Protein AF-0000000086186266 (afdb_homodimer)

Foldseek 3Di:
DPPDAAEEEEEPLLDLLNLLFVLCVLQALQAHNPHAHEYQYAYAPVCVVSVVVSVVVSVVVVRPRHPYYHYDHQLLVRQAAHQEYEAQDADDDDPPDDPLNRLLRLLVVLLRNLQSNLVGYHLNYAYEAEHPQFFLSQLLSLVNNVNHPQQSTWYFPLLLVVLLLVVLCVVLVHDSVQKAPWWWKFGLALLIATDQQRIGGNRHRSPVVDDPCCRPPPRSNCSRCVQVVCCVVVVDGDNNSSSVRSSVVSNCLQPNDPGFGWIFGQDPCALNQDGSTGIIAGWGHDPNGIDHDPDDDDDPVRSVSNVVSSVVRVVSSVSCVVVVSD/DPPDAAEEEEEPLLDLLNLLFVLCVLQALQAHNPHAHEYQYAYAPVCVVSVVVSVVVSVVVVRPRHPYYHYDHQLLVRQAAHQEYEAQDADDDDPPDDPLNRLLRLLVVLLRNLQSNLPGYHLNYAYEAEHPQFFLSQLLSLVNNVNHPQQSTWYFPLLLVVLLLVVLCVVLVHDSVQKAPWWWKFGLALLIATDQQRIGGNRHRSPVVDDPCCRPPPRSNCSRCVQVVCCVVVVDGDNNSSSVRSSVVSNCLQPNDPGFGWIFGQDPCALNQDGSTGIIAGWGHDPNGIDHDPDDDDDPVRSVSNVVSSVVRVVSSVSCVVVVSD

pLDDT: mean 97.05, std 4.91, range [43.97, 98.94]

InterPro domains:
  IPR001236 Lactate/malate dehydrogenase, N-terminal [PF00056] (6-151)
  IPR001252 Malate dehydrogenase, active site [PS00068] (156-168)
  IPR001557 L-lactate/malate dehydrogenase [PIRSF000102] (4-321)
  IPR010945 Malate dehydrogenase, type 2 [MF_01517] (2-324)
  IPR010945 Malate dehydrogenase, type 2 [PTHR23382] (4-319)
  IPR010945 Malate dehydrogenase, type 2 [TIGR01759] (4-320)
  IPR015955 Lactate dehydrogenase/glycoside hydrolase, family 4, C-terminal [G3DSA:3.90.110.10] (156-326)
  IPR015955 Lactate dehydrogenase/glycoside hydrolase, family 4, C-terminal [SSF56327] (157-322)
  IPR022383 Lactate/malate dehydrogenase, C-terminal [PF02866] (157-321)
  IPR036291 NAD(P)-binding domain superfamily [SSF51735] (3-155)

Organism: NCBI:txid1656884

Structure (mmCIF, N/CA/C/O backbone):
data_AF-0000000086186266-model_v1
#
loop_
_entity.id
_entity.type
_entity.pdbx_description
1 polymer 'Malate dehydrogenase'
#
loop_
_atom_site.group_PDB
_atom_site.id
_atom_site.type_symbol
_atom_site.label_atom_id
_atom_site.label_alt_id
_atom_site.label_comp_id
_atom_site.label_asym_id
_atom_site.label_entity_id
_atom_site.label_seq_id
_atom_site.pdbx_PDB_ins_code
_atom_site.Cartn_x
_atom_site.Cartn_y
_atom_site.Cartn_z
_atom_site.occupancy
_atom_site.B_iso_or_equiv
_atom_site.auth_seq_id
_atom_site.auth_comp_id
_atom_site.auth_asym_id
_atom_site.auth_atom_id
_atom_site.pdbx_PDB_model_num
ATOM 1 N N . MET A 1 1 ? 15.656 -8.359 19.344 1 44.06 1 MET A N 1
ATOM 2 C CA . MET A 1 1 ? 15.367 -8.477 17.906 1 44.06 1 MET A CA 1
ATOM 3 C C . MET A 1 1 ? 16.578 -8.07 17.078 1 44.06 1 MET A C 1
ATOM 5 O O . MET A 1 1 ? 17.344 -7.188 17.469 1 44.06 1 MET A O 1
ATOM 9 N N . SER A 1 2 ? 17.172 -8.891 16.297 1 53.94 2 SER A N 1
ATOM 10 C CA . SER A 1 2 ? 18.344 -8.477 15.516 1 53.94 2 SER A CA 1
ATOM 11 C C . SER A 1 2 ? 18.141 -7.074 14.938 1 53.94 2 SER A C 1
ATOM 13 O O . SER A 1 2 ? 17.062 -6.742 14.453 1 53.94 2 SER A O 1
ATOM 15 N N . THR A 1 3 ? 18.969 -6.195 15.281 1 74.44 3 THR A N 1
ATOM 16 C CA . THR A 1 3 ? 18.969 -4.801 14.852 1 74.44 3 THR A CA 1
ATOM 17 C C . THR A 1 3 ? 19.5 -4.664 13.43 1 74.44 3 THR A C 1
ATOM 19 O O . THR A 1 3 ? 19.453 -3.58 12.844 1 74.44 3 THR A O 1
ATOM 22 N N . THR A 1 4 ? 19.922 -5.938 12.852 1 91.62 4 THR A N 1
ATOM 23 C CA . THR A 1 4 ? 20.453 -5.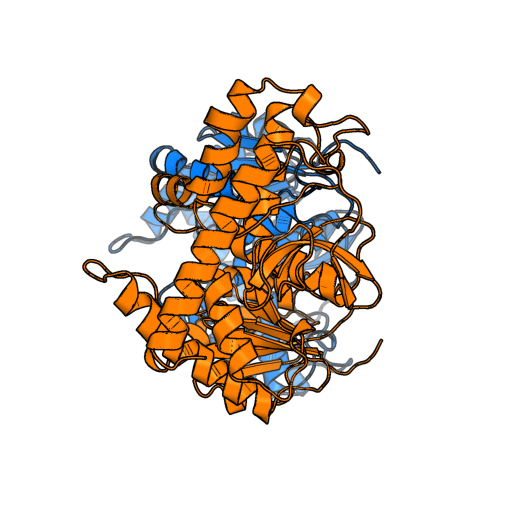812 11.5 1 91.62 4 THR A CA 1
ATOM 24 C C . THR A 1 4 ? 19.328 -5.855 10.469 1 91.62 4 THR A C 1
ATOM 26 O O . THR A 1 4 ? 18.547 -6.809 10.438 1 91.62 4 THR A O 1
ATOM 29 N N . PRO A 1 5 ? 19.219 -4.93 9.688 1 97.5 5 PRO A N 1
ATOM 30 C CA . PRO A 1 5 ? 18.141 -4.891 8.703 1 97.5 5 PRO A CA 1
ATOM 31 C C . PRO A 1 5 ? 18.234 -6.02 7.68 1 97.5 5 PRO A C 1
ATOM 33 O O . PRO A 1 5 ? 19.328 -6.395 7.262 1 97.5 5 PRO A O 1
ATOM 36 N N . VAL A 1 6 ? 17.156 -6.688 7.371 1 98.56 6 VAL A N 1
ATOM 37 C CA . VAL A 1 6 ? 17.078 -7.625 6.258 1 98.56 6 VAL A CA 1
ATOM 38 C C . VAL A 1 6 ? 17.172 -6.863 4.938 1 98.56 6 VAL A C 1
ATOM 40 O O . VAL A 1 6 ? 16.484 -5.859 4.738 1 98.56 6 VAL A O 1
ATOM 43 N N . LYS A 1 7 ? 18.078 -7.266 4.035 1 98.81 7 LYS A N 1
ATOM 44 C CA . LYS A 1 7 ? 18.203 -6.633 2.725 1 98.81 7 LYS A CA 1
ATOM 45 C C . LYS A 1 7 ? 17.188 -7.195 1.736 1 98.81 7 LYS A C 1
ATOM 47 O O . LYS A 1 7 ? 17.234 -8.383 1.402 1 98.81 7 LYS A O 1
ATOM 52 N N . VAL A 1 8 ? 16.281 -6.363 1.289 1 98.94 8 VAL A N 1
ATOM 53 C CA . VAL A 1 8 ? 15.219 -6.742 0.356 1 98.94 8 VAL A CA 1
ATOM 54 C C . VAL A 1 8 ? 15.43 -6.043 -0.983 1 98.94 8 VAL A C 1
ATOM 56 O O . VAL A 1 8 ? 15.266 -4.824 -1.088 1 98.94 8 VAL A O 1
ATOM 59 N N . ALA A 1 9 ? 15.789 -6.801 -1.969 1 98.94 9 ALA A N 1
ATOM 60 C CA . ALA A 1 9 ? 15.961 -6.262 -3.314 1 98.94 9 ALA A CA 1
ATOM 61 C C . ALA A 1 9 ? 14.656 -6.344 -4.109 1 98.94 9 ALA A C 1
ATOM 63 O O . ALA A 1 9 ? 13.945 -7.348 -4.043 1 98.94 9 ALA A O 1
ATOM 64 N N . VAL A 1 10 ? 14.297 -5.281 -4.801 1 98.94 10 VAL A N 1
ATOM 65 C CA . VAL A 1 10 ? 13.125 -5.238 -5.664 1 98.94 10 VAL A CA 1
ATOM 66 C C . VAL A 1 10 ? 13.516 -4.719 -7.047 1 98.94 10 VAL A C 1
ATOM 68 O O . VAL A 1 10 ? 14.094 -3.635 -7.168 1 98.94 10 VAL A O 1
ATOM 71 N N . THR A 1 11 ? 13.273 -5.477 -8.086 1 98.88 11 THR A N 1
ATOM 72 C CA . THR A 1 11 ? 13.516 -5.012 -9.445 1 98.88 11 THR A CA 1
ATOM 73 C C . THR A 1 11 ? 12.258 -4.367 -10.031 1 98.88 11 THR A C 1
ATOM 75 O O . THR A 1 11 ? 11.141 -4.691 -9.617 1 98.88 11 THR A O 1
ATOM 78 N N . GLY A 1 12 ? 12.5 -3.49 -11.039 1 98.31 12 GLY A N 1
ATOM 79 C CA . GLY A 1 12 ? 11.352 -2.752 -11.539 1 98.31 12 GLY A CA 1
ATOM 80 C C . GLY A 1 12 ? 10.664 -1.917 -10.469 1 98.31 12 GLY A C 1
ATOM 81 O O . GLY A 1 12 ? 9.438 -1.826 -10.438 1 98.31 12 GLY A O 1
ATOM 82 N N . ALA A 1 13 ? 11.422 -1.317 -9.609 1 98.31 13 ALA A N 1
ATOM 83 C CA . ALA A 1 13 ? 10.945 -0.753 -8.352 1 98.31 13 ALA A CA 1
ATOM 84 C C . ALA A 1 13 ? 10.102 0.498 -8.594 1 98.31 13 ALA A C 1
ATOM 86 O O . ALA A 1 13 ? 9.25 0.847 -7.777 1 98.31 13 ALA A O 1
ATOM 87 N N . ALA A 1 14 ? 10.312 1.182 -9.688 1 97.75 14 ALA A N 1
ATOM 88 C CA . ALA A 1 14 ? 9.578 2.414 -9.969 1 97.75 14 ALA A CA 1
ATOM 89 C C . ALA A 1 14 ? 8.25 2.117 -10.648 1 97.75 14 ALA A C 1
ATOM 91 O O . ALA A 1 14 ? 7.402 3.006 -10.789 1 97.75 14 ALA A O 1
ATOM 92 N N . GLY A 1 15 ? 8.047 0.851 -11.125 1 97 15 GLY A N 1
ATOM 93 C CA . GLY A 1 15 ? 6.801 0.481 -11.766 1 97 15 GLY A CA 1
ATOM 94 C C . GLY A 1 15 ? 5.625 0.427 -10.805 1 97 15 GLY A C 1
ATOM 95 O O . GLY A 1 15 ? 5.793 0.636 -9.602 1 97 15 GLY A O 1
ATOM 96 N N . GLN A 1 16 ? 4.488 0.097 -11.305 1 96.69 16 GLN A N 1
ATOM 97 C CA . GLN A 1 16 ? 3.254 0.167 -10.523 1 96.69 16 GLN A CA 1
ATOM 98 C C . GLN A 1 16 ? 3.225 -0.91 -9.445 1 96.69 16 GLN A C 1
ATOM 100 O O . GLN A 1 16 ? 2.752 -0.667 -8.336 1 96.69 16 GLN A O 1
ATOM 105 N N . ILE A 1 17 ? 3.67 -2.123 -9.766 1 98.12 17 ILE A N 1
ATOM 106 C CA . ILE A 1 17 ? 3.705 -3.156 -8.734 1 98.12 17 ILE A CA 1
ATOM 107 C C . ILE A 1 17 ? 4.711 -2.773 -7.652 1 98.12 17 ILE A C 1
ATOM 109 O O . ILE A 1 17 ? 4.43 -2.908 -6.457 1 98.12 17 ILE A O 1
ATOM 113 N N . GLY A 1 18 ? 5.922 -2.32 -8.109 1 98.19 18 GLY A N 1
ATOM 114 C CA . GLY A 1 18 ? 6.895 -1.835 -7.141 1 98.19 18 GLY A CA 1
ATOM 115 C C . GLY A 1 18 ? 6.34 -0.762 -6.223 1 98.19 18 GLY A C 1
ATOM 116 O O . GLY A 1 18 ? 6.496 -0.838 -5.004 1 98.19 18 GLY A O 1
ATOM 117 N N . TYR A 1 19 ? 5.641 0.186 -6.801 1 97.94 19 TYR A N 1
ATOM 118 C CA . TYR A 1 19 ? 5.051 1.294 -6.059 1 97.94 19 TYR A CA 1
ATOM 119 C C . TYR A 1 19 ? 4.027 0.79 -5.051 1 97.94 19 TYR A C 1
ATOM 121 O O . TYR A 1 19 ? 3.912 1.333 -3.947 1 97.94 19 TYR A O 1
ATOM 129 N N . SER A 1 20 ? 3.273 -0.23 -5.387 1 98.06 20 SER A N 1
ATOM 130 C CA . SER A 1 20 ? 2.281 -0.809 -4.484 1 98.06 20 SER A CA 1
ATOM 131 C C . SER A 1 20 ? 2.941 -1.695 -3.436 1 98.06 20 SER A C 1
ATOM 133 O O . SER A 1 20 ? 2.357 -1.958 -2.381 1 98.06 20 SER A O 1
ATOM 135 N N . LEU A 1 21 ? 4.125 -2.092 -3.691 1 98.5 21 LEU A N 1
ATOM 136 C CA . LEU A 1 21 ? 4.82 -3.104 -2.904 1 98.5 21 LEU A CA 1
ATOM 137 C C . LEU A 1 21 ? 5.734 -2.453 -1.872 1 98.5 21 LEU A C 1
ATOM 139 O O . LEU A 1 21 ? 5.734 -2.844 -0.702 1 98.5 21 LEU A O 1
ATOM 143 N N . LEU A 1 22 ? 6.488 -1.436 -2.219 1 98.88 22 LEU A N 1
ATOM 144 C CA . LEU A 1 22 ? 7.609 -0.912 -1.446 1 98.88 22 LEU A CA 1
ATOM 145 C C . LEU A 1 22 ? 7.133 -0.331 -0.12 1 98.88 22 LEU A C 1
ATOM 147 O O . LEU A 1 22 ? 7.734 -0.583 0.926 1 98.88 22 LEU A O 1
ATOM 151 N N . PHE A 1 23 ? 6.062 0.389 -0.113 1 98.75 23 PHE A N 1
ATOM 152 C CA . PHE A 1 23 ? 5.59 1.067 1.087 1 98.75 23 PHE A CA 1
ATOM 153 C C . PHE A 1 23 ? 5.008 0.068 2.08 1 98.75 23 PHE A C 1
ATOM 155 O O . PHE A 1 23 ? 5.125 0.249 3.293 1 98.75 23 PHE A O 1
ATOM 162 N N . ARG A 1 24 ? 4.426 -1.006 1.562 1 98.62 24 ARG A N 1
ATOM 163 C CA . ARG A 1 24 ? 3.93 -2.068 2.432 1 98.62 24 ARG A CA 1
ATOM 164 C C . ARG A 1 24 ? 5.086 -2.832 3.07 1 98.62 24 ARG A C 1
ATOM 166 O O . ARG A 1 24 ? 5.027 -3.182 4.254 1 98.62 24 ARG A O 1
ATOM 173 N N . ILE A 1 25 ? 6.152 -3.055 2.275 1 98.75 25 ILE A N 1
ATOM 174 C CA . ILE A 1 25 ? 7.328 -3.723 2.818 1 98.75 25 ILE A CA 1
ATOM 175 C C . ILE A 1 25 ? 7.945 -2.863 3.922 1 98.75 25 ILE A C 1
ATOM 177 O O . ILE A 1 25 ? 8.203 -3.352 5.023 1 98.75 25 ILE A O 1
ATOM 181 N N . ALA A 1 26 ? 8.117 -1.582 3.65 1 98.62 26 ALA A N 1
ATOM 182 C CA . ALA A 1 26 ? 8.773 -0.656 4.566 1 98.62 26 ALA A CA 1
ATOM 183 C C . ALA A 1 26 ? 7.961 -0.475 5.844 1 98.62 26 ALA A C 1
ATOM 185 O O . ALA A 1 26 ? 8.516 -0.144 6.898 1 98.62 26 ALA A O 1
ATOM 186 N N . SER A 1 27 ? 6.648 -0.682 5.742 1 97.94 27 SER A N 1
ATOM 187 C CA . SER A 1 27 ? 5.781 -0.515 6.902 1 97.94 27 SER A CA 1
ATOM 188 C C . SER A 1 27 ? 5.676 -1.808 7.707 1 97.94 27 SER A C 1
ATOM 190 O O . SER A 1 27 ? 4.996 -1.854 8.734 1 97.94 27 SER A O 1
ATOM 192 N N . GLY A 1 28 ? 6.305 -2.939 7.211 1 97.44 28 GLY A N 1
ATOM 193 C CA . GLY A 1 28 ? 6.418 -4.145 8.016 1 97.44 28 GLY A CA 1
ATOM 194 C C . GLY A 1 28 ? 5.5 -5.262 7.551 1 97.44 28 GLY A C 1
ATOM 195 O O . GLY A 1 28 ? 5.41 -6.309 8.195 1 97.44 28 GLY A O 1
ATOM 196 N N . ALA A 1 29 ? 4.816 -5.09 6.438 1 97.56 29 ALA A N 1
ATOM 197 C CA . ALA A 1 29 ? 3.822 -6.062 5.988 1 97.56 29 ALA A CA 1
ATOM 198 C C . ALA A 1 29 ? 4.484 -7.379 5.598 1 97.56 29 ALA A C 1
ATOM 200 O O . ALA A 1 29 ? 3.895 -8.453 5.758 1 97.56 29 ALA A O 1
ATOM 201 N N . LEU A 1 30 ? 5.73 -7.312 5.117 1 98.06 30 LEU A N 1
ATOM 202 C CA . LEU A 1 30 ? 6.387 -8.492 4.559 1 98.06 30 LEU A CA 1
ATOM 203 C C . LEU A 1 30 ? 7.039 -9.32 5.66 1 98.06 30 LEU A C 1
ATOM 205 O O . LEU A 1 30 ? 6.836 -10.531 5.73 1 98.06 30 LEU A O 1
ATOM 209 N N . LEU A 1 31 ? 7.801 -8.68 6.574 1 97.31 31 LEU A N 1
ATOM 210 C CA . LEU A 1 31 ? 8.633 -9.43 7.516 1 97.31 31 LEU A CA 1
ATOM 211 C C . LEU A 1 31 ? 8.125 -9.25 8.945 1 97.31 31 LEU A C 1
ATOM 213 O O . LEU A 1 31 ? 8.703 -9.797 9.883 1 97.31 31 LEU A O 1
ATOM 217 N N . GLY A 1 32 ? 7.051 -8.484 9.102 1 94.06 32 GLY A N 1
ATOM 218 C CA . GLY A 1 32 ? 6.492 -8.25 10.43 1 94.06 32 GLY A CA 1
ATOM 219 C C . GLY A 1 32 ? 6.859 -6.898 11 1 94.06 32 GLY A C 1
ATOM 220 O O . GLY A 1 32 ? 7.699 -6.188 10.445 1 94.06 32 GLY A O 1
ATOM 221 N N . PRO A 1 33 ? 6.289 -6.516 12.07 1 92.5 33 PRO A N 1
ATOM 222 C CA . PRO A 1 33 ? 6.367 -5.152 12.602 1 92.5 33 PRO A CA 1
ATOM 223 C C . PRO A 1 33 ? 7.66 -4.895 13.375 1 92.5 33 PRO A C 1
ATOM 225 O O . PRO A 1 33 ? 7.898 -3.771 13.828 1 92.5 33 PRO A O 1
ATOM 228 N N . ASP A 1 34 ? 8.531 -5.863 13.484 1 94.12 34 ASP A N 1
ATOM 229 C CA . ASP A 1 34 ? 9.711 -5.688 14.328 1 94.12 34 ASP A CA 1
ATOM 230 C C . ASP A 1 34 ? 10.992 -5.895 13.531 1 94.12 34 ASP A C 1
ATOM 232 O O . ASP A 1 34 ? 12.086 -5.926 14.102 1 94.12 34 ASP A O 1
ATOM 236 N N . THR A 1 35 ? 10.875 -6.078 12.242 1 96.75 35 THR A N 1
ATOM 237 C CA . THR A 1 35 ? 12.047 -6.398 11.438 1 96.75 35 THR A CA 1
ATOM 238 C C . THR A 1 35 ? 12.422 -5.227 10.531 1 96.75 35 THR A C 1
ATOM 240 O O . THR A 1 35 ? 11.719 -4.938 9.562 1 96.75 35 THR A O 1
ATOM 243 N N . PRO A 1 36 ? 13.5 -4.531 10.836 1 97.62 36 PRO A N 1
ATOM 244 C CA . PRO A 1 36 ? 13.945 -3.457 9.938 1 97.62 36 PRO A CA 1
ATOM 245 C C . PRO A 1 36 ? 14.398 -3.975 8.578 1 97.62 36 PRO A C 1
ATOM 247 O O . PRO A 1 36 ? 14.891 -5.102 8.477 1 97.62 36 PRO A O 1
ATOM 250 N N . VAL A 1 37 ? 14.25 -3.152 7.574 1 98.56 37 VAL A N 1
ATOM 251 C CA . VAL A 1 37 ? 14.641 -3.576 6.23 1 98.56 37 VAL A CA 1
ATOM 252 C C . VAL A 1 37 ? 15.539 -2.516 5.594 1 98.56 37 VAL A C 1
ATOM 254 O O . VAL A 1 37 ? 15.414 -1.325 5.895 1 98.56 37 VAL A O 1
ATOM 257 N N . GLU A 1 38 ? 16.484 -2.926 4.828 1 98.75 38 GLU A N 1
ATOM 258 C CA . GLU A 1 38 ? 17.141 -2.152 3.775 1 98.75 38 GLU A CA 1
ATOM 259 C C . GLU A 1 38 ? 16.547 -2.479 2.406 1 98.75 38 GLU A C 1
ATOM 261 O O . GLU A 1 38 ? 16.594 -3.631 1.967 1 98.75 38 GLU A O 1
ATOM 266 N N . LEU A 1 39 ? 15.945 -1.478 1.827 1 98.94 39 LEU A N 1
ATOM 267 C CA . LEU A 1 39 ? 15.422 -1.676 0.479 1 98.94 39 LEU A CA 1
ATOM 268 C C . LEU A 1 39 ? 16.5 -1.424 -0.565 1 98.94 39 LEU A C 1
ATOM 270 O O . LEU A 1 39 ? 17.188 -0.402 -0.517 1 98.94 39 LEU A O 1
ATOM 274 N N . ARG A 1 40 ? 16.703 -2.371 -1.433 1 98.94 40 ARG A N 1
ATOM 275 C CA . ARG A 1 40 ? 17.641 -2.254 -2.551 1 98.94 40 ARG A CA 1
ATOM 276 C C . ARG A 1 40 ? 16.906 -2.314 -3.885 1 98.94 40 ARG A C 1
ATOM 278 O O . ARG A 1 40 ? 16.422 -3.373 -4.281 1 98.94 40 ARG A O 1
ATOM 285 N N . LEU A 1 41 ? 16.875 -1.172 -4.555 1 98.94 41 LEU A N 1
ATOM 286 C CA . LEU A 1 41 ? 15.914 -0.985 -5.637 1 98.94 41 LEU A CA 1
ATOM 287 C C . LEU A 1 41 ? 16.625 -0.905 -6.984 1 98.94 41 LEU A C 1
ATOM 289 O O . LEU A 1 41 ? 17.453 -0.018 -7.207 1 98.94 41 LEU A O 1
ATOM 293 N N . LEU A 1 42 ? 16.297 -1.832 -7.871 1 98.88 42 LEU A N 1
ATOM 294 C CA . LEU A 1 42 ? 16.891 -1.935 -9.195 1 98.88 42 LEU A CA 1
ATOM 295 C C . LEU A 1 42 ? 15.961 -1.385 -10.266 1 98.88 42 LEU A C 1
ATOM 297 O O . LEU A 1 42 ? 14.758 -1.686 -10.258 1 98.88 42 LEU A O 1
ATOM 301 N N . GLU A 1 43 ? 16.453 -0.546 -11.094 1 98.19 43 GLU A N 1
ATOM 302 C CA . GLU A 1 43 ? 15.719 -0.037 -12.242 1 98.19 43 GLU A CA 1
ATOM 303 C C . GLU A 1 43 ? 16.625 0.072 -13.477 1 98.19 43 GLU A C 1
ATOM 305 O O . GLU A 1 43 ? 17.844 0.076 -13.352 1 98.19 43 GLU A O 1
ATOM 310 N N . VAL A 1 44 ? 15.953 0.069 -14.648 1 97.19 44 VAL A N 1
ATOM 311 C CA . VAL A 1 44 ? 16.688 0.445 -15.852 1 97.19 44 VAL A CA 1
ATOM 312 C C . VAL A 1 44 ? 17.078 1.92 -15.781 1 97.19 44 VAL A C 1
ATOM 314 O O . VAL A 1 44 ? 16.375 2.725 -15.164 1 97.19 44 VAL A O 1
ATOM 317 N N . THR A 1 45 ? 18.109 2.305 -16.422 1 97.88 45 THR A N 1
ATOM 318 C CA . THR A 1 45 ? 18.703 3.629 -16.312 1 97.88 45 THR A CA 1
ATOM 319 C C . THR A 1 45 ? 17.672 4.719 -16.609 1 97.88 45 THR A C 1
ATOM 321 O O . THR A 1 45 ? 17.562 5.691 -15.859 1 97.88 45 THR A O 1
ATOM 324 N N . PRO A 1 46 ? 16.812 4.566 -17.641 1 96.94 46 PRO A N 1
ATOM 325 C CA . PRO A 1 46 ? 15.875 5.637 -17.969 1 96.94 46 PRO A CA 1
ATOM 326 C C . PRO A 1 46 ? 14.828 5.863 -16.891 1 96.94 46 PRO A C 1
ATOM 328 O O . PRO A 1 46 ? 14.188 6.918 -16.844 1 96.94 46 PRO A O 1
ATOM 331 N N . ALA A 1 47 ? 14.625 4.918 -15.992 1 97.44 47 ALA A N 1
ATOM 332 C CA . ALA A 1 47 ? 13.562 5.008 -14.984 1 97.44 47 ALA A CA 1
ATOM 333 C C . ALA A 1 47 ? 14.125 5.465 -13.641 1 97.44 47 ALA A C 1
ATOM 335 O O . ALA A 1 47 ? 13.383 5.598 -12.664 1 97.44 47 ALA A O 1
ATOM 336 N N . LEU A 1 48 ? 15.43 5.719 -13.547 1 98.25 48 LEU A N 1
ATOM 337 C CA . LEU A 1 48 ? 16.078 6.078 -12.289 1 98.25 48 LEU A CA 1
ATOM 338 C C . LEU A 1 48 ? 15.516 7.383 -11.742 1 98.25 48 LEU A C 1
ATOM 340 O O . LEU A 1 48 ? 15.32 7.516 -10.531 1 98.25 48 LEU A O 1
ATOM 344 N N . PRO A 1 49 ? 15.211 8.422 -12.625 1 97.62 49 PRO A N 1
ATOM 345 C CA . PRO A 1 49 ? 14.609 9.641 -12.07 1 97.62 49 PRO A CA 1
ATOM 346 C C . PRO A 1 49 ? 13.273 9.375 -11.391 1 97.62 49 PRO A C 1
ATOM 348 O O . PRO A 1 49 ? 13.016 9.891 -10.297 1 97.62 49 PRO A O 1
ATOM 351 N N . ALA A 1 50 ? 12.422 8.57 -12.023 1 98 50 ALA A N 1
ATOM 352 C CA . ALA A 1 50 ? 11.141 8.211 -11.406 1 98 50 ALA A CA 1
ATOM 353 C C . ALA A 1 50 ? 11.359 7.465 -10.094 1 98 50 ALA A C 1
ATOM 355 O O . ALA A 1 50 ? 10.617 7.664 -9.133 1 98 50 ALA A O 1
ATOM 356 N N . LEU A 1 51 ? 12.367 6.578 -10.055 1 98.69 51 LEU A N 1
ATOM 357 C CA . LEU A 1 51 ? 12.695 5.848 -8.836 1 98.69 51 LEU A CA 1
ATOM 358 C C . LEU A 1 51 ? 13.086 6.805 -7.719 1 98.69 51 LEU A C 1
ATOM 360 O O . LEU A 1 51 ? 12.758 6.574 -6.551 1 98.69 51 LEU A O 1
ATOM 364 N N . GLU A 1 52 ? 13.797 7.832 -8.07 1 98.5 52 GLU A N 1
ATOM 365 C CA . GLU A 1 52 ? 14.156 8.836 -7.074 1 98.5 52 GLU A CA 1
ATOM 366 C C . GLU A 1 52 ? 12.914 9.445 -6.43 1 98.5 52 GLU A C 1
ATOM 368 O O . GLU A 1 52 ? 12.891 9.695 -5.223 1 98.5 52 GLU A O 1
ATOM 373 N N . GLY A 1 53 ? 11.891 9.742 -7.246 1 98.5 53 GLY A N 1
ATOM 374 C CA . GLY A 1 53 ? 10.625 10.219 -6.711 1 98.5 53 GLY A CA 1
ATOM 375 C C . GLY A 1 53 ? 9.984 9.242 -5.742 1 98.5 53 GLY A C 1
ATOM 376 O O . GLY A 1 53 ? 9.438 9.648 -4.711 1 98.5 53 GLY A O 1
ATOM 377 N N . VAL A 1 54 ? 10.039 7.949 -6.102 1 98.75 54 VAL A N 1
ATOM 378 C CA . VAL A 1 54 ? 9.508 6.914 -5.223 1 98.75 54 VAL A CA 1
ATOM 379 C C . VAL A 1 54 ? 10.266 6.922 -3.898 1 98.75 54 VAL A C 1
ATOM 381 O O . VAL A 1 54 ? 9.664 6.812 -2.83 1 98.75 54 VAL A O 1
ATOM 384 N N . VAL A 1 55 ? 11.594 7.09 -3.93 1 98.75 55 VAL A N 1
ATOM 385 C CA . VAL A 1 55 ? 12.438 7.117 -2.736 1 98.75 55 VAL A CA 1
ATOM 386 C C . VAL A 1 55 ? 12.078 8.328 -1.882 1 98.75 55 VAL A C 1
ATOM 388 O O . VAL A 1 55 ? 12.047 8.242 -0.652 1 98.75 55 VAL A O 1
ATOM 391 N N . MET A 1 56 ? 11.828 9.484 -2.555 1 98.62 56 MET A N 1
ATOM 392 C CA . MET A 1 56 ? 11.367 10.656 -1.811 1 98.62 56 MET A CA 1
ATOM 393 C C . MET A 1 56 ? 10.117 10.336 -0.997 1 98.62 56 MET A C 1
ATOM 395 O O . MET A 1 56 ? 10.023 10.711 0.172 1 98.62 56 MET A O 1
ATOM 399 N N . GLU A 1 57 ? 9.219 9.633 -1.597 1 98.75 57 GLU A N 1
ATOM 400 C CA . GLU A 1 57 ? 7.992 9.289 -0.882 1 98.75 57 GLU A CA 1
ATOM 401 C C . GLU A 1 57 ? 8.266 8.305 0.249 1 98.75 57 GLU A C 1
ATOM 403 O O . GLU A 1 57 ? 7.633 8.367 1.304 1 98.75 57 GLU A O 1
ATOM 408 N N . LEU A 1 58 ? 9.156 7.367 0.003 1 98.81 58 LEU A N 1
ATOM 409 C CA . LEU A 1 58 ? 9.539 6.465 1.087 1 98.81 58 LEU A CA 1
ATOM 410 C C . LEU A 1 58 ? 10.078 7.25 2.281 1 98.81 58 LEU A C 1
ATOM 412 O O . LEU A 1 58 ? 9.695 6.984 3.424 1 98.81 58 LEU A O 1
ATOM 416 N N . ASP A 1 59 ? 10.922 8.227 1.989 1 98.12 59 ASP A N 1
ATOM 417 C CA . ASP A 1 59 ? 11.438 9.102 3.037 1 98.12 59 ASP A CA 1
ATOM 418 C C . ASP A 1 59 ? 10.305 9.836 3.742 1 98.12 59 ASP A C 1
ATOM 420 O O . ASP A 1 59 ? 10.32 9.984 4.965 1 98.12 59 ASP A O 1
ATOM 424 N N . ASP A 1 60 ? 9.359 10.227 2.945 1 98.62 60 ASP A N 1
ATOM 425 C CA . ASP A 1 60 ? 8.266 11.062 3.434 1 98.62 60 ASP A CA 1
ATOM 426 C C . ASP A 1 60 ? 7.285 10.242 4.273 1 98.62 60 ASP A C 1
ATOM 428 O O . ASP A 1 60 ? 6.391 10.805 4.91 1 98.62 60 ASP A O 1
ATOM 432 N N . CYS A 1 61 ? 7.418 8.961 4.273 1 98.69 61 CYS A N 1
ATOM 433 C CA . CYS A 1 61 ? 6.562 8.117 5.105 1 98.69 61 CYS A CA 1
ATOM 434 C C . CYS A 1 61 ? 7.148 7.957 6.5 1 98.69 61 CYS A C 1
ATOM 436 O O . CYS A 1 61 ? 6.449 7.543 7.43 1 98.69 61 CYS A O 1
ATOM 438 N N . ALA A 1 62 ? 8.477 8.242 6.652 1 98.38 62 ALA A N 1
ATOM 439 C CA . ALA A 1 62 ? 9.164 8.156 7.938 1 98.38 62 ALA A CA 1
ATOM 440 C C . ALA A 1 62 ? 8.875 6.832 8.633 1 98.38 62 ALA A C 1
AT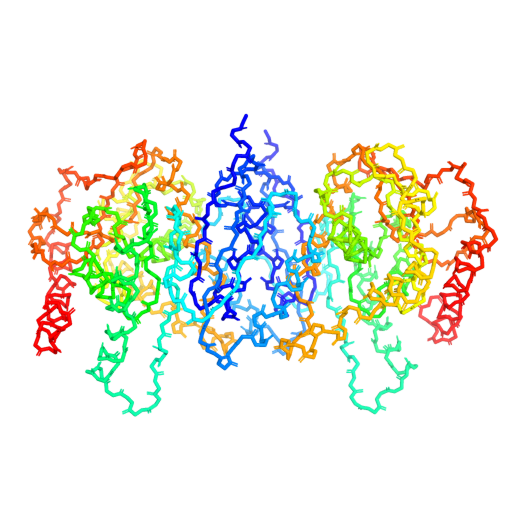OM 442 O O . ALA A 1 62 ? 8.555 6.805 9.82 1 98.38 62 ALA A O 1
ATOM 443 N N . PHE A 1 63 ? 8.891 5.738 7.887 1 98.19 63 PHE A N 1
ATOM 444 C CA . PHE A 1 63 ? 8.688 4.422 8.484 1 98.19 63 PHE A CA 1
ATOM 445 C C . PHE A 1 63 ? 9.836 4.078 9.43 1 98.19 63 PHE A C 1
ATOM 447 O O . PHE A 1 63 ? 11 4.082 9.031 1 98.19 63 PHE A O 1
ATOM 454 N N . PRO A 1 64 ? 9.562 3.695 10.633 1 96.94 64 PRO A N 1
ATOM 455 C CA . PRO A 1 64 ? 10.641 3.355 11.57 1 96.94 64 PRO A CA 1
ATOM 456 C C . PRO A 1 64 ? 11.406 2.104 11.148 1 96.94 64 PRO A C 1
ATOM 458 O O . PRO A 1 64 ? 12.586 1.956 11.492 1 96.94 64 PRO A O 1
ATOM 461 N N . LEU A 1 65 ? 10.82 1.225 10.383 1 97.44 65 LEU A N 1
ATOM 462 C CA . LEU A 1 65 ? 11.422 -0.055 10.031 1 97.44 65 LEU A CA 1
ATOM 463 C C . LEU A 1 65 ? 12.297 0.084 8.789 1 97.44 65 LEU A C 1
ATOM 465 O O . LEU A 1 65 ? 13.055 -0.83 8.445 1 97.44 65 LEU A O 1
ATOM 469 N N . LEU A 1 66 ? 12.164 1.191 8.07 1 98.25 66 LEU A N 1
ATOM 470 C CA . LEU A 1 66 ? 13 1.402 6.895 1 98.25 66 LEU A CA 1
ATOM 471 C C . LEU A 1 66 ? 14.367 1.943 7.293 1 98.25 66 LEU A C 1
ATOM 473 O O . LEU A 1 66 ? 14.508 3.131 7.59 1 98.25 66 LEU A O 1
ATOM 477 N N . SER A 1 67 ? 15.328 1.114 7.273 1 97.31 67 SER A N 1
ATOM 478 C CA . SER A 1 67 ? 16.672 1.475 7.723 1 97.31 67 SER A CA 1
ATOM 479 C C . SER A 1 67 ? 17.391 2.318 6.68 1 97.31 67 SER A C 1
ATOM 481 O O . SER A 1 67 ? 18.031 3.318 7.016 1 97.31 67 SER A O 1
ATOM 483 N N . SER A 1 68 ? 17.281 1.902 5.438 1 97.5 68 SER A N 1
ATOM 484 C CA . SER A 1 68 ? 17.953 2.607 4.352 1 97.5 68 SER A CA 1
ATOM 485 C C . SER A 1 68 ? 17.438 2.15 2.992 1 97.5 68 SER A C 1
ATOM 487 O O . SER A 1 68 ? 16.703 1.159 2.902 1 97.5 68 SER A O 1
ATOM 489 N N . VAL A 1 69 ? 17.75 2.924 1.999 1 98.62 69 VAL A N 1
ATOM 490 C CA . VAL A 1 69 ? 17.391 2.629 0.619 1 98.62 69 VAL A CA 1
ATOM 491 C C . VAL A 1 69 ? 18.609 2.762 -0.285 1 98.62 69 VAL A C 1
ATOM 493 O O . VAL A 1 69 ? 19.328 3.766 -0.231 1 98.62 69 VAL A O 1
ATOM 496 N N . VAL A 1 70 ? 18.891 1.725 -1.041 1 98.75 70 VAL A N 1
ATOM 497 C CA . VAL A 1 70 ? 19.906 1.734 -2.078 1 98.75 70 VAL A CA 1
ATOM 498 C C . VAL A 1 70 ? 19.266 1.613 -3.453 1 98.75 70 VAL A C 1
ATOM 500 O O . VAL A 1 70 ? 18.375 0.779 -3.654 1 98.75 70 VAL A O 1
ATOM 503 N N . THR A 1 71 ? 19.641 2.512 -4.344 1 98.88 71 THR A N 1
ATOM 504 C CA . THR A 1 71 ? 19.062 2.467 -5.688 1 98.88 71 THR A CA 1
ATOM 505 C C . THR A 1 71 ? 20.172 2.32 -6.73 1 98.88 71 THR A C 1
ATOM 507 O O . THR A 1 71 ? 21.328 2.65 -6.469 1 98.88 71 THR A O 1
ATOM 510 N N . GLY A 1 72 ? 19.812 1.797 -7.895 1 98.75 72 GLY A N 1
ATOM 511 C CA . GLY A 1 72 ? 20.781 1.72 -8.984 1 98.75 72 GLY A CA 1
ATOM 512 C C . GLY A 1 72 ? 20.266 0.912 -10.164 1 98.75 72 GLY A C 1
ATOM 513 O O . GLY A 1 72 ? 19.172 0.364 -10.125 1 98.75 72 GLY A O 1
ATOM 514 N N . ASP A 1 73 ? 21.078 0.88 -11.227 1 98.69 73 ASP A N 1
ATOM 515 C CA . ASP A 1 73 ? 20.719 0.142 -12.43 1 98.69 73 ASP A CA 1
ATOM 516 C C . ASP A 1 73 ? 21.672 -1.031 -12.656 1 98.69 73 ASP A C 1
ATOM 518 O O . ASP A 1 73 ? 21.641 -1.673 -13.711 1 98.69 73 ASP A O 1
ATOM 522 N N . ASN A 1 74 ? 22.531 -1.349 -11.688 1 98.69 74 ASN A N 1
ATOM 523 C CA . ASN A 1 74 ? 23.453 -2.477 -11.742 1 98.69 74 ASN A CA 1
ATOM 524 C C . ASN A 1 74 ? 23.016 -3.609 -10.82 1 98.69 74 ASN A C 1
ATOM 526 O O . ASN A 1 74 ? 23.094 -3.486 -9.594 1 98.69 74 ASN A O 1
ATOM 530 N N . PRO A 1 75 ? 22.656 -4.754 -11.391 1 98.81 75 PRO A N 1
ATOM 531 C CA . PRO A 1 75 ? 22.125 -5.848 -10.578 1 98.81 75 PRO A CA 1
ATOM 532 C C . PRO A 1 75 ? 23.109 -6.328 -9.508 1 98.81 75 PRO A C 1
ATOM 534 O O . PRO A 1 75 ? 22.703 -6.586 -8.375 1 98.81 75 PRO A O 1
ATOM 537 N N . GLU A 1 76 ? 24.375 -6.457 -9.805 1 98.81 76 GLU A N 1
ATOM 538 C CA . GLU A 1 76 ? 25.344 -6.945 -8.828 1 98.81 76 GLU A CA 1
ATOM 539 C C . GLU A 1 76 ? 25.406 -6.027 -7.613 1 98.81 76 GLU A C 1
ATOM 541 O O . GLU A 1 76 ? 25.5 -6.496 -6.477 1 98.81 76 GLU A O 1
ATOM 546 N N . GLN A 1 77 ? 25.375 -4.754 -7.871 1 98.81 77 GLN A N 1
ATOM 547 C CA . GLN A 1 77 ? 25.375 -3.793 -6.773 1 98.81 77 GLN A CA 1
ATOM 548 C C . GLN A 1 77 ? 24.109 -3.912 -5.93 1 98.81 77 GLN A C 1
ATOM 550 O O . GLN A 1 77 ? 24.188 -3.918 -4.699 1 98.81 77 GLN A O 1
ATOM 555 N N . ILE A 1 78 ? 23 -4.023 -6.531 1 98.94 78 ILE A N 1
ATOM 556 C CA . ILE A 1 78 ? 21.703 -4.004 -5.848 1 98.94 78 ILE A CA 1
ATOM 557 C C . ILE A 1 78 ? 21.484 -5.324 -5.113 1 98.94 78 ILE A C 1
ATOM 559 O O . ILE A 1 78 ? 20.922 -5.344 -4.016 1 98.94 78 ILE A O 1
ATOM 563 N N . PHE A 1 79 ? 21.969 -6.441 -5.664 1 98.94 79 PHE A N 1
ATOM 564 C CA . PHE A 1 79 ? 21.719 -7.75 -5.078 1 98.94 79 PHE A CA 1
ATOM 565 C C . PHE A 1 79 ? 22.781 -8.086 -4.031 1 98.94 79 PHE A C 1
ATOM 567 O O . PHE A 1 79 ? 22.688 -9.117 -3.361 1 98.94 79 PHE A O 1
ATOM 574 N N . ASP A 1 80 ? 23.812 -7.195 -3.865 1 98.94 80 ASP A N 1
ATOM 575 C CA . ASP A 1 80 ? 24.906 -7.473 -2.951 1 98.94 80 ASP A CA 1
ATOM 576 C C . ASP A 1 80 ? 24.406 -7.723 -1.535 1 98.94 80 ASP A C 1
ATOM 578 O O . ASP A 1 80 ? 23.953 -6.797 -0.856 1 98.94 80 ASP A O 1
ATOM 582 N N . GLY A 1 81 ? 24.469 -8.992 -1.116 1 98.81 81 GLY A N 1
ATOM 583 C CA . GLY A 1 81 ? 24.094 -9.367 0.24 1 98.81 81 GLY A CA 1
ATOM 584 C C . GLY A 1 81 ? 22.594 -9.445 0.452 1 98.81 81 GLY A C 1
ATOM 585 O O . GLY A 1 81 ? 22.125 -9.516 1.59 1 98.81 81 GLY A O 1
ATOM 586 N N . ALA A 1 82 ? 21.844 -9.438 -0.587 1 98.88 82 ALA A N 1
ATOM 587 C CA . ALA A 1 82 ? 20.391 -9.484 -0.463 1 98.88 82 ALA A CA 1
ATOM 588 C C . ALA A 1 82 ? 19.922 -10.797 0.154 1 98.88 82 ALA A C 1
ATOM 590 O O . ALA A 1 82 ? 20.453 -11.867 -0.19 1 98.88 82 ALA A O 1
ATOM 591 N N . ASN A 1 83 ? 19 -10.711 1.106 1 98.81 83 ASN A N 1
ATOM 592 C CA . ASN A 1 83 ? 18.359 -11.875 1.718 1 98.81 83 ASN A CA 1
ATOM 593 C C . ASN A 1 83 ? 17.078 -12.266 0.991 1 98.81 83 ASN A C 1
ATOM 595 O O . ASN A 1 83 ? 16.688 -13.43 0.995 1 98.81 83 ASN A O 1
ATOM 599 N N . VAL A 1 84 ? 16.391 -11.305 0.484 1 98.88 84 VAL A N 1
ATOM 600 C CA . VAL A 1 84 ? 15.156 -11.445 -0.276 1 98.88 84 VAL A CA 1
ATOM 601 C C . VAL A 1 84 ? 15.289 -10.727 -1.617 1 98.88 84 VAL A C 1
ATOM 603 O O . VAL A 1 84 ? 15.797 -9.602 -1.68 1 98.88 84 VAL A O 1
ATOM 606 N N . ALA A 1 85 ? 14.953 -11.344 -2.656 1 98.94 85 ALA A N 1
ATOM 607 C CA . ALA A 1 85 ? 14.898 -10.719 -3.977 1 98.94 85 ALA A CA 1
ATOM 608 C C . ALA A 1 85 ? 13.523 -10.891 -4.613 1 98.94 85 ALA A C 1
ATOM 610 O O . ALA A 1 85 ? 13.094 -12.016 -4.879 1 98.94 85 ALA A O 1
ATOM 611 N N . LEU A 1 86 ? 12.859 -9.836 -4.77 1 98.94 86 LEU A N 1
ATOM 612 C CA . LEU A 1 86 ? 11.578 -9.789 -5.477 1 98.94 86 LEU A CA 1
ATOM 613 C C . LEU A 1 86 ? 11.766 -9.289 -6.906 1 98.94 86 LEU A C 1
ATOM 615 O O . LEU A 1 86 ? 11.938 -8.094 -7.133 1 98.94 86 LEU A O 1
ATOM 619 N N . LEU A 1 87 ? 11.789 -10.188 -7.836 1 98.94 87 LEU A N 1
ATOM 620 C CA . LEU A 1 87 ? 12.055 -9.867 -9.234 1 98.94 87 LEU A CA 1
ATOM 621 C C . LEU A 1 87 ? 10.75 -9.578 -9.977 1 98.94 87 LEU A C 1
ATOM 623 O O . LEU A 1 87 ? 10.219 -10.453 -10.664 1 98.94 87 LEU A O 1
ATOM 627 N N . VAL A 1 88 ? 10.336 -8.32 -9.867 1 98.44 88 VAL A N 1
ATOM 628 C CA . VAL A 1 88 ? 9.055 -7.867 -10.383 1 98.44 88 VAL A CA 1
ATOM 629 C C . VAL A 1 88 ? 9.219 -7.344 -11.812 1 98.44 88 VAL A C 1
ATOM 631 O O . VAL A 1 88 ? 8.344 -7.535 -12.656 1 98.44 88 VAL A O 1
ATOM 634 N N . GLY A 1 89 ? 10.359 -6.715 -12.07 1 96.12 89 GLY A N 1
ATOM 635 C CA . GLY A 1 89 ? 10.578 -6.066 -13.352 1 96.12 89 GLY A CA 1
ATOM 636 C C . GLY A 1 89 ? 10.781 -7.051 -14.484 1 96.12 89 GLY A C 1
ATOM 637 O O . GLY A 1 89 ? 11.648 -7.922 -14.422 1 96.12 89 GLY A O 1
ATOM 638 N N . ALA A 1 90 ? 9.961 -6.926 -15.477 1 95.44 90 ALA A N 1
ATOM 639 C CA . ALA A 1 90 ? 10.078 -7.648 -16.734 1 95.44 90 ALA A CA 1
ATOM 640 C C . ALA A 1 90 ? 9.633 -6.777 -17.906 1 95.44 90 ALA A C 1
ATOM 642 O O . ALA A 1 90 ? 8.953 -5.766 -17.719 1 95.44 90 ALA A O 1
ATOM 643 N N . MET A 1 91 ? 10.086 -7.059 -19.016 1 91.88 91 MET A N 1
ATOM 644 C CA . MET A 1 91 ? 9.633 -6.34 -20.203 1 91.88 91 MET A CA 1
ATOM 645 C C . MET A 1 91 ? 8.18 -6.688 -20.531 1 91.88 91 MET A C 1
ATOM 647 O O . MET A 1 91 ? 7.832 -7.863 -20.641 1 91.88 91 MET A O 1
ATOM 651 N N . PRO A 1 92 ? 7.418 -5.625 -20.562 1 85.69 92 PRO A N 1
ATOM 652 C CA . PRO A 1 92 ? 6.039 -5.902 -20.984 1 85.69 92 PRO A CA 1
ATOM 653 C C . PRO A 1 92 ? 5.926 -6.266 -22.469 1 85.69 92 PRO A C 1
ATOM 655 O O . PRO A 1 92 ? 6.781 -5.875 -23.266 1 85.69 92 PRO A O 1
ATOM 658 N N . ARG A 1 93 ? 4.938 -7.125 -22.688 1 79.81 93 ARG A N 1
ATOM 659 C CA . ARG A 1 93 ? 4.707 -7.426 -24.109 1 79.81 93 ARG A CA 1
ATOM 660 C C . ARG A 1 93 ? 4.285 -6.172 -24.875 1 79.81 93 ARG A C 1
ATOM 662 O O . ARG A 1 93 ? 3.455 -5.398 -24.391 1 79.81 93 ARG A O 1
ATOM 669 N N . LYS A 1 94 ? 4.918 -5.809 -26.016 1 84.06 94 LYS A N 1
ATOM 670 C CA . LYS A 1 94 ? 4.59 -4.676 -26.875 1 84.06 94 LYS A CA 1
ATOM 671 C C . LYS A 1 94 ? 3.824 -5.129 -28.109 1 84.06 94 LYS A C 1
ATOM 673 O O . LYS A 1 94 ? 3.852 -6.312 -28.469 1 84.06 94 LYS A O 1
ATOM 678 N N . ASP A 1 95 ? 3.031 -4.219 -28.609 1 83.38 95 ASP A N 1
ATOM 679 C CA . ASP A 1 95 ? 2.299 -4.512 -29.828 1 83.38 95 ASP A CA 1
ATOM 680 C C . ASP A 1 95 ? 3.232 -5.062 -30.906 1 83.38 95 ASP A C 1
ATOM 682 O O . ASP A 1 95 ? 4.312 -4.52 -31.141 1 83.38 95 ASP A O 1
ATOM 686 N N . GLY A 1 96 ? 2.816 -6.133 -31.531 1 85.31 96 GLY A N 1
ATOM 687 C CA . GLY A 1 96 ? 3.586 -6.695 -32.625 1 85.31 96 GLY A CA 1
ATOM 688 C C . GLY A 1 96 ? 4.645 -7.684 -32.188 1 85.31 96 GLY A C 1
ATOM 689 O O . GLY A 1 96 ? 5.262 -8.359 -33 1 85.31 96 GLY A O 1
ATOM 690 N N . MET A 1 97 ? 4.891 -7.75 -30.875 1 84.81 97 MET A N 1
ATOM 691 C CA . MET A 1 97 ? 5.914 -8.648 -30.344 1 84.81 97 MET A CA 1
ATOM 692 C C . MET A 1 97 ? 5.41 -10.086 -30.297 1 84.81 97 MET A C 1
ATOM 694 O O . MET A 1 97 ? 4.336 -10.352 -29.75 1 84.81 97 MET A O 1
ATOM 698 N N . ASP A 1 98 ? 6.137 -10.891 -31.016 1 85.69 98 ASP A N 1
ATOM 699 C CA . ASP A 1 98 ? 5.766 -12.297 -30.922 1 85.69 98 ASP A CA 1
ATOM 700 C C . ASP A 1 98 ? 6.262 -12.914 -29.625 1 85.69 98 ASP A C 1
ATOM 702 O O . ASP A 1 98 ? 7.078 -12.312 -28.922 1 85.69 98 ASP A O 1
ATOM 706 N N . ARG A 1 99 ? 5.789 -14 -29.281 1 80.19 99 ARG A N 1
ATOM 707 C CA . ARG A 1 99 ? 6.074 -14.664 -28.016 1 80.19 99 ARG A CA 1
ATOM 708 C C . ARG A 1 99 ? 7.566 -14.969 -27.875 1 80.19 99 ARG A C 1
ATOM 710 O O . ARG A 1 99 ? 8.141 -14.789 -26.797 1 80.19 99 ARG A O 1
ATOM 717 N N . ALA A 1 100 ? 8.109 -15.414 -28.875 1 83.81 100 ALA A N 1
ATOM 718 C CA . ALA A 1 100 ? 9.531 -15.766 -28.875 1 83.81 100 ALA A CA 1
ATOM 719 C C . ALA A 1 100 ? 10.391 -14.539 -28.594 1 83.81 100 ALA A C 1
ATOM 721 O O . ALA A 1 100 ? 11.398 -14.625 -27.891 1 83.81 100 ALA A O 1
ATOM 722 N N . ASP A 1 101 ? 10.07 -13.445 -29.125 1 88.44 101 ASP A N 1
ATOM 723 C CA . ASP A 1 101 ? 10.789 -12.195 -28.875 1 88.44 101 ASP A CA 1
ATOM 724 C C . ASP A 1 101 ? 10.688 -11.789 -27.406 1 88.44 101 ASP A C 1
ATOM 726 O O . ASP A 1 101 ? 11.672 -11.336 -26.812 1 88.44 101 ASP A O 1
ATOM 730 N N . LEU A 1 102 ? 9.539 -11.945 -26.875 1 89.75 102 LEU A N 1
ATOM 731 C CA . LEU A 1 102 ? 9.32 -11.617 -25.469 1 89.75 102 LEU A CA 1
ATOM 732 C C . LEU A 1 102 ? 10.18 -12.508 -24.578 1 89.75 102 LEU A C 1
ATOM 734 O O . LEU A 1 102 ? 10.828 -12.016 -23.656 1 89.75 102 LEU A O 1
ATOM 738 N N . LEU A 1 103 ? 10.203 -13.75 -24.891 1 90.81 103 LEU A N 1
ATOM 739 C CA . LEU A 1 103 ? 10.992 -14.695 -24.109 1 90.81 103 LEU A CA 1
ATOM 740 C C . LEU A 1 103 ? 12.477 -14.375 -24.203 1 90.81 103 LEU A C 1
ATOM 742 O O . LEU A 1 103 ? 13.203 -14.477 -23.203 1 90.81 103 LEU A O 1
ATOM 746 N N . SER A 1 104 ? 12.883 -13.992 -25.359 1 91.06 104 SER A N 1
ATOM 747 C CA . SER A 1 104 ? 14.289 -13.656 -25.562 1 91.06 104 SER A CA 1
ATOM 748 C C . SER A 1 104 ? 14.672 -12.406 -24.766 1 91.06 104 SER A C 1
ATOM 750 O O . SER A 1 104 ? 15.719 -12.375 -24.125 1 91.06 104 SER A O 1
ATOM 752 N N . ALA A 1 105 ? 13.859 -11.43 -24.875 1 91.5 105 ALA A N 1
ATOM 753 C CA . ALA A 1 105 ? 14.133 -10.18 -24.156 1 91.5 105 ALA A CA 1
ATOM 754 C C . ALA A 1 105 ? 14.164 -10.398 -22.656 1 91.5 105 ALA A C 1
ATOM 756 O O . ALA A 1 105 ? 15.109 -9.977 -21.984 1 91.5 105 ALA A O 1
ATOM 757 N N . ASN A 1 106 ? 13.18 -11.055 -22.125 1 93.25 106 ASN A N 1
ATOM 758 C CA . ASN A 1 106 ? 13.133 -11.32 -20.703 1 93.25 106 ASN A CA 1
ATOM 759 C C . ASN A 1 106 ? 14.203 -12.336 -20.281 1 93.25 106 ASN A C 1
ATOM 761 O O . ASN A 1 106 ? 14.742 -12.258 -19.188 1 93.25 106 ASN A O 1
ATOM 765 N N . GLY A 1 107 ? 14.461 -13.219 -21.219 1 95 107 GLY A N 1
ATOM 766 C CA . GLY A 1 107 ? 15.531 -14.164 -20.953 1 95 107 GLY A CA 1
ATOM 767 C C . GLY A 1 107 ? 16.844 -13.5 -20.625 1 95 107 GLY A C 1
ATOM 768 O O . GLY A 1 107 ? 17.547 -13.906 -19.688 1 95 107 GLY A O 1
ATOM 769 N N . LYS A 1 108 ? 17.188 -12.461 -21.359 1 94.94 108 LYS A N 1
ATOM 770 C CA . LYS A 1 108 ? 18.422 -11.734 -21.109 1 94.94 108 LYS A CA 1
ATOM 771 C C . LYS A 1 108 ? 18.391 -11.07 -19.734 1 94.94 108 LYS A C 1
ATOM 773 O O . LYS A 1 108 ? 19.375 -11.094 -19 1 94.94 108 LYS A O 1
ATOM 778 N N . ILE A 1 109 ? 17.297 -10.531 -19.391 1 97.44 109 ILE A N 1
ATOM 779 C CA . ILE A 1 109 ? 17.141 -9.844 -18.109 1 97.44 109 ILE A CA 1
ATOM 780 C C . ILE A 1 109 ? 17.328 -10.836 -16.969 1 97.44 109 ILE A C 1
ATOM 782 O O . ILE A 1 109 ? 18.141 -10.609 -16.062 1 97.44 109 ILE A O 1
ATOM 786 N N . PHE A 1 110 ? 16.719 -11.977 -17.016 1 98.62 110 PHE A N 1
ATOM 787 C CA . PHE A 1 110 ? 16.703 -12.898 -15.891 1 98.62 110 PHE A CA 1
ATOM 788 C C . PHE A 1 110 ? 17.953 -13.773 -15.883 1 98.62 110 PHE A C 1
ATOM 790 O O . PHE A 1 110 ? 18.344 -14.289 -14.836 1 98.62 110 PHE A O 1
ATOM 797 N N . THR A 1 111 ? 18.578 -13.984 -17.078 1 98.56 111 THR A N 1
ATOM 798 C CA . THR A 1 111 ? 19.906 -14.57 -17.094 1 98.56 111 THR A CA 1
ATOM 799 C C . THR A 1 111 ? 20.891 -13.695 -16.312 1 98.56 111 THR A C 1
ATOM 801 O O . THR A 1 111 ? 21.609 -14.195 -15.445 1 98.56 111 THR A O 1
ATOM 804 N N . GLY A 1 112 ? 20.875 -12.398 -16.641 1 98.44 112 GLY A N 1
ATOM 805 C CA . GLY A 1 112 ? 21.75 -11.461 -15.961 1 98.44 112 GLY A CA 1
ATOM 806 C C . GLY A 1 112 ? 21.469 -11.359 -14.469 1 98.44 112 GLY A C 1
ATOM 807 O O . GLY A 1 112 ? 22.391 -11.305 -13.664 1 98.44 112 GLY A O 1
ATOM 808 N N . GLN A 1 113 ? 20.219 -11.344 -14.062 1 98.88 113 GLN A N 1
ATOM 809 C CA . GLN A 1 113 ? 19.844 -11.242 -12.656 1 98.88 113 GLN A CA 1
ATOM 810 C C . GLN A 1 113 ? 20.219 -12.508 -11.898 1 98.88 113 GLN A C 1
ATOM 812 O O . GLN A 1 113 ? 20.688 -12.445 -10.766 1 98.88 113 GLN A O 1
ATOM 817 N N . GLY A 1 114 ? 19.938 -13.68 -12.516 1 98.88 114 GLY A N 1
ATOM 818 C CA . GLY A 1 114 ? 20.391 -14.922 -11.906 1 98.88 114 GLY A CA 1
ATOM 819 C C . GLY A 1 114 ? 21.891 -14.945 -11.641 1 98.88 114 GLY A C 1
ATOM 820 O O . GLY A 1 114 ? 22.312 -15.273 -10.531 1 98.88 114 GLY A O 1
ATOM 821 N N . ALA A 1 115 ? 22.656 -14.547 -12.672 1 98.88 115 ALA A N 1
ATOM 822 C CA . ALA A 1 115 ? 24.109 -14.531 -12.555 1 98.88 115 ALA A CA 1
ATOM 823 C C . ALA A 1 115 ? 24.562 -13.57 -11.461 1 98.88 115 ALA A C 1
ATOM 825 O O . ALA A 1 115 ? 25.469 -13.875 -10.688 1 98.88 115 ALA A O 1
ATOM 826 N N . ALA A 1 116 ? 23.953 -12.398 -11.414 1 98.94 116 ALA A N 1
ATOM 827 C CA . ALA A 1 116 ? 24.297 -11.406 -10.398 1 98.94 116 ALA A CA 1
ATOM 828 C C . ALA A 1 116 ? 23.984 -11.922 -9 1 98.94 116 ALA A C 1
ATOM 830 O O . ALA A 1 116 ? 24.812 -11.797 -8.086 1 98.94 116 ALA A O 1
ATOM 831 N N . LEU A 1 117 ? 22.797 -12.516 -8.797 1 98.94 117 LEU A N 1
ATOM 832 C CA . LEU A 1 117 ? 22.453 -13.102 -7.508 1 98.94 117 LEU A CA 1
ATOM 833 C C . LEU A 1 117 ? 23.469 -14.172 -7.105 1 98.94 117 LEU A C 1
ATOM 835 O O . LEU A 1 117 ? 23.922 -14.195 -5.961 1 98.94 117 LEU A O 1
ATOM 839 N N . ASN A 1 118 ? 23.766 -14.992 -8.062 1 98.94 118 ASN A N 1
ATOM 840 C CA . ASN A 1 118 ? 24.719 -16.078 -7.82 1 98.94 118 ASN A CA 1
ATOM 841 C C . ASN A 1 118 ? 26.031 -15.555 -7.254 1 98.94 118 ASN A C 1
ATOM 843 O O . ASN A 1 118 ? 26.625 -16.188 -6.383 1 98.94 118 ASN A O 1
ATOM 847 N N . LYS A 1 119 ? 26.375 -14.461 -7.746 1 98.88 119 LYS A N 1
ATOM 848 C CA . LYS A 1 119 ? 27.688 -13.898 -7.43 1 98.88 119 LYS A CA 1
ATOM 849 C C . LYS A 1 119 ? 27.672 -13.227 -6.059 1 98.88 119 LYS A C 1
ATOM 851 O O . LYS A 1 119 ? 28.656 -13.305 -5.316 1 98.88 119 LYS A O 1
ATOM 856 N N . VAL A 1 120 ? 26.547 -12.57 -5.648 1 98.94 120 VAL A N 1
ATOM 857 C CA . VAL A 1 120 ? 26.781 -11.594 -4.586 1 98.94 120 VAL A CA 1
ATOM 858 C C . VAL A 1 120 ? 25.688 -11.727 -3.518 1 98.94 120 VAL A C 1
ATOM 860 O O . VAL A 1 120 ? 25.797 -11.141 -2.438 1 98.94 120 VAL A O 1
ATOM 863 N N . ALA A 1 121 ? 24.594 -12.461 -3.734 1 98.88 121 ALA A N 1
ATOM 864 C CA . ALA A 1 121 ? 23.5 -12.508 -2.777 1 98.88 121 ALA A CA 1
ATOM 865 C C . ALA A 1 121 ? 23.922 -13.227 -1.494 1 98.88 121 ALA A C 1
ATOM 867 O O . ALA A 1 121 ? 24.938 -13.922 -1.469 1 98.88 121 ALA A O 1
ATOM 868 N N . ALA A 1 122 ? 23.25 -12.992 -0.431 1 98.81 122 ALA A N 1
ATOM 869 C CA . ALA A 1 122 ? 23.484 -13.688 0.831 1 98.81 122 ALA A CA 1
ATOM 870 C C . ALA A 1 122 ? 23.203 -15.18 0.689 1 98.81 122 ALA A C 1
ATOM 872 O O . ALA A 1 122 ? 22.453 -15.602 -0.198 1 98.81 122 ALA A O 1
ATOM 873 N N . ASP A 1 123 ? 23.688 -15.984 1.564 1 98.06 123 ASP A N 1
ATOM 874 C CA . ASP A 1 123 ? 23.562 -17.438 1.525 1 98.06 123 ASP A CA 1
ATOM 875 C C . ASP A 1 123 ? 22.125 -17.875 1.725 1 98.06 123 ASP A C 1
ATOM 877 O O . ASP A 1 123 ? 21.719 -18.938 1.232 1 98.06 123 ASP A O 1
ATOM 881 N N . ASP A 1 124 ? 21.391 -17.047 2.436 1 97.75 124 ASP A N 1
ATOM 882 C CA . ASP A 1 124 ? 20.016 -17.438 2.758 1 97.75 124 ASP A CA 1
ATOM 883 C C . ASP A 1 124 ? 19.016 -16.766 1.818 1 97.75 124 ASP A C 1
ATOM 885 O O . ASP A 1 124 ? 17.828 -16.656 2.143 1 97.75 124 ASP A O 1
ATOM 889 N N . ILE A 1 125 ? 19.438 -16.391 0.646 1 98.75 125 ILE A N 1
ATOM 890 C CA . ILE A 1 125 ? 18.625 -15.648 -0.312 1 98.75 125 ILE A CA 1
ATOM 891 C C . ILE A 1 125 ? 17.359 -16.438 -0.63 1 98.75 125 ILE A C 1
ATOM 893 O O . ILE A 1 125 ? 17.406 -17.656 -0.785 1 98.75 125 ILE A O 1
ATOM 897 N N . LYS A 1 126 ? 16.219 -15.766 -0.629 1 98.88 126 LYS A N 1
ATOM 898 C CA . LYS A 1 126 ? 14.953 -16.234 -1.189 1 98.88 126 LYS A CA 1
ATOM 899 C C . LYS A 1 126 ? 14.531 -15.383 -2.379 1 98.88 126 LYS A C 1
ATOM 901 O O . LYS A 1 126 ? 14.422 -14.156 -2.266 1 98.88 126 LYS A O 1
ATOM 906 N N . VAL A 1 127 ? 14.289 -16.016 -3.521 1 98.94 127 VAL A N 1
ATOM 907 C CA . VAL A 1 127 ? 14.023 -15.297 -4.762 1 98.94 127 VAL A CA 1
ATOM 908 C C . VAL A 1 127 ? 12.594 -15.578 -5.223 1 98.94 127 VAL A C 1
ATOM 910 O O . VAL A 1 127 ? 12.195 -16.734 -5.352 1 98.94 127 VAL A O 1
ATOM 913 N N . LEU A 1 128 ? 11.82 -14.555 -5.41 1 98.94 128 LEU A N 1
ATOM 914 C CA . LEU A 1 128 ? 10.469 -14.672 -5.949 1 98.94 128 LEU A CA 1
ATOM 915 C C . LEU A 1 128 ? 10.32 -13.867 -7.234 1 98.94 128 LEU A C 1
ATOM 917 O O . LEU A 1 128 ? 10.484 -12.648 -7.23 1 98.94 128 LEU A O 1
ATOM 921 N N . VAL A 1 129 ? 10.016 -14.562 -8.32 1 98.88 129 VAL A N 1
ATOM 922 C CA . VAL A 1 129 ? 9.867 -13.93 -9.625 1 98.88 129 VAL A CA 1
ATOM 923 C C . VAL A 1 129 ? 8.391 -13.625 -9.883 1 98.88 129 VAL A C 1
ATOM 925 O O . VAL A 1 129 ? 7.547 -14.523 -9.844 1 98.88 129 VAL A O 1
ATOM 928 N N . THR A 1 130 ? 8.078 -12.383 -10.117 1 98.12 130 THR A N 1
ATOM 929 C CA . THR A 1 130 ? 6.727 -11.93 -10.445 1 98.12 130 THR A CA 1
ATOM 930 C C . THR A 1 130 ? 6.637 -11.523 -11.906 1 98.12 130 THR A C 1
ATOM 932 O O . THR A 1 130 ? 5.574 -11.641 -12.531 1 98.12 130 THR A O 1
ATOM 935 N N . GLY A 1 131 ? 7.73 -11.062 -12.484 1 96.5 131 GLY A N 1
ATOM 936 C CA . GLY A 1 131 ? 7.742 -10.602 -13.859 1 96.5 131 GLY A CA 1
ATOM 937 C C . GLY A 1 131 ? 7.336 -11.68 -14.852 1 96.5 131 GLY A C 1
ATOM 938 O O . GLY A 1 131 ? 7.887 -12.781 -14.836 1 96.5 131 GLY A O 1
ATOM 939 N N . ASN A 1 132 ? 6.477 -11.445 -15.734 1 93.44 132 ASN A N 1
ATOM 940 C CA . ASN A 1 132 ? 5.965 -12.422 -16.688 1 93.44 132 ASN A CA 1
ATOM 941 C C . ASN A 1 132 ? 6.941 -12.641 -17.844 1 93.44 132 ASN A C 1
ATOM 943 O O . ASN A 1 132 ? 7.617 -11.711 -18.281 1 93.44 132 ASN A O 1
ATOM 947 N N . PRO A 1 133 ? 6.898 -13.859 -18.375 1 95.88 133 PRO A N 1
ATOM 948 C CA . PRO A 1 133 ? 6.25 -15.062 -17.844 1 95.88 133 PRO A CA 1
ATOM 949 C C . PRO A 1 133 ? 6.938 -15.609 -16.609 1 95.88 133 PRO A C 1
ATOM 951 O O . PRO A 1 133 ? 8.047 -16.141 -16.688 1 95.88 133 PRO A O 1
ATOM 954 N N . ALA A 1 134 ? 6.32 -15.578 -15.469 1 97.44 134 ALA A N 1
ATOM 955 C CA . ALA A 1 134 ? 6.926 -15.695 -14.141 1 97.44 134 ALA A CA 1
ATOM 956 C C . ALA A 1 134 ? 7.617 -17.047 -13.969 1 97.44 134 ALA A C 1
ATOM 958 O O . ALA A 1 134 ? 8.789 -17.109 -13.578 1 97.44 134 ALA A O 1
ATOM 959 N N . ASN A 1 135 ? 6.926 -18.156 -14.312 1 98.25 135 ASN A N 1
ATOM 960 C CA . ASN A 1 135 ? 7.48 -19.484 -14.117 1 98.25 135 ASN A CA 1
ATOM 961 C C . ASN A 1 135 ? 8.742 -19.703 -14.953 1 98.25 135 ASN A C 1
ATOM 963 O O . ASN A 1 135 ? 9.75 -20.172 -14.453 1 98.25 135 ASN A O 1
ATOM 967 N N . THR A 1 136 ? 8.641 -19.281 -16.172 1 97.75 136 THR A N 1
ATOM 968 C CA . THR A 1 136 ? 9.758 -19.469 -17.094 1 97.75 136 THR A CA 1
ATOM 969 C C . THR A 1 136 ? 10.922 -18.562 -16.734 1 97.75 136 THR A C 1
ATOM 971 O O . THR A 1 136 ? 12.078 -18.969 -16.797 1 97.75 136 THR A O 1
ATOM 974 N N . ASN A 1 137 ? 10.641 -17.328 -16.359 1 98.38 137 ASN A N 1
ATOM 975 C CA . ASN A 1 137 ? 11.688 -16.422 -15.914 1 98.38 137 ASN A CA 1
ATOM 976 C C . ASN A 1 137 ? 12.398 -16.953 -14.672 1 98.38 137 ASN A C 1
ATOM 978 O O . ASN A 1 137 ? 13.609 -16.766 -14.523 1 98.38 137 ASN A O 1
ATOM 982 N N . ALA A 1 138 ? 11.648 -17.562 -13.781 1 98.88 138 ALA A N 1
ATOM 983 C CA . ALA A 1 138 ? 12.25 -18.172 -12.602 1 98.88 138 ALA A CA 1
ATOM 984 C C . ALA A 1 138 ? 13.195 -19.312 -12.992 1 98.88 138 ALA A C 1
ATOM 986 O O . ALA A 1 138 ? 14.281 -19.438 -12.43 1 98.88 138 ALA A O 1
ATOM 987 N N . LEU A 1 139 ? 12.742 -20.109 -13.961 1 98.75 139 LEU A N 1
ATOM 988 C CA . LEU A 1 139 ? 13.594 -21.188 -14.461 1 98.75 139 LEU A CA 1
ATOM 989 C C . LEU A 1 139 ? 14.891 -20.625 -15.039 1 98.75 139 LEU A C 1
ATOM 991 O O . LEU A 1 139 ? 15.969 -21.172 -14.781 1 98.75 139 LEU A O 1
ATOM 995 N N . ILE A 1 140 ? 14.781 -19.562 -15.828 1 98.75 140 ILE A N 1
ATOM 996 C CA . ILE A 1 140 ? 15.961 -18.953 -16.422 1 98.75 140 ILE A CA 1
ATOM 997 C C . ILE A 1 140 ? 16.891 -18.438 -15.32 1 98.75 140 ILE A C 1
ATOM 999 O O . ILE A 1 140 ? 18.094 -18.688 -15.344 1 98.75 140 ILE A O 1
ATOM 1003 N N . ALA A 1 141 ? 16.344 -17.734 -14.32 1 98.88 141 ALA A N 1
ATOM 1004 C CA . ALA A 1 141 ? 17.156 -17.172 -13.242 1 98.88 141 ALA A CA 1
ATOM 1005 C C . ALA A 1 141 ? 17.875 -18.266 -12.461 1 98.88 141 ALA A C 1
ATOM 1007 O O . ALA A 1 141 ? 19.094 -18.188 -12.242 1 98.88 141 ALA A O 1
ATOM 1008 N N . LEU A 1 142 ? 17.141 -19.344 -12.031 1 98.75 142 LEU A N 1
ATOM 1009 C CA . LEU A 1 142 ? 17.75 -20.391 -11.219 1 98.75 142 LEU A CA 1
ATOM 1010 C C . LEU A 1 142 ? 18.797 -21.156 -12.016 1 98.75 142 LEU A C 1
ATOM 1012 O O . LEU A 1 142 ? 19.812 -21.594 -11.461 1 98.75 142 LEU A O 1
ATOM 1016 N N . SER A 1 143 ? 18.609 -21.281 -13.344 1 98.75 143 SER A N 1
ATOM 1017 C CA . SER A 1 143 ? 19.562 -21.984 -14.195 1 98.75 143 SER A CA 1
ATOM 1018 C C . SER A 1 143 ? 20.859 -21.203 -14.344 1 98.75 143 SER A C 1
ATOM 1020 O O . SER A 1 143 ? 21.891 -21.75 -14.711 1 98.75 143 SER A O 1
ATOM 1022 N N . ASN A 1 144 ? 20.812 -19.938 -14.109 1 98.81 144 ASN A N 1
ATOM 1023 C CA . ASN A 1 144 ? 21.984 -19.078 -14.242 1 98.81 144 ASN A CA 1
ATOM 1024 C C . ASN A 1 144 ? 22.531 -18.688 -12.875 1 98.81 144 ASN A C 1
ATOM 1026 O O . ASN A 1 144 ? 23.312 -17.719 -12.766 1 98.81 144 ASN A O 1
ATOM 1030 N N . ALA A 1 145 ? 22.125 -19.344 -11.859 1 98.81 145 ALA A N 1
ATOM 1031 C CA . ALA A 1 145 ? 22.625 -19.203 -10.5 1 98.81 145 ALA A CA 1
ATOM 1032 C C . ALA A 1 145 ? 23 -20.562 -9.914 1 98.81 145 ALA A C 1
ATOM 1034 O O . ALA A 1 145 ? 22.438 -20.984 -8.906 1 98.81 145 ALA A O 1
ATOM 1035 N N . PRO A 1 146 ? 23.984 -21.219 -10.477 1 98.44 146 PRO A N 1
ATOM 1036 C CA . PRO A 1 146 ? 24.266 -22.609 -10.133 1 98.44 146 PRO A CA 1
ATOM 1037 C C . PRO A 1 146 ? 24.719 -22.781 -8.68 1 98.44 146 PRO A C 1
ATOM 1039 O O . PRO A 1 146 ? 24.656 -23.891 -8.133 1 98.44 146 PRO A O 1
ATOM 1042 N N . ASP A 1 147 ? 25.188 -21.75 -7.996 1 98.62 147 ASP A N 1
ATOM 1043 C CA . ASP A 1 147 ? 25.688 -21.859 -6.633 1 98.62 147 ASP A CA 1
ATOM 1044 C C . ASP A 1 147 ? 24.578 -21.625 -5.609 1 98.62 147 ASP A C 1
ATOM 1046 O O . ASP A 1 147 ? 24.797 -21.766 -4.402 1 98.62 147 ASP A O 1
ATOM 1050 N N . ILE A 1 148 ? 23.453 -21.234 -6.004 1 98.88 148 ILE A N 1
ATOM 1051 C CA . ILE A 1 148 ? 22.297 -21.062 -5.137 1 98.88 148 ILE A CA 1
ATOM 1052 C C . ILE A 1 148 ? 21.391 -22.281 -5.254 1 98.88 148 ILE A C 1
ATOM 1054 O O . ILE A 1 148 ? 21.031 -22.703 -6.359 1 98.88 148 ILE A O 1
ATOM 1058 N N . PRO A 1 149 ? 21.047 -22.859 -4.105 1 98.69 149 PRO A N 1
ATOM 1059 C CA . PRO A 1 149 ? 20.109 -23.984 -4.188 1 98.69 149 PRO A CA 1
ATOM 1060 C C . PRO A 1 149 ? 18.844 -23.641 -4.977 1 98.69 149 PRO A C 1
ATOM 1062 O O . PRO A 1 149 ? 18.281 -22.562 -4.797 1 98.69 149 PRO A O 1
ATOM 1065 N N . LYS A 1 150 ? 18.406 -24.531 -5.875 1 98.44 150 LYS A N 1
ATOM 1066 C CA . LYS A 1 150 ? 17.281 -24.281 -6.758 1 98.44 150 LYS A CA 1
ATOM 1067 C C . LYS A 1 150 ? 16 -24.016 -5.961 1 98.44 150 LYS A C 1
ATOM 1069 O O . LYS A 1 150 ? 15.125 -23.281 -6.422 1 98.44 150 LYS A O 1
ATOM 1074 N N . GLU A 1 151 ? 15.945 -24.578 -4.715 1 98.19 151 GLU A N 1
ATOM 1075 C CA . GLU A 1 151 ? 14.773 -24.438 -3.861 1 98.19 151 GLU A CA 1
ATOM 1076 C C . GLU A 1 151 ? 14.594 -22.984 -3.408 1 98.19 151 GLU A C 1
ATOM 1078 O O . GLU A 1 151 ? 13.531 -22.625 -2.902 1 98.19 151 GLU A O 1
ATOM 1083 N N . ARG A 1 152 ? 15.617 -22.156 -3.68 1 98.69 152 ARG A N 1
ATOM 1084 C CA . ARG A 1 152 ? 15.57 -20.75 -3.27 1 98.69 152 ARG A CA 1
ATOM 1085 C C . ARG A 1 152 ? 14.828 -19.906 -4.297 1 98.69 152 ARG A C 1
ATOM 1087 O O . ARG A 1 152 ? 14.555 -18.734 -4.059 1 98.69 152 ARG A O 1
ATOM 1094 N N . PHE A 1 153 ? 14.453 -20.5 -5.449 1 98.94 153 PHE A N 1
ATOM 1095 C CA . PHE A 1 153 ? 13.781 -19.766 -6.508 1 98.94 153 PHE A CA 1
ATOM 1096 C C . PHE A 1 153 ? 12.32 -20.188 -6.625 1 98.94 153 PHE A C 1
ATOM 1098 O O . PHE A 1 153 ? 12.023 -21.359 -6.801 1 98.94 153 PHE A O 1
ATOM 1105 N N . ASN A 1 154 ? 11.422 -19.25 -6.48 1 98.94 154 ASN A N 1
ATOM 1106 C CA . ASN A 1 154 ? 9.984 -19.422 -6.688 1 98.94 154 ASN A CA 1
ATOM 1107 C C . ASN A 1 154 ? 9.445 -18.438 -7.727 1 98.94 154 ASN A C 1
ATOM 1109 O O . ASN A 1 154 ? 10.078 -17.422 -8.016 1 98.94 154 ASN A O 1
ATOM 1113 N N . ALA A 1 155 ? 8.359 -18.766 -8.312 1 98.88 155 ALA A N 1
ATOM 1114 C CA . ALA A 1 155 ? 7.574 -17.828 -9.125 1 98.88 155 ALA A CA 1
ATOM 1115 C C . ALA A 1 155 ? 6.207 -17.578 -8.492 1 98.88 155 ALA A C 1
ATOM 1117 O O . ALA A 1 155 ? 5.746 -18.375 -7.66 1 98.88 155 ALA A O 1
ATOM 1118 N N . LEU A 1 156 ? 5.59 -16.516 -8.875 1 98.62 156 LEU A N 1
ATOM 1119 C CA . LEU A 1 156 ? 4.371 -16.078 -8.195 1 98.62 156 LEU A CA 1
ATOM 1120 C C . LEU A 1 156 ? 3.145 -16.734 -8.828 1 98.62 156 LEU A C 1
ATOM 1122 O O . LEU A 1 156 ? 2.801 -16.438 -9.977 1 98.62 156 LEU A O 1
ATOM 1126 N N . THR A 1 157 ? 2.443 -17.516 -8.117 1 98.62 157 THR A N 1
ATOM 1127 C CA . THR A 1 157 ? 1.102 -17.969 -8.453 1 98.62 157 THR A CA 1
ATOM 1128 C C . THR A 1 157 ? 0.129 -17.688 -7.316 1 98.62 157 THR A C 1
ATOM 1130 O O . THR A 1 157 ? -1.052 -18.031 -7.395 1 98.62 157 THR A O 1
ATOM 1133 N N . ARG A 1 158 ? 0.654 -17.094 -6.25 1 98.69 158 ARG A N 1
ATOM 1134 C CA . ARG A 1 158 ? -0.171 -16.688 -5.113 1 98.69 158 ARG A CA 1
ATOM 1135 C C . ARG A 1 158 ? -1.25 -15.703 -5.535 1 98.69 158 ARG A C 1
ATOM 1137 O O . ARG A 1 158 ? -2.318 -15.641 -4.926 1 98.69 158 ARG A O 1
ATOM 1144 N N . LEU A 1 159 ? -0.99 -14.875 -6.582 1 98.69 159 LEU A N 1
ATOM 1145 C CA . LEU A 1 159 ? -2.021 -13.984 -7.109 1 98.69 159 LEU A CA 1
ATOM 1146 C C . LEU A 1 159 ? -3.234 -14.781 -7.582 1 98.69 159 LEU A C 1
ATOM 1148 O O . LEU A 1 159 ? -4.371 -14.453 -7.238 1 98.69 159 LEU A O 1
ATOM 1152 N N . ASP A 1 160 ? -3.006 -15.844 -8.328 1 98.75 160 ASP A N 1
ATOM 1153 C CA . ASP A 1 160 ? -4.074 -16.734 -8.789 1 98.75 160 ASP A CA 1
ATOM 1154 C C . ASP A 1 160 ? -4.773 -17.406 -7.609 1 98.75 160 ASP A C 1
ATOM 1156 O O . ASP A 1 160 ? -5.996 -17.562 -7.621 1 98.75 160 ASP A O 1
ATOM 1160 N N . HIS A 1 161 ? -3.936 -17.797 -6.68 1 98.81 161 HIS A N 1
ATOM 1161 C CA . HIS A 1 161 ? -4.438 -18.422 -5.457 1 98.81 161 HIS A CA 1
ATOM 1162 C C . HIS A 1 161 ? -5.422 -17.5 -4.742 1 98.81 161 HIS A C 1
ATOM 1164 O O . HIS A 1 161 ? -6.527 -17.906 -4.395 1 98.81 161 HIS A O 1
ATOM 1170 N N . ASN A 1 162 ? -5.031 -16.234 -4.551 1 98.81 162 ASN A N 1
ATOM 1171 C CA . ASN A 1 162 ? -5.887 -15.266 -3.873 1 98.81 162 ASN A CA 1
ATOM 1172 C C . ASN A 1 162 ? -7.129 -14.945 -4.695 1 98.81 162 ASN A C 1
ATOM 1174 O O . ASN A 1 162 ? -8.227 -14.805 -4.148 1 98.81 162 ASN A O 1
ATOM 1178 N N . ARG A 1 163 ? -6.957 -14.805 -6.035 1 98.81 163 ARG A N 1
ATOM 1179 C CA . ARG A 1 163 ? -8.102 -14.617 -6.926 1 98.81 163 ARG A CA 1
ATOM 1180 C C . ARG A 1 163 ? -9.117 -15.742 -6.762 1 98.81 163 ARG A C 1
ATOM 1182 O O . ARG A 1 163 ? -10.312 -15.492 -6.652 1 98.81 163 ARG A O 1
ATOM 1189 N N . ALA A 1 164 ? -8.617 -16.969 -6.773 1 98.88 164 ALA A N 1
ATOM 1190 C CA . ALA A 1 164 ? -9.484 -18.141 -6.641 1 98.88 164 ALA A CA 1
ATOM 1191 C C . ALA A 1 164 ? -10.211 -18.141 -5.305 1 98.88 164 ALA A C 1
ATOM 1193 O O . ALA A 1 164 ? -11.422 -18.391 -5.246 1 98.88 164 ALA A O 1
ATOM 1194 N N . LYS A 1 165 ? -9.469 -17.875 -4.277 1 98.75 165 LYS A N 1
ATOM 1195 C CA . LYS A 1 165 ? -10.062 -17.812 -2.943 1 98.75 165 LYS A CA 1
ATOM 1196 C C . LYS A 1 165 ? -11.172 -16.766 -2.887 1 98.75 165 LYS A C 1
ATOM 1198 O O . LYS A 1 165 ? -12.258 -17.031 -2.359 1 98.75 165 LYS A O 1
ATOM 1203 N N . GLY A 1 166 ? -10.891 -15.586 -3.402 1 98.38 166 GLY A N 1
ATOM 1204 C CA . GLY A 1 166 ? -11.891 -14.531 -3.424 1 98.38 166 GLY A CA 1
ATOM 1205 C C . GLY A 1 166 ? -13.141 -14.906 -4.191 1 98.38 166 GLY A C 1
ATOM 1206 O O . GLY A 1 166 ? -14.258 -14.672 -3.723 1 98.38 166 GLY A O 1
ATOM 1207 N N . GLN A 1 167 ? -12.992 -15.484 -5.402 1 98.56 167 GLN A N 1
ATOM 1208 C CA . GLN A 1 167 ? -14.125 -15.883 -6.238 1 98.56 167 GLN A CA 1
ATOM 1209 C C . GLN A 1 167 ? -14.984 -16.938 -5.539 1 98.56 167 GLN A C 1
ATOM 1211 O O . GLN A 1 167 ? -16.219 -16.859 -5.578 1 98.56 167 GLN A O 1
ATOM 1216 N N . LEU A 1 168 ? -14.281 -17.922 -4.941 1 98.81 168 LEU A N 1
ATOM 1217 C CA . LEU A 1 168 ? -15.008 -18.969 -4.246 1 98.81 168 LEU A CA 1
ATOM 1218 C C . LEU A 1 168 ? -15.75 -18.422 -3.033 1 98.81 168 LEU A C 1
ATOM 1220 O O . LEU A 1 168 ? -16.906 -18.781 -2.795 1 98.81 168 LEU A O 1
ATOM 1224 N N . ALA A 1 169 ? -15.094 -17.578 -2.242 1 98.62 169 ALA A N 1
ATOM 1225 C CA . ALA A 1 169 ? -15.711 -16.969 -1.071 1 98.62 169 ALA A CA 1
ATOM 1226 C C . ALA A 1 169 ? -16.984 -16.203 -1.454 1 98.62 169 ALA A C 1
ATOM 1228 O O . ALA A 1 169 ? -18 -16.312 -0.774 1 98.62 169 ALA A O 1
ATOM 1229 N N . LYS A 1 170 ? -16.922 -15.461 -2.523 1 97.62 170 LYS A N 1
ATOM 1230 C CA . LYS A 1 170 ? -18.078 -14.703 -3.004 1 97.62 170 LYS A CA 1
ATOM 1231 C C . LYS A 1 170 ? -19.203 -15.641 -3.445 1 97.62 170 LYS A C 1
ATOM 1233 O O . LYS A 1 170 ? -20.375 -15.406 -3.125 1 97.62 170 LYS A O 1
ATOM 1238 N N . LYS A 1 171 ? -18.891 -16.688 -4.242 1 98.31 171 LYS A N 1
ATOM 1239 C CA . LYS A 1 171 ? -19.859 -17.656 -4.758 1 98.31 171 LYS A CA 1
ATOM 1240 C C . LYS A 1 171 ? -20.641 -18.312 -3.619 1 98.31 171 LYS A C 1
ATOM 1242 O O . LYS A 1 171 ? -21.844 -18.516 -3.725 1 98.31 171 LYS A O 1
ATOM 1247 N N . LEU A 1 172 ? -19.906 -18.609 -2.561 1 98.5 172 LEU A N 1
ATOM 1248 C CA . LEU A 1 172 ? -20.516 -19.375 -1.475 1 98.5 172 LEU A CA 1
ATOM 1249 C C . LEU A 1 172 ? -20.938 -18.469 -0.337 1 98.5 172 LEU A C 1
ATOM 1251 O O . LEU A 1 172 ? -21.5 -18.922 0.66 1 98.5 172 LEU A O 1
ATOM 1255 N N . GLU A 1 173 ? -20.656 -17.094 -0.463 1 97.06 173 GLU A N 1
ATOM 1256 C CA . GLU A 1 173 ? -20.969 -16.094 0.557 1 97.06 173 GLU A CA 1
ATOM 1257 C C . GLU A 1 173 ? -20.391 -16.484 1.913 1 97.06 173 GLU A C 1
ATOM 1259 O O . GLU A 1 173 ? -21.109 -16.516 2.916 1 97.06 173 GLU A O 1
ATOM 1264 N N . VAL A 1 174 ? -19.125 -16.844 1.943 1 97.38 174 VAL A N 1
ATOM 1265 C CA . VAL A 1 174 ? -18.391 -17.172 3.164 1 97.38 174 VAL A CA 1
ATOM 1266 C C . VAL A 1 174 ? -17.141 -16.281 3.258 1 97.38 174 VAL A C 1
ATOM 1268 O O . VAL A 1 174 ? -16.766 -15.625 2.287 1 97.38 174 VAL A O 1
ATOM 1271 N N . SER A 1 175 ? -16.531 -16.25 4.449 1 96 175 SER A N 1
ATOM 1272 C CA . SER A 1 175 ? -15.242 -15.578 4.621 1 96 175 SER A CA 1
ATOM 1273 C C . SER A 1 175 ? -14.125 -16.344 3.926 1 96 175 SER A C 1
ATOM 1275 O O . SER A 1 175 ? -14.164 -17.578 3.836 1 96 175 SER A O 1
ATOM 1277 N N . VAL A 1 176 ? -13.133 -15.664 3.482 1 97.62 176 VAL A N 1
ATOM 1278 C CA . VAL A 1 176 ? -11.984 -16.312 2.84 1 97.62 176 VAL A CA 1
ATOM 1279 C C . VAL A 1 176 ? -11.289 -17.234 3.834 1 97.62 176 VAL A C 1
ATOM 1281 O O . VAL A 1 176 ? -10.648 -18.219 3.438 1 97.62 176 VAL A O 1
ATOM 1284 N N . ASP A 1 177 ? -11.461 -16.984 5.121 1 96 177 ASP A N 1
ATOM 1285 C CA . ASP A 1 177 ? -10.82 -17.766 6.168 1 96 177 ASP A CA 1
ATOM 1286 C C . ASP A 1 177 ? -11.422 -19.172 6.242 1 96 177 ASP A C 1
ATOM 1288 O O . ASP A 1 177 ? -10.82 -20.094 6.812 1 96 177 ASP A O 1
ATOM 1292 N N . ALA A 1 178 ? -12.609 -19.297 5.727 1 97.81 178 ALA A N 1
ATOM 1293 C CA . ALA A 1 178 ? -13.281 -20.594 5.734 1 97.81 178 ALA A CA 1
ATOM 1294 C C . ALA A 1 178 ? -12.688 -21.531 4.691 1 97.81 178 ALA A C 1
ATOM 1296 O O . ALA A 1 178 ? -12.93 -22.734 4.723 1 97.81 178 ALA A O 1
ATOM 1297 N N . ILE A 1 179 ? -11.93 -21.016 3.754 1 98.56 179 ILE A N 1
ATOM 1298 C CA . ILE A 1 179 ? -11.391 -21.766 2.621 1 98.56 179 ILE A CA 1
ATOM 1299 C C . ILE A 1 179 ? -9.977 -22.25 2.939 1 98.56 179 ILE A C 1
ATOM 1301 O O . ILE A 1 179 ? -9.102 -21.438 3.252 1 98.56 179 ILE A O 1
ATOM 1305 N N . LYS A 1 180 ? -9.781 -23.531 2.906 1 98.25 180 LYS A N 1
ATOM 1306 C CA . LYS A 1 180 ? -8.492 -24.141 3.213 1 98.25 180 LYS A CA 1
ATOM 1307 C C . LYS A 1 180 ? -8.039 -25.062 2.088 1 98.25 180 LYS A C 1
ATOM 1309 O O . LYS A 1 180 ? -8.867 -25.547 1.302 1 98.25 180 LYS A O 1
ATOM 1314 N N . ASP A 1 181 ? -6.719 -25.25 1.954 1 98.06 181 ASP A N 1
ATOM 1315 C CA . ASP A 1 181 ? -6.074 -26.266 1.114 1 98.06 181 ASP A CA 1
ATOM 1316 C C . ASP A 1 181 ? -6.316 -25.984 -0.366 1 98.06 181 ASP A C 1
ATOM 1318 O O . ASP A 1 181 ? -6.34 -26.906 -1.186 1 98.06 181 ASP A O 1
ATOM 1322 N N . LEU A 1 182 ? -6.629 -24.703 -0.661 1 98.44 182 LEU A N 1
ATOM 1323 C CA . LEU A 1 182 ? -6.75 -24.328 -2.066 1 98.44 182 LEU A CA 1
ATOM 1324 C C . LEU A 1 182 ? -5.387 -24.344 -2.75 1 98.44 182 LEU A C 1
ATOM 1326 O O . LEU A 1 182 ? -4.398 -23.875 -2.184 1 98.44 182 LEU A O 1
ATOM 1330 N N . ALA A 1 183 ? -5.336 -24.875 -3.992 1 97.81 183 ALA A N 1
ATOM 1331 C CA . ALA A 1 183 ? -4.078 -24.953 -4.727 1 97.81 183 ALA A CA 1
ATOM 1332 C C . ALA A 1 183 ? -4.262 -24.5 -6.172 1 97.81 183 ALA A C 1
ATOM 1334 O O . ALA A 1 183 ? -5.262 -24.828 -6.812 1 97.81 183 ALA A O 1
ATOM 1335 N N . ILE A 1 184 ? -3.381 -23.719 -6.562 1 98.88 184 ILE A N 1
ATOM 1336 C CA . ILE A 1 184 ? -3.182 -23.469 -7.984 1 98.88 184 ILE A CA 1
ATOM 1337 C C . ILE A 1 184 ? -2.115 -24.406 -8.539 1 98.88 184 ILE A C 1
ATOM 1339 O O . ILE A 1 184 ? -1.022 -24.516 -7.977 1 98.88 184 ILE A O 1
ATOM 1343 N N . TRP A 1 185 ? -2.414 -25.125 -9.578 1 98.81 185 TRP A N 1
ATOM 1344 C CA . TRP A 1 185 ? -1.453 -26.016 -10.234 1 98.81 185 TRP A CA 1
ATOM 1345 C C . TRP A 1 185 ? -0.956 -25.406 -11.539 1 98.81 185 TRP A C 1
ATOM 1347 O O . TRP A 1 185 ? -1.721 -24.766 -12.266 1 98.81 185 TRP A O 1
ATOM 1357 N N . GLY A 1 186 ? 0.318 -25.625 -11.828 1 98.56 186 GLY A N 1
ATOM 1358 C CA . GLY A 1 186 ? 0.841 -25.391 -13.164 1 98.56 186 GLY A CA 1
ATOM 1359 C C . GLY A 1 186 ? 1.397 -23.984 -13.336 1 98.56 186 GLY A C 1
ATOM 1360 O O . GLY A 1 186 ? 2.193 -23.516 -12.516 1 98.56 186 GLY A O 1
ATOM 1361 N N . ASN A 1 187 ? 1.022 -23.328 -14.414 1 97.94 187 ASN A N 1
ATOM 1362 C CA . ASN A 1 187 ? 1.624 -22.094 -14.898 1 97.94 187 ASN A CA 1
ATOM 1363 C C . ASN A 1 187 ? 0.838 -20.859 -14.438 1 97.94 187 ASN A C 1
ATOM 1365 O O . ASN A 1 187 ? -0.371 -20.938 -14.219 1 97.94 187 ASN A O 1
ATOM 1369 N N . HIS A 1 188 ? 1.503 -19.719 -14.188 1 97.25 188 HIS A N 1
ATOM 1370 C CA . HIS A 1 188 ? 0.814 -18.438 -14.094 1 97.25 188 HIS A CA 1
ATOM 1371 C C . HIS A 1 188 ? 0.452 -17.906 -15.477 1 97.25 188 HIS A C 1
ATOM 1373 O O . HIS A 1 188 ? 1.081 -16.969 -15.969 1 97.25 188 HIS A O 1
ATOM 1379 N N . ASP A 1 189 ? -0.453 -18.359 -16.125 1 94.38 189 ASP A N 1
ATOM 1380 C CA . ASP A 1 189 ? -1.061 -17.953 -17.375 1 94.38 189 ASP A CA 1
ATOM 1381 C C . ASP A 1 189 ? -2.463 -18.531 -17.531 1 94.38 189 ASP A C 1
ATOM 1383 O O . ASP A 1 189 ? -3.107 -18.875 -16.531 1 94.38 189 ASP A O 1
ATOM 1387 N N . ASP A 1 190 ? -3.035 -18.562 -18.703 1 94.56 190 ASP A N 1
ATOM 1388 C CA . ASP A 1 190 ? -4.43 -18.953 -18.859 1 94.56 190 ASP A CA 1
ATOM 1389 C C . ASP A 1 190 ? -4.598 -20.469 -18.703 1 94.56 190 ASP A C 1
ATOM 1391 O O . ASP A 1 190 ? -5.723 -20.969 -18.609 1 94.56 190 ASP A O 1
ATOM 1395 N N . SER A 1 191 ? -3.482 -21.266 -18.594 1 96.56 191 SER A N 1
ATOM 1396 C CA . SER A 1 191 ? -3.559 -22.719 -18.453 1 96.56 191 SER A CA 1
ATOM 1397 C C . SER A 1 191 ? -3.582 -23.125 -16.984 1 96.56 191 SER A C 1
ATOM 1399 O O . SER A 1 191 ? -3.732 -24.312 -16.672 1 96.56 191 SER A O 1
ATOM 1401 N N . MET A 1 192 ? -3.385 -22.141 -16.047 1 97.31 192 MET A N 1
ATOM 1402 C CA . MET A 1 192 ? -3.363 -22.469 -14.625 1 97.31 192 MET A CA 1
ATOM 1403 C C . MET A 1 192 ? -4.629 -23.219 -14.227 1 97.31 192 MET A C 1
ATOM 1405 O O . MET A 1 192 ? -5.68 -23.047 -14.844 1 97.31 192 MET A O 1
ATOM 1409 N N . TYR A 1 193 ? -4.523 -24.047 -13.172 1 98.69 193 TYR A N 1
ATOM 1410 C CA . TYR A 1 193 ? -5.652 -24.859 -12.734 1 98.69 193 TYR A CA 1
ATOM 1411 C C . TYR A 1 193 ? -5.914 -24.672 -11.25 1 98.69 193 TYR A C 1
ATOM 1413 O O . TYR A 1 193 ? -5.16 -25.172 -10.414 1 98.69 193 TYR A O 1
ATOM 1421 N N . PRO A 1 194 ? -6.969 -23.859 -10.836 1 98.88 194 PRO A N 1
ATOM 1422 C CA . PRO A 1 194 ? -7.402 -23.797 -9.438 1 98.88 194 PRO A CA 1
ATOM 1423 C C . PRO A 1 194 ? -8.234 -25.016 -9.023 1 98.88 194 PRO A C 1
ATOM 1425 O O . PRO A 1 194 ? -9.344 -25.203 -9.523 1 98.88 194 PRO A O 1
ATOM 1428 N N . ASP A 1 195 ? -7.766 -25.812 -8.141 1 98.75 195 ASP A N 1
ATOM 1429 C CA . ASP A 1 195 ? -8.312 -27.109 -7.75 1 98.75 195 ASP A CA 1
ATOM 1430 C C . ASP A 1 195 ? -9.344 -26.953 -6.637 1 98.75 195 ASP A C 1
ATOM 1432 O O . ASP A 1 195 ? -8.992 -26.688 -5.488 1 98.75 195 ASP A O 1
ATOM 1436 N N . LEU A 1 196 ? -10.625 -27.219 -6.938 1 98.75 196 LEU A N 1
ATOM 1437 C CA . LEU A 1 196 ? -11.664 -27.125 -5.918 1 98.75 196 LEU A CA 1
ATOM 1438 C C . LEU A 1 196 ? -11.992 -28.5 -5.355 1 98.75 196 LEU A C 1
ATOM 1440 O O . LEU A 1 196 ? -12.703 -28.625 -4.355 1 98.75 196 LEU A O 1
ATOM 1444 N N . TYR A 1 197 ? -11.406 -29.578 -5.977 1 98.56 197 TYR A N 1
ATOM 1445 C CA . TYR A 1 197 ? -11.711 -30.953 -5.543 1 98.56 197 TYR A CA 1
ATOM 1446 C C . TYR A 1 197 ? -10.906 -31.312 -4.305 1 98.56 197 TYR A C 1
ATOM 1448 O O . TYR A 1 197 ? -11.266 -32.25 -3.578 1 98.56 197 TYR A O 1
ATOM 1456 N N . ASN A 1 198 ? -9.859 -30.656 -4.027 1 98.44 198 ASN A N 1
ATOM 1457 C CA . ASN A 1 198 ? -9.078 -30.859 -2.814 1 98.44 198 ASN A CA 1
ATOM 1458 C C . ASN A 1 198 ? -9.133 -29.641 -1.892 1 98.44 198 ASN A C 1
ATOM 1460 O O . ASN A 1 198 ? -8.43 -29.594 -0.88 1 98.44 198 ASN A O 1
ATOM 1464 N N . THR A 1 199 ? -9.836 -28.594 -2.273 1 98.75 199 THR A N 1
ATOM 1465 C CA . THR A 1 199 ? -10.094 -27.422 -1.447 1 98.75 199 THR A CA 1
ATOM 1466 C C . THR A 1 199 ? -11.219 -27.688 -0.453 1 98.75 199 THR A C 1
ATOM 1468 O O . THR A 1 199 ? -12.195 -28.375 -0.779 1 98.75 199 THR A O 1
ATOM 1471 N N . LYS A 1 200 ? -11.117 -27.156 0.707 1 98.62 200 LYS A N 1
ATOM 1472 C CA . LYS A 1 200 ? -12.156 -27.312 1.722 1 98.62 200 LYS A CA 1
ATOM 1473 C C . LYS A 1 200 ? -12.766 -25.984 2.111 1 98.62 200 LYS A C 1
ATOM 1475 O O . LYS A 1 200 ? -12.062 -24.969 2.189 1 98.62 200 LYS A O 1
ATOM 1480 N N . VAL A 1 201 ? -14.031 -25.953 2.268 1 98.69 201 VAL A N 1
ATOM 1481 C CA . VAL A 1 201 ? -14.781 -24.844 2.861 1 98.69 201 VAL A CA 1
ATOM 1482 C C . VAL A 1 201 ? -15.492 -25.312 4.125 1 98.69 201 VAL A C 1
ATOM 1484 O O . VAL A 1 201 ? -16.406 -26.156 4.055 1 98.69 201 VAL A O 1
ATOM 1487 N N . ASP A 1 202 ? -15.078 -24.828 5.223 1 97.94 202 ASP A N 1
ATOM 1488 C CA . ASP A 1 202 ? -15.594 -25.281 6.512 1 97.94 202 ASP A CA 1
ATOM 1489 C C . ASP A 1 202 ? -15.547 -26.797 6.621 1 97.94 202 ASP A C 1
ATOM 1491 O O . ASP A 1 202 ? -16.531 -27.422 7.012 1 97.94 202 ASP A O 1
ATOM 1495 N N . GLY A 1 203 ? -14.461 -27.328 6.133 1 97.75 203 GLY A N 1
ATOM 1496 C CA . GLY A 1 203 ? -14.188 -28.75 6.297 1 97.75 203 GLY A CA 1
ATOM 1497 C C . GLY A 1 203 ? -14.812 -29.609 5.211 1 97.75 203 GLY A C 1
ATOM 1498 O O . GLY A 1 203 ? -14.547 -30.812 5.125 1 97.75 203 GLY A O 1
ATOM 1499 N N . LYS A 1 204 ? -15.609 -29.047 4.352 1 98.62 204 LYS A N 1
ATOM 1500 C CA . LYS A 1 204 ? -16.266 -29.781 3.27 1 98.62 204 LYS A CA 1
ATOM 1501 C C . LYS A 1 204 ? -15.547 -29.547 1.94 1 98.62 204 LYS A C 1
ATOM 1503 O O . LYS A 1 204 ? -15.016 -28.453 1.7 1 98.62 204 LYS A O 1
ATOM 1508 N N . VAL A 1 205 ? -15.602 -30.547 1.093 1 98.62 205 VAL A N 1
ATOM 1509 C CA . VAL A 1 205 ? -14.992 -30.406 -0.223 1 98.62 205 VAL A CA 1
ATOM 1510 C C . VAL A 1 205 ? -15.695 -29.312 -1.014 1 98.62 205 VAL A C 1
ATOM 1512 O O . VAL A 1 205 ? -16.922 -29.359 -1.203 1 98.62 205 VAL A O 1
ATOM 1515 N N . ALA A 1 206 ? -14.93 -28.328 -1.486 1 98.88 206 ALA A N 1
ATOM 1516 C CA . ALA A 1 206 ? -15.492 -27.156 -2.146 1 98.88 206 ALA A CA 1
ATOM 1517 C C . ALA A 1 206 ? -16.266 -27.547 -3.398 1 98.88 206 ALA A C 1
ATOM 1519 O O . ALA A 1 206 ? -17.344 -27 -3.67 1 98.88 206 ALA A O 1
ATOM 1520 N N . ALA A 1 207 ? -15.719 -28.531 -4.184 1 98.62 207 ALA A N 1
ATOM 1521 C CA . ALA A 1 207 ? -16.344 -28.953 -5.441 1 98.62 207 ALA A CA 1
ATOM 1522 C C . ALA A 1 207 ? -17.75 -29.5 -5.203 1 98.62 207 ALA A C 1
ATOM 1524 O O . ALA A 1 207 ? -18.594 -29.453 -6.098 1 98.62 207 ALA A O 1
ATOM 1525 N N . ASP A 1 208 ? -18.031 -30 -3.982 1 98.5 208 ASP A N 1
ATOM 1526 C CA . ASP A 1 208 ? -19.328 -30.562 -3.648 1 98.5 208 ASP A CA 1
ATOM 1527 C C . ASP A 1 208 ? -20.344 -29.453 -3.322 1 98.5 208 ASP A C 1
ATOM 1529 O O . ASP A 1 208 ? -21.547 -29.703 -3.24 1 98.5 208 ASP A O 1
ATOM 1533 N N . LEU A 1 209 ? -19.875 -28.234 -3.146 1 98.62 209 LEU A N 1
ATOM 1534 C CA . LEU A 1 209 ? -20.719 -27.141 -2.689 1 98.62 209 LEU A CA 1
ATOM 1535 C C . LEU A 1 209 ? -21.156 -26.266 -3.859 1 98.62 209 LEU A C 1
ATOM 1537 O O . LEU A 1 209 ? -21.906 -25.312 -3.68 1 98.62 209 LEU A O 1
ATOM 1541 N N . VAL A 1 210 ? -20.641 -26.547 -5.074 1 98.5 210 VAL A N 1
ATOM 1542 C CA . VAL A 1 210 ? -20.969 -25.766 -6.266 1 98.5 210 VAL A CA 1
ATOM 1543 C C . VAL A 1 210 ? -21.266 -26.719 -7.434 1 98.5 210 VAL A C 1
ATOM 1545 O O . VAL A 1 210 ? -20.938 -27.891 -7.375 1 98.5 210 VAL A O 1
ATOM 1548 N N . ASP A 1 211 ? -21.844 -26.156 -8.531 1 97.62 211 ASP A N 1
ATOM 1549 C CA . ASP A 1 211 ? -22.125 -26.922 -9.734 1 97.62 211 ASP A CA 1
ATOM 1550 C C . ASP A 1 211 ? -20.859 -27.156 -10.547 1 97.62 211 ASP A C 1
ATOM 1552 O O . ASP A 1 211 ? -20.047 -26.25 -10.727 1 97.62 211 ASP A O 1
ATOM 1556 N N . GLU A 1 212 ? -20.734 -28.391 -11.023 1 97.06 212 GLU A N 1
ATOM 1557 C CA . GLU A 1 212 ? -19.578 -28.703 -11.859 1 97.06 212 GLU A CA 1
ATOM 1558 C C . GLU A 1 212 ? -19.469 -27.75 -13.047 1 97.06 212 GLU A C 1
ATOM 1560 O O . GLU A 1 212 ? -18.375 -27.406 -13.477 1 97.06 212 GLU A O 1
ATOM 1565 N N . ALA A 1 213 ? -20.594 -27.406 -13.578 1 98.06 213 ALA A N 1
ATOM 1566 C CA . ALA A 1 213 ? -20.625 -26.469 -14.703 1 98.06 213 ALA A CA 1
ATOM 1567 C C . ALA A 1 213 ? -20.047 -25.109 -14.297 1 98.06 213 ALA A C 1
ATOM 1569 O O . ALA A 1 213 ? -19.375 -24.453 -15.094 1 98.06 213 ALA A O 1
ATOM 1570 N N . TRP A 1 214 ? -20.328 -24.672 -13.07 1 98.69 214 TRP A N 1
ATOM 1571 C CA . TRP A 1 214 ? -19.781 -23.406 -12.578 1 98.69 214 TRP A CA 1
ATOM 1572 C C . TRP A 1 214 ? -18.266 -23.484 -12.461 1 98.69 214 TRP A C 1
ATOM 1574 O O . TRP A 1 214 ? -17.547 -22.531 -12.805 1 98.69 214 TRP A O 1
ATOM 1584 N N . ILE A 1 215 ? -17.734 -24.625 -11.984 1 98.69 215 ILE A N 1
ATOM 1585 C CA . ILE A 1 215 ? -16.297 -24.828 -11.852 1 98.69 215 ILE A CA 1
ATOM 1586 C C . ILE A 1 215 ? -15.625 -24.672 -13.219 1 98.69 215 ILE A C 1
ATOM 1588 O O . ILE A 1 215 ? -14.703 -23.859 -13.375 1 98.69 215 ILE A O 1
ATOM 1592 N N . LYS A 1 216 ? -16.141 -25.391 -14.242 1 97.69 216 LYS A N 1
ATOM 1593 C CA . LYS A 1 216 ? -15.484 -25.547 -15.531 1 97.69 216 LYS A CA 1
ATOM 1594 C C . LYS A 1 216 ? -15.68 -24.328 -16.406 1 97.69 216 LYS A C 1
ATOM 1596 O O . LYS A 1 216 ? -14.758 -23.906 -17.125 1 97.69 216 LYS A O 1
ATOM 1601 N N . ASP A 1 217 ? -16.859 -23.688 -16.328 1 98.06 217 ASP A N 1
ATOM 1602 C CA . ASP A 1 217 ? -17.234 -22.703 -17.344 1 98.06 217 ASP A CA 1
ATOM 1603 C C . ASP A 1 217 ? -17.203 -21.297 -16.797 1 98.06 217 ASP A C 1
ATOM 1605 O O . ASP A 1 217 ? -17.234 -20.312 -17.547 1 98.06 217 ASP A O 1
ATOM 1609 N N . GLU A 1 218 ? -17.094 -21.125 -15.523 1 98.5 218 GLU A N 1
ATOM 1610 C CA . GLU A 1 218 ? -17.125 -19.797 -14.922 1 98.5 218 GLU A CA 1
ATOM 1611 C C . GLU A 1 218 ? -15.922 -19.578 -14 1 98.5 218 GLU A C 1
ATOM 1613 O O . GLU A 1 218 ? -15.117 -18.672 -14.219 1 98.5 218 GLU A O 1
ATOM 1618 N N . PHE A 1 219 ? -15.742 -20.484 -13.023 1 98.75 219 PHE A N 1
ATOM 1619 C CA . PHE A 1 219 ? -14.734 -20.312 -11.984 1 98.75 219 PHE A CA 1
ATOM 1620 C C . PHE A 1 219 ? -13.336 -20.312 -12.586 1 98.75 219 PHE A C 1
ATOM 1622 O O . PHE A 1 219 ? -12.586 -19.344 -12.438 1 98.75 219 PHE A O 1
ATOM 1629 N N . ILE A 1 220 ? -12.93 -21.359 -13.297 1 98.69 220 ILE A N 1
ATOM 1630 C CA . ILE A 1 220 ? -11.586 -21.531 -13.828 1 98.69 220 ILE A CA 1
ATOM 1631 C C . ILE A 1 220 ? -11.281 -20.422 -14.828 1 98.69 220 ILE A C 1
ATOM 1633 O O . ILE A 1 220 ? -10.273 -19.719 -14.703 1 98.69 220 ILE A O 1
ATOM 1637 N N . PRO A 1 221 ? -12.234 -20.094 -15.789 1 98.38 221 PRO A N 1
ATOM 1638 C CA . PRO A 1 221 ? -11.945 -19.016 -16.734 1 98.38 221 PRO A CA 1
ATOM 1639 C C . PRO A 1 221 ? -11.859 -17.641 -16.047 1 98.38 221 PRO A C 1
ATOM 1641 O O . PRO A 1 221 ? -11.055 -16.797 -16.453 1 98.38 221 PRO A O 1
ATOM 1644 N N . THR A 1 222 ? -12.672 -17.391 -15 1 98.44 222 THR A N 1
ATOM 1645 C CA . THR A 1 222 ? -12.656 -16.109 -14.297 1 98.44 222 THR A CA 1
ATOM 1646 C C . THR A 1 222 ? -11.312 -15.883 -13.633 1 98.44 222 THR A C 1
ATOM 1648 O O . THR A 1 222 ? -10.727 -14.805 -13.758 1 98.44 222 THR A O 1
ATOM 1651 N N . VAL A 1 223 ? -10.781 -16.906 -12.953 1 98.56 223 VAL A N 1
ATOM 1652 C CA . VAL A 1 223 ? -9.484 -16.797 -12.289 1 98.56 223 VAL A CA 1
ATOM 1653 C C . VAL A 1 223 ? -8.391 -16.562 -13.336 1 98.56 223 VAL A C 1
ATOM 1655 O O . VAL A 1 223 ? -7.551 -15.672 -13.172 1 98.56 223 VAL A O 1
ATOM 1658 N N . ALA A 1 224 ? -8.445 -17.312 -14.43 1 97.69 224 ALA A N 1
ATOM 1659 C CA . ALA A 1 224 ? -7.406 -17.281 -15.453 1 97.69 224 ALA A CA 1
ATOM 1660 C C . ALA A 1 224 ? -7.398 -15.938 -16.188 1 97.69 224 ALA A C 1
ATOM 1662 O O . ALA A 1 224 ? -6.336 -15.43 -16.562 1 97.69 224 ALA A O 1
ATOM 1663 N N . LYS A 1 225 ? -8.57 -15.289 -16.406 1 97.06 225 LYS A N 1
ATOM 1664 C CA . LYS A 1 225 ? -8.695 -14.102 -17.234 1 97.06 225 LYS A CA 1
ATOM 1665 C C . LYS A 1 225 ? -8.875 -12.844 -16.391 1 97.06 225 LYS A C 1
ATOM 1667 O O . LYS A 1 225 ? -9.234 -11.781 -16.922 1 97.06 225 LYS A O 1
ATOM 1672 N N . ARG A 1 226 ? -8.68 -12.984 -15.117 1 98 226 ARG A N 1
ATOM 1673 C CA . ARG A 1 226 ? -8.984 -11.906 -14.18 1 98 226 ARG A CA 1
ATOM 1674 C C . ARG A 1 226 ? -8.18 -10.656 -14.5 1 98 226 ARG A C 1
ATOM 1676 O O . ARG A 1 226 ? -8.688 -9.539 -14.398 1 98 226 ARG A O 1
ATOM 1683 N N . GLY A 1 227 ? -6.863 -10.797 -14.867 1 96.56 227 GLY A N 1
ATOM 1684 C CA . GLY A 1 227 ? -6.047 -9.656 -15.242 1 96.56 227 GLY A CA 1
ATOM 1685 C C . GLY A 1 227 ? -6.652 -8.836 -16.359 1 96.56 227 GLY A C 1
ATOM 1686 O O . GLY A 1 227 ? -6.656 -7.602 -16.297 1 96.56 227 GLY A O 1
ATOM 1687 N N . GLY A 1 228 ? -7.168 -9.547 -17.391 1 96.19 228 GLY A N 1
ATOM 1688 C CA . GLY A 1 228 ? -7.816 -8.859 -18.484 1 96.19 228 GLY A CA 1
ATOM 1689 C C . GLY A 1 228 ? -9.055 -8.094 -18.078 1 96.19 228 GLY A C 1
ATOM 1690 O O . GLY A 1 228 ? -9.289 -6.977 -18.547 1 96.19 228 GLY A O 1
ATOM 1691 N N . ALA A 1 229 ? -9.836 -8.688 -17.141 1 97.56 229 ALA A N 1
ATOM 1692 C CA . ALA A 1 229 ? -11.039 -8.031 -16.641 1 97.56 229 ALA A CA 1
ATOM 1693 C C . ALA A 1 229 ? -10.695 -6.738 -15.906 1 97.56 229 ALA A C 1
ATOM 1695 O O . ALA A 1 229 ? -11.398 -5.73 -16.047 1 97.56 229 ALA A O 1
ATOM 1696 N N . ILE A 1 230 ? -9.656 -6.762 -15.18 1 97.88 230 ILE A N 1
ATOM 1697 C CA . ILE A 1 230 ? -9.227 -5.59 -14.422 1 97.88 230 ILE A CA 1
ATOM 1698 C C . ILE A 1 230 ? -8.734 -4.508 -15.383 1 97.88 230 ILE A C 1
ATOM 1700 O O . ILE A 1 230 ? -9.078 -3.332 -15.227 1 97.88 230 ILE A O 1
ATOM 1704 N N . ILE A 1 231 ? -7.918 -4.906 -16.344 1 96.62 231 ILE A N 1
ATOM 1705 C CA . ILE A 1 231 ? -7.426 -3.941 -17.312 1 96.62 231 ILE A CA 1
ATOM 1706 C C . ILE A 1 231 ? -8.602 -3.258 -18 1 96.62 231 ILE A C 1
ATOM 1708 O O . ILE A 1 231 ? -8.594 -2.037 -18.188 1 96.62 231 ILE A O 1
ATOM 1712 N N . LYS A 1 232 ? -9.586 -4.043 -18.375 1 97.5 232 LYS A N 1
ATOM 1713 C CA . LYS A 1 232 ? -10.758 -3.504 -19.062 1 97.5 232 LYS A CA 1
ATOM 1714 C C . LYS A 1 232 ? -11.508 -2.516 -18.172 1 97.5 232 LYS A C 1
ATOM 1716 O O . LYS A 1 232 ? -11.969 -1.472 -18.641 1 97.5 232 LYS A O 1
ATOM 1721 N N . ALA A 1 233 ? -11.617 -2.818 -16.891 1 97.31 233 ALA A N 1
ATOM 1722 C CA . ALA A 1 233 ? -12.398 -2.004 -15.969 1 97.31 233 ALA A CA 1
ATOM 1723 C C . ALA A 1 233 ? -11.617 -0.768 -15.531 1 97.31 233 ALA A C 1
ATOM 1725 O O . ALA A 1 233 ? -12.148 0.347 -15.555 1 97.31 233 ALA A O 1
ATOM 1726 N N . ARG A 1 234 ? -10.391 -0.931 -15.148 1 95.56 234 ARG A N 1
ATOM 1727 C CA . ARG A 1 234 ? -9.617 0.116 -14.5 1 95.56 234 ARG A CA 1
ATOM 1728 C C . ARG A 1 234 ? -8.781 0.893 -15.508 1 95.56 234 ARG A C 1
ATOM 1730 O O . ARG A 1 234 ? -8.328 2.004 -15.227 1 95.56 234 ARG A O 1
ATOM 1737 N N . GLY A 1 235 ? -8.492 0.272 -16.719 1 95.12 235 GLY A N 1
ATOM 1738 C CA . GLY A 1 235 ? -7.594 0.871 -17.688 1 95.12 235 GLY A CA 1
ATOM 1739 C C . GLY A 1 235 ? -6.129 0.647 -17.359 1 95.12 235 GLY A C 1
ATOM 1740 O O . GLY A 1 235 ? -5.25 1.224 -18.016 1 95.12 235 GLY A O 1
ATOM 1741 N N . ALA A 1 236 ? -5.824 -0.141 -16.344 1 94.38 236 ALA A N 1
ATOM 1742 C CA . ALA A 1 236 ? -4.461 -0.469 -15.93 1 94.38 236 ALA A CA 1
ATOM 1743 C C . ALA A 1 236 ? -4.379 -1.892 -15.383 1 94.38 236 ALA A C 1
ATOM 1745 O O . ALA A 1 236 ? -5.359 -2.414 -14.852 1 94.38 236 ALA A O 1
ATOM 1746 N N . SER A 1 237 ? -3.201 -2.48 -15.523 1 94.38 237 SER A N 1
ATOM 1747 C CA . SER A 1 237 ? -2.99 -3.834 -15.023 1 94.38 237 SER A CA 1
ATOM 1748 C C . SER A 1 237 ? -3.039 -3.871 -13.5 1 94.38 237 SER A C 1
ATOM 1750 O O . SER A 1 237 ? -2.926 -2.834 -12.844 1 94.38 237 SER A O 1
ATOM 1752 N N . SER A 1 238 ? -3.219 -5.082 -12.984 1 95.75 238 SER A N 1
ATOM 1753 C CA . SER A 1 238 ? -3.26 -5.285 -11.539 1 95.75 238 SER A CA 1
ATOM 1754 C C . SER A 1 238 ? -1.899 -5.012 -10.906 1 95.75 238 SER A C 1
ATOM 1756 O O . SER A 1 238 ? -0.902 -5.637 -11.273 1 95.75 238 SER A O 1
ATOM 1758 N N . ALA A 1 239 ? -1.861 -4.066 -10.078 1 97.62 239 ALA A N 1
ATOM 1759 C CA . ALA A 1 239 ? -0.611 -3.771 -9.391 1 97.62 239 ALA A CA 1
ATOM 1760 C C . ALA A 1 239 ? -0.736 -4.047 -7.891 1 97.62 239 ALA A C 1
ATOM 1762 O O . ALA A 1 239 ? 0.08 -4.77 -7.316 1 97.62 239 ALA A O 1
ATOM 1763 N N . ALA A 1 240 ? -1.807 -3.58 -7.285 1 98.31 240 ALA A N 1
ATOM 1764 C CA . ALA A 1 240 ? -1.984 -3.709 -5.844 1 98.31 240 ALA A CA 1
ATOM 1765 C C . ALA A 1 240 ? -2.207 -5.164 -5.441 1 98.31 240 ALA A C 1
ATOM 1767 O O . ALA A 1 240 ? -1.678 -5.625 -4.43 1 98.31 240 ALA A O 1
ATOM 1768 N N . SER A 1 241 ? -3.018 -5.875 -6.219 1 98.62 241 SER A N 1
ATOM 1769 C CA . SER A 1 241 ? -3.266 -7.273 -5.887 1 98.62 241 SER A CA 1
ATOM 1770 C C . SER A 1 241 ? -2.029 -8.133 -6.137 1 98.62 241 SER A C 1
ATOM 1772 O O . SER A 1 241 ? -1.77 -9.086 -5.402 1 98.62 241 SER A O 1
ATOM 1774 N N . ALA A 1 242 ? -1.271 -7.82 -7.211 1 98.56 242 ALA A N 1
ATOM 1775 C CA . ALA A 1 242 ? -0.002 -8.508 -7.426 1 98.56 242 ALA A CA 1
ATOM 1776 C C . ALA A 1 242 ? 0.97 -8.242 -6.281 1 98.56 242 ALA A C 1
ATOM 1778 O O . ALA A 1 242 ? 1.668 -9.156 -5.824 1 98.56 242 ALA A O 1
ATOM 1779 N N . ALA A 1 243 ? 1.04 -7.016 -5.812 1 98.75 243 ALA A N 1
ATOM 1780 C CA . ALA A 1 243 ? 1.881 -6.66 -4.668 1 98.75 243 ALA A CA 1
ATOM 1781 C C . ALA A 1 243 ? 1.453 -7.422 -3.418 1 98.75 243 ALA A C 1
ATOM 1783 O O . ALA A 1 243 ? 2.293 -7.961 -2.693 1 98.75 243 ALA A O 1
ATOM 1784 N N . ALA A 1 244 ? 0.116 -7.484 -3.178 1 98.75 244 ALA A N 1
ATOM 1785 C CA . ALA A 1 244 ? -0.397 -8.211 -2.021 1 98.75 244 ALA A CA 1
ATOM 1786 C C . ALA A 1 244 ? -0.018 -9.688 -2.092 1 98.75 244 ALA A C 1
ATOM 1788 O O . ALA A 1 244 ? 0.399 -10.273 -1.091 1 98.75 244 ALA A O 1
ATOM 1789 N N . ALA A 1 245 ? -0.162 -10.25 -3.258 1 98.81 245 ALA A N 1
ATOM 1790 C CA . ALA A 1 245 ? 0.173 -11.656 -3.443 1 98.81 245 ALA A CA 1
ATOM 1791 C C . ALA A 1 245 ? 1.663 -11.906 -3.223 1 98.81 245 ALA A C 1
ATOM 1793 O O . ALA A 1 245 ? 2.055 -12.922 -2.65 1 98.81 245 ALA A O 1
ATOM 1794 N N . THR A 1 246 ? 2.492 -11 -3.734 1 98.88 246 THR A N 1
ATOM 1795 C CA . THR A 1 246 ? 3.936 -11.086 -3.541 1 98.88 246 THR A CA 1
ATOM 1796 C C . THR A 1 246 ? 4.285 -11.055 -2.057 1 98.88 246 THR A C 1
ATOM 1798 O O . THR A 1 246 ? 5.082 -11.867 -1.585 1 98.88 246 THR A O 1
ATOM 1801 N N . ILE A 1 247 ? 3.648 -10.164 -1.316 1 98.81 247 ILE A N 1
ATOM 1802 C CA . ILE A 1 247 ? 3.875 -10.047 0.12 1 98.81 247 ILE A CA 1
ATOM 1803 C C . ILE A 1 247 ? 3.408 -11.312 0.823 1 98.81 247 ILE A C 1
ATOM 1805 O O . ILE A 1 247 ? 4.133 -11.883 1.646 1 98.81 247 ILE A O 1
ATOM 1809 N N . ASP A 1 248 ? 2.209 -11.797 0.469 1 98.62 248 ASP A N 1
ATOM 1810 C CA . ASP A 1 248 ? 1.67 -12.992 1.104 1 98.62 248 ASP A CA 1
ATOM 1811 C C . ASP A 1 248 ? 2.602 -14.188 0.903 1 98.62 248 ASP A C 1
ATOM 1813 O O . ASP A 1 248 ? 2.898 -14.914 1.852 1 98.62 248 ASP A O 1
ATOM 1817 N N . HIS A 1 249 ? 3.027 -14.352 -0.348 1 98.88 249 HIS A N 1
ATOM 1818 C CA . HIS A 1 249 ? 3.912 -15.469 -0.674 1 98.88 249 HIS A CA 1
ATOM 1819 C C . HIS A 1 249 ? 5.203 -15.398 0.134 1 98.88 249 HIS A C 1
ATOM 1821 O O . HIS A 1 249 ? 5.574 -16.375 0.8 1 98.88 249 HIS A O 1
ATOM 1827 N N . MET A 1 250 ? 5.863 -14.297 0.077 1 98.88 250 MET A N 1
ATOM 1828 C CA . MET A 1 250 ? 7.176 -14.164 0.703 1 98.88 250 MET A CA 1
ATOM 1829 C C . MET A 1 250 ? 7.059 -14.203 2.223 1 98.88 250 MET A C 1
ATOM 1831 O O . MET A 1 250 ? 7.918 -14.773 2.902 1 98.88 250 MET A O 1
ATOM 1835 N N . HIS A 1 251 ? 6 -13.562 2.768 1 98.5 251 HIS A N 1
ATOM 1836 C CA . HIS A 1 251 ? 5.781 -13.617 4.207 1 98.5 251 HIS A CA 1
ATOM 1837 C C . HIS A 1 251 ? 5.656 -15.055 4.691 1 98.5 251 HIS A C 1
ATOM 1839 O O . HIS A 1 251 ? 6.32 -15.453 5.652 1 98.5 251 HIS A O 1
ATOM 1845 N N . ASP A 1 252 ? 4.762 -15.812 4.055 1 98.19 252 ASP A N 1
ATOM 1846 C CA . ASP A 1 252 ? 4.559 -17.203 4.445 1 98.19 252 ASP A CA 1
ATOM 1847 C C . ASP A 1 252 ? 5.855 -18 4.312 1 98.19 252 ASP A C 1
ATOM 1849 O O . ASP A 1 252 ? 6.145 -18.859 5.145 1 98.19 252 ASP A O 1
ATOM 1853 N N . TRP A 1 253 ? 6.594 -17.719 3.248 1 98.56 253 TRP A N 1
ATOM 1854 C CA . TRP A 1 253 ? 7.855 -18.406 3.021 1 98.56 253 TRP A CA 1
ATOM 1855 C C . TRP A 1 253 ? 8.867 -18.062 4.105 1 98.56 253 TRP A C 1
ATOM 1857 O O . TRP A 1 253 ? 9.562 -18.953 4.621 1 98.56 253 TRP A O 1
ATOM 1867 N N . TYR A 1 254 ? 8.961 -16.797 4.453 1 96.31 254 TYR A N 1
ATOM 1868 C CA . TYR A 1 254 ? 9.977 -16.281 5.367 1 96.31 254 TYR A CA 1
ATOM 1869 C C . TYR A 1 254 ? 9.633 -16.625 6.809 1 96.31 254 TYR A C 1
ATOM 1871 O O . TYR A 1 254 ? 10.508 -17.031 7.582 1 96.31 254 TYR A O 1
ATOM 1879 N N . VAL A 1 255 ? 8.32 -16.547 7.195 1 94.62 255 VAL A N 1
ATOM 1880 C CA . VAL A 1 255 ? 7.918 -16.656 8.594 1 94.62 255 VAL A CA 1
ATOM 1881 C C . VAL A 1 255 ? 7.32 -18.031 8.859 1 94.62 255 VAL A C 1
ATOM 1883 O O . VAL A 1 255 ? 7.344 -18.516 9.984 1 94.62 255 VAL A O 1
ATOM 1886 N N . GLY A 1 256 ? 6.766 -18.656 7.836 1 96.44 256 GLY A N 1
ATOM 1887 C CA . GLY A 1 256 ? 6.039 -19.906 7.988 1 96.44 256 GLY A CA 1
ATOM 1888 C C . GLY A 1 256 ? 4.535 -19.719 8.055 1 96.44 256 GLY A C 1
ATOM 1889 O O . GLY A 1 256 ? 4.055 -18.609 8.305 1 96.44 256 GLY A O 1
ATOM 1890 N N . THR A 1 257 ? 3.85 -20.719 7.758 1 97.25 257 THR A N 1
ATOM 1891 C CA . THR A 1 257 ? 2.393 -20.734 7.836 1 97.25 257 THR A CA 1
ATOM 1892 C C . THR A 1 257 ? 1.879 -22.141 8.102 1 97.25 257 THR A C 1
ATOM 1894 O O . THR A 1 257 ? 2.531 -23.125 7.746 1 97.25 257 THR A O 1
ATOM 1897 N N . ASP A 1 258 ? 0.782 -22.219 8.789 1 96.12 258 ASP A N 1
ATOM 1898 C CA . ASP A 1 258 ? 0.162 -23.5 9.055 1 96.12 258 ASP A CA 1
ATOM 1899 C C . ASP A 1 258 ? -0.764 -23.922 7.914 1 96.12 258 ASP A C 1
ATOM 1901 O O . ASP A 1 258 ? -1.314 -25.016 7.922 1 96.12 258 ASP A O 1
ATOM 1905 N N . GLU A 1 259 ? -0.892 -23.125 6.875 1 96.62 259 GLU A N 1
ATOM 1906 C CA . GLU A 1 259 ? -1.795 -23.375 5.758 1 96.62 259 GLU A CA 1
ATOM 1907 C C . GLU A 1 259 ? -1.053 -24 4.578 1 96.62 259 GLU A C 1
ATOM 1909 O O . GLU A 1 259 ? 0.164 -23.844 4.453 1 96.62 259 GLU A O 1
ATOM 1914 N N . ILE A 1 260 ? -1.766 -24.828 3.814 1 98.12 260 ILE A N 1
ATOM 1915 C CA . ILE A 1 260 ? -1.277 -25.172 2.486 1 98.12 260 ILE A CA 1
ATOM 1916 C C . ILE A 1 260 ? -1.445 -23.984 1.54 1 98.12 260 ILE A C 1
ATOM 1918 O O . ILE A 1 260 ? -2.518 -23.391 1.479 1 98.12 260 ILE A O 1
ATOM 1922 N N . VAL A 1 261 ? -0.374 -23.594 0.901 1 98.38 261 VAL A N 1
ATOM 1923 C CA . VAL A 1 261 ? -0.41 -22.438 0.015 1 98.38 261 VAL A CA 1
ATOM 1924 C C . VAL A 1 261 ? 0.152 -22.812 -1.354 1 98.38 261 VAL A C 1
ATOM 1926 O O . VAL A 1 261 ? 0.916 -23.781 -1.475 1 98.38 261 VAL A O 1
ATOM 1929 N N . SER A 1 262 ? -0.239 -22.078 -2.359 1 98.81 262 SER A N 1
ATOM 1930 C CA . SER A 1 262 ? 0.272 -22.328 -3.707 1 98.81 262 SER A CA 1
ATOM 1931 C C . SER A 1 262 ? 1.635 -21.672 -3.904 1 98.81 262 SER A C 1
ATOM 1933 O O . SER A 1 262 ? 1.801 -20.469 -3.635 1 98.81 262 SER A O 1
ATOM 1935 N N . MET A 1 263 ? 2.574 -22.375 -4.352 1 98.88 263 MET A N 1
ATOM 1936 C CA . MET A 1 263 ? 3.906 -21.891 -4.695 1 98.88 263 MET A CA 1
ATOM 1937 C C . MET A 1 263 ? 4.391 -22.516 -6 1 98.88 263 MET A C 1
ATOM 1939 O O . MET A 1 263 ? 4.301 -23.734 -6.184 1 98.88 263 MET A O 1
ATOM 1943 N N . SER A 1 264 ? 4.832 -21.672 -6.918 1 98.88 264 SER A N 1
ATOM 1944 C CA . SER A 1 264 ? 5.527 -22.203 -8.086 1 98.88 264 SER A CA 1
ATOM 1945 C C . SER A 1 264 ? 6.996 -22.469 -7.773 1 98.88 264 SER A C 1
ATOM 1947 O O . SER A 1 264 ? 7.762 -21.547 -7.5 1 98.88 264 SER A O 1
ATOM 1949 N N . VAL A 1 265 ? 7.355 -23.734 -7.832 1 98.94 265 VAL A N 1
ATOM 1950 C CA . VAL A 1 265 ? 8.672 -24.172 -7.383 1 98.94 265 VAL A CA 1
ATOM 1951 C C . VAL A 1 265 ? 9.258 -25.172 -8.391 1 98.94 265 VAL A C 1
ATOM 1953 O O . VAL A 1 265 ? 8.547 -25.672 -9.266 1 98.94 265 VAL A O 1
ATOM 1956 N N . PRO A 1 266 ? 10.586 -25.391 -8.328 1 98.81 266 PRO A N 1
ATOM 1957 C CA . PRO A 1 266 ? 11.141 -26.438 -9.188 1 98.81 266 PRO A CA 1
ATOM 1958 C C . PRO A 1 266 ? 10.484 -27.797 -8.969 1 98.81 266 PRO A C 1
ATOM 1960 O O . PRO A 1 266 ? 10.469 -28.297 -7.844 1 98.81 266 PRO A O 1
ATOM 1963 N N . SER A 1 267 ? 9.961 -28.359 -10.047 1 98.81 267 SER A N 1
ATOM 1964 C CA . SER A 1 267 ? 9.258 -29.641 -9.961 1 98.81 267 SER A CA 1
ATOM 1965 C C . SER A 1 267 ? 10.211 -30.781 -9.625 1 98.81 267 SER A C 1
ATOM 1967 O O . SER A 1 267 ? 11.312 -30.859 -10.172 1 98.81 267 SER A O 1
ATOM 1969 N N . ASP A 1 268 ? 9.82 -31.625 -8.75 1 98.44 268 ASP A N 1
ATOM 1970 C CA . ASP A 1 268 ? 10.609 -32.781 -8.398 1 98.44 268 ASP A CA 1
ATOM 1971 C C . ASP A 1 268 ? 9.977 -34.062 -8.945 1 98.44 268 ASP A C 1
ATOM 1973 O O . ASP A 1 268 ? 10.258 -35.156 -8.461 1 98.44 268 ASP A O 1
ATOM 1977 N N . GLY A 1 269 ? 9.07 -33.906 -9.891 1 98.44 269 GLY A N 1
ATOM 1978 C CA . GLY A 1 269 ? 8.391 -35.062 -10.461 1 98.44 269 GLY A CA 1
ATOM 1979 C C . GLY A 1 269 ? 7.078 -35.375 -9.773 1 98.44 269 GLY A C 1
ATOM 1980 O O . GLY A 1 269 ? 6.336 -36.25 -10.211 1 98.44 269 GLY A O 1
ATOM 1981 N N . SER A 1 270 ? 6.773 -34.688 -8.68 1 98.5 270 SER A N 1
ATOM 1982 C CA . SER A 1 270 ? 5.547 -34.906 -7.918 1 98.5 270 SER A CA 1
ATOM 1983 C C . SER A 1 270 ? 4.316 -34.812 -8.82 1 98.5 270 SER A C 1
ATOM 1985 O O . SER A 1 270 ? 4.234 -33.938 -9.68 1 98.5 270 SER A O 1
ATOM 1987 N N . TYR A 1 271 ? 3.389 -35.812 -8.68 1 98.31 271 TYR A N 1
ATOM 1988 C CA . TYR A 1 271 ? 2.09 -35.875 -9.336 1 98.31 271 TYR A CA 1
ATOM 1989 C C . TYR A 1 271 ? 2.252 -36 -10.844 1 98.31 271 TYR A C 1
ATOM 1991 O O . TYR A 1 271 ? 1.364 -35.594 -11.609 1 98.31 271 TYR A O 1
ATOM 1999 N N . GLY A 1 272 ? 3.455 -36.344 -11.32 1 98.12 272 GLY A N 1
ATOM 2000 C CA . GLY A 1 272 ? 3.709 -36.562 -12.734 1 98.12 272 GLY A CA 1
ATOM 2001 C C . GLY A 1 272 ? 4.156 -35.312 -13.461 1 98.12 272 GLY A C 1
ATOM 2002 O O . GLY A 1 272 ? 4.375 -35.344 -14.672 1 98.12 272 GLY A O 1
ATOM 2003 N N . VAL A 1 273 ? 4.238 -34.219 -12.781 1 98.75 273 VAL A N 1
ATOM 2004 C CA . VAL A 1 273 ? 4.734 -33 -13.383 1 98.75 273 VAL A CA 1
ATOM 2005 C C . VAL A 1 273 ? 6.23 -33.125 -13.664 1 98.75 273 VAL A C 1
ATOM 2007 O O . VAL A 1 273 ? 7.016 -33.406 -12.758 1 98.75 273 VAL A O 1
ATOM 2010 N N . PRO A 1 274 ? 6.613 -32.906 -14.844 1 97.94 274 PRO A N 1
ATOM 2011 C CA . PRO A 1 274 ? 8 -33.188 -15.219 1 97.94 274 PRO A CA 1
ATOM 2012 C C . PRO A 1 274 ? 9.008 -32.375 -14.422 1 97.94 274 PRO A C 1
ATOM 2014 O O . PRO A 1 274 ? 8.758 -31.203 -14.117 1 97.94 274 PRO A O 1
ATOM 2017 N N . GLU A 1 275 ? 10.141 -32.969 -14.133 1 98.06 275 GLU A N 1
ATOM 2018 C CA . GLU A 1 275 ? 11.273 -32.219 -13.609 1 98.06 275 GLU A CA 1
ATOM 2019 C C . GLU A 1 275 ? 11.828 -31.25 -14.648 1 98.06 275 GLU A C 1
ATOM 2021 O O . GLU A 1 275 ? 11.555 -31.391 -15.844 1 98.06 275 GLU A O 1
ATOM 2026 N N . GLY A 1 276 ? 12.5 -30.25 -14.203 1 96.75 276 GLY A N 1
ATOM 2027 C CA . GLY A 1 276 ? 13.141 -29.328 -15.125 1 96.75 276 GLY A CA 1
ATOM 2028 C C . GLY A 1 276 ? 12.289 -28.109 -15.445 1 96.75 276 GLY A C 1
ATOM 2029 O O . GLY A 1 276 ? 12.711 -27.234 -16.203 1 96.75 276 GLY A O 1
ATOM 2030 N N . ILE A 1 277 ? 11.109 -28.078 -14.898 1 98.69 277 ILE A N 1
ATOM 2031 C CA . ILE A 1 277 ? 10.266 -26.891 -15.039 1 98.69 277 ILE A CA 1
ATOM 2032 C C . ILE A 1 277 ? 9.922 -26.344 -13.656 1 98.69 277 ILE A C 1
ATOM 2034 O O . ILE A 1 277 ? 10.094 -27.031 -12.648 1 98.69 277 ILE A O 1
ATOM 2038 N N . VAL A 1 278 ? 9.617 -25.062 -13.547 1 98.88 278 VAL A N 1
ATOM 2039 C CA . VAL A 1 278 ? 9.055 -24.438 -12.359 1 98.88 278 VAL A CA 1
ATOM 2040 C C . VAL A 1 278 ? 7.535 -24.422 -12.445 1 98.88 278 VAL A C 1
ATOM 2042 O O . VAL A 1 278 ? 6.961 -23.812 -13.344 1 98.88 278 VAL A O 1
ATOM 2045 N N . SER A 1 279 ? 6.895 -25.125 -11.609 1 98.94 279 SER A N 1
ATOM 2046 C CA . SER A 1 279 ? 5.449 -25.297 -11.648 1 98.94 279 SER A CA 1
ATOM 2047 C C . SER A 1 279 ? 4.824 -25.078 -10.273 1 98.94 279 SER A C 1
ATOM 2049 O O . SER A 1 279 ? 5.477 -25.281 -9.25 1 98.94 279 SER A O 1
ATOM 2051 N N . SER A 1 280 ? 3.568 -24.625 -10.266 1 98.94 280 SER A N 1
ATOM 2052 C CA . SER A 1 280 ? 2.859 -24.359 -9.016 1 98.94 280 SER A CA 1
ATOM 2053 C C . SER A 1 280 ? 2.322 -25.656 -8.414 1 98.94 280 SER A C 1
ATOM 2055 O O . SER A 1 280 ? 1.835 -26.531 -9.133 1 98.94 280 SER A O 1
ATOM 2057 N N . PHE A 1 281 ? 2.42 -25.828 -7.172 1 98.94 281 PHE A N 1
ATOM 2058 C CA . PHE A 1 281 ? 1.961 -26.953 -6.359 1 98.94 281 PHE A CA 1
ATOM 2059 C C . PHE A 1 281 ? 1.377 -26.453 -5.039 1 98.94 281 PHE A C 1
ATOM 2061 O O . PHE A 1 281 ? 1.654 -25.344 -4.613 1 98.94 281 PHE A O 1
ATOM 2068 N N . PRO A 1 282 ? 0.454 -27.25 -4.418 1 98.81 282 PRO A N 1
ATOM 2069 C CA . PRO A 1 282 ? 0.232 -27.016 -2.99 1 98.81 282 PRO A CA 1
ATOM 2070 C C . PRO A 1 282 ? 1.473 -27.297 -2.146 1 98.81 282 PRO A C 1
ATOM 2072 O O . PRO A 1 282 ? 2.105 -28.344 -2.301 1 98.81 282 PRO A O 1
ATOM 2075 N N . CYS A 1 283 ? 1.856 -26.406 -1.311 1 98.88 283 CYS A N 1
ATOM 2076 C CA . CYS A 1 283 ? 3.059 -26.547 -0.497 1 98.88 283 CYS A CA 1
ATOM 2077 C C . CYS A 1 283 ? 2.766 -26.25 0.968 1 98.88 283 CYS A C 1
ATOM 2079 O O . CYS A 1 283 ? 1.838 -25.5 1.277 1 98.88 283 CYS A O 1
ATOM 2081 N N . ARG A 1 284 ? 3.467 -26.875 1.839 1 98.62 284 ARG A N 1
ATOM 2082 C CA . ARG A 1 284 ? 3.592 -26.484 3.24 1 98.62 284 ARG A CA 1
ATOM 2083 C C . ARG A 1 284 ? 4.883 -25.719 3.484 1 98.62 284 ARG A C 1
ATOM 2085 O O . ARG A 1 284 ? 5.871 -25.906 2.771 1 98.62 284 ARG A O 1
ATOM 2092 N N . VAL A 1 285 ? 4.836 -24.812 4.355 1 98.5 285 VAL A N 1
ATOM 2093 C CA . VAL A 1 285 ? 6.004 -23.984 4.652 1 98.5 285 VAL A CA 1
ATOM 2094 C C . VAL A 1 285 ? 6.289 -24.016 6.152 1 98.5 285 VAL A C 1
ATOM 2096 O O . VAL A 1 285 ? 5.434 -23.656 6.961 1 98.5 285 VAL A O 1
ATOM 2099 N N . LYS A 1 286 ? 7.426 -24.406 6.527 1 97.19 286 LYS A N 1
ATOM 2100 C CA . LYS A 1 286 ? 7.887 -24.422 7.91 1 97.19 286 LYS A CA 1
ATOM 2101 C C . LYS A 1 286 ? 9.359 -24.031 8 1 97.19 286 LYS A C 1
ATOM 2103 O O . LYS A 1 286 ? 10.18 -24.5 7.219 1 97.19 286 LYS A O 1
ATOM 2108 N N . ASN A 1 287 ? 9.695 -23.156 8.906 1 94.69 287 ASN A N 1
ATOM 2109 C CA . ASN A 1 287 ? 11.07 -22.766 9.195 1 94.69 287 ASN A CA 1
ATOM 2110 C C . ASN A 1 287 ? 11.797 -22.297 7.941 1 94.69 287 ASN A C 1
ATOM 2112 O O . ASN A 1 287 ? 12.93 -22.688 7.691 1 94.69 287 ASN A O 1
ATOM 2116 N N . GLY A 1 288 ? 11.055 -21.594 7.086 1 94.88 288 GLY A N 1
ATOM 2117 C CA . GLY A 1 288 ? 11.656 -20.984 5.906 1 94.88 288 GLY A CA 1
ATOM 2118 C C . GLY A 1 288 ? 11.875 -21.984 4.777 1 94.88 288 GLY A C 1
ATOM 2119 O O . GLY A 1 288 ? 12.578 -21.688 3.809 1 94.88 288 GLY A O 1
ATOM 2120 N N . GLN A 1 289 ? 11.289 -23.156 4.93 1 97.62 289 GLN A N 1
ATOM 2121 C CA . GLN A 1 289 ? 11.406 -24.188 3.906 1 97.62 289 GLN A CA 1
ATOM 2122 C C . GLN A 1 289 ? 10.023 -24.641 3.43 1 97.62 289 GLN A C 1
ATOM 2124 O O . GLN A 1 289 ? 9.086 -24.734 4.227 1 97.62 289 GLN A O 1
ATOM 2129 N N . TRP A 1 290 ? 9.953 -24.859 2.135 1 98.62 290 TRP A N 1
ATOM 2130 C CA . TRP A 1 290 ? 8.695 -25.359 1.587 1 98.62 290 TRP A CA 1
ATOM 2131 C C . TRP A 1 290 ? 8.82 -26.828 1.202 1 98.62 290 TRP A C 1
ATOM 2133 O O . TRP A 1 290 ? 9.922 -27.312 0.948 1 98.62 290 TRP A O 1
ATOM 2143 N N . GLU A 1 291 ? 7.734 -27.531 1.182 1 98.56 291 GLU A N 1
ATOM 2144 C CA . GLU A 1 291 ? 7.617 -28.891 0.685 1 98.56 291 GLU A CA 1
ATOM 2145 C C . GLU A 1 291 ? 6.316 -29.094 -0.091 1 98.56 291 GLU A C 1
ATOM 2147 O O . GLU A 1 291 ? 5.27 -28.562 0.296 1 98.56 291 GLU A O 1
ATOM 2152 N N . ILE A 1 292 ? 6.449 -29.734 -1.23 1 98.75 292 ILE A N 1
ATOM 2153 C CA . ILE A 1 292 ? 5.254 -30.062 -1.993 1 98.75 292 ILE A CA 1
ATOM 2154 C C . ILE A 1 292 ? 4.406 -31.078 -1.213 1 98.75 292 ILE A C 1
ATOM 2156 O O . ILE A 1 292 ? 4.918 -32.094 -0.744 1 98.75 292 ILE A O 1
ATOM 2160 N N . VAL A 1 293 ? 3.146 -30.734 -1.037 1 98.75 293 VAL A N 1
ATOM 2161 C CA . VAL A 1 293 ? 2.236 -31.641 -0.331 1 98.75 293 VAL A CA 1
ATOM 2162 C C . VAL A 1 293 ? 2.113 -32.969 -1.093 1 98.75 293 VAL A C 1
ATOM 2164 O O . VAL A 1 293 ? 1.948 -32.969 -2.314 1 98.75 293 VAL A O 1
ATOM 2167 N N . GLN A 1 294 ? 2.211 -34.062 -0.417 1 98.44 294 GLN A N 1
ATOM 2168 C CA . GLN A 1 294 ? 2.094 -35.375 -1.035 1 98.44 294 GLN A CA 1
ATOM 2169 C C . GLN A 1 294 ? 0.765 -36.031 -0.68 1 98.44 294 GLN A C 1
ATOM 2171 O O . GLN A 1 294 ? 0.098 -35.625 0.273 1 98.44 294 GLN A O 1
ATOM 2176 N N . GLY A 1 295 ? 0.378 -36.938 -1.51 1 97.56 295 GLY A N 1
ATOM 2177 C CA . GLY A 1 295 ? -0.72 -37.844 -1.165 1 97.56 295 GLY A CA 1
ATOM 2178 C C . GLY A 1 295 ? -2.082 -37.25 -1.508 1 97.56 295 GLY A C 1
ATOM 2179 O O . GLY A 1 295 ? -3.107 -37.75 -1.036 1 97.56 295 GLY A O 1
ATOM 2180 N N . LEU A 1 296 ? -2.145 -36.219 -2.238 1 97.69 296 LEU A N 1
ATOM 2181 C CA . LEU A 1 296 ? -3.434 -35.719 -2.678 1 97.69 296 LEU A CA 1
ATOM 2182 C C . LEU A 1 296 ? -4.035 -36.594 -3.762 1 97.69 296 LEU A C 1
ATOM 2184 O O . LEU A 1 296 ? -3.344 -37 -4.703 1 97.69 296 LEU A O 1
ATOM 2188 N N . GLU A 1 297 ? -5.262 -36.969 -3.598 1 97.38 297 GLU A N 1
ATOM 2189 C CA . GLU A 1 297 ? -5.977 -37.688 -4.645 1 97.38 297 GLU A CA 1
ATOM 2190 C C . GLU A 1 297 ? -6.469 -36.75 -5.734 1 97.38 297 GLU A C 1
ATOM 2192 O O . GLU A 1 297 ? -7.105 -35.719 -5.445 1 97.38 297 GLU A O 1
ATOM 2197 N N . LEU A 1 298 ? -6.133 -37.062 -6.922 1 97.94 298 LEU A N 1
ATOM 2198 C CA . LEU A 1 298 ? -6.539 -36.25 -8.07 1 97.94 298 LEU A CA 1
ATOM 2199 C C . LEU A 1 298 ? -7.488 -37.031 -8.969 1 97.94 298 LEU A C 1
ATOM 2201 O O . LEU A 1 298 ? -7.184 -38.156 -9.383 1 97.94 298 LEU A O 1
ATOM 2205 N N . ASN A 1 299 ? -8.633 -36.5 -9.289 1 97.5 299 ASN A N 1
ATOM 2206 C CA . ASN A 1 299 ? -9.523 -37.125 -10.266 1 97.5 299 ASN A CA 1
ATOM 2207 C C . ASN A 1 299 ? -9.031 -36.906 -11.688 1 97.5 299 ASN A C 1
ATOM 2209 O O . ASN A 1 299 ? -8.039 -36.219 -11.906 1 97.5 299 ASN A O 1
ATOM 2213 N N . ASP A 1 300 ? -9.695 -37.469 -12.641 1 98 300 ASP A N 1
ATOM 2214 C CA . ASP A 1 300 ? -9.242 -37.438 -14.031 1 98 300 ASP A CA 1
ATOM 2215 C C . ASP A 1 300 ? -9.258 -36 -14.57 1 98 300 ASP A C 1
ATOM 2217 O O . ASP A 1 300 ? -8.359 -35.625 -15.32 1 98 300 ASP A O 1
ATOM 2221 N N . PHE A 1 301 ? -10.242 -35.312 -14.227 1 97.75 301 PHE A N 1
ATOM 2222 C CA . PHE A 1 301 ? -10.367 -33.906 -14.664 1 97.75 301 PHE A CA 1
ATOM 2223 C C . PHE A 1 301 ? -9.18 -33.094 -14.195 1 97.75 301 PHE A C 1
ATOM 2225 O O . PHE A 1 301 ? -8.562 -32.375 -14.984 1 97.75 301 PHE A O 1
ATOM 2232 N N . SER A 1 302 ? -8.867 -33.156 -12.906 1 98.19 302 SER A N 1
ATOM 2233 C CA . SER A 1 302 ? -7.742 -32.438 -12.32 1 98.19 302 SER A CA 1
ATOM 2234 C C . SER A 1 302 ? -6.422 -32.844 -12.961 1 98.19 302 SER A C 1
ATOM 2236 O O . SER A 1 302 ? -5.602 -31.984 -13.305 1 98.19 302 SER A O 1
ATOM 2238 N N . LYS A 1 303 ? -6.238 -34.156 -13.156 1 98.25 303 LYS A N 1
ATOM 2239 C CA . LYS A 1 303 ? -5.004 -34.656 -13.75 1 98.25 303 LYS A CA 1
ATOM 2240 C C . LYS A 1 303 ? -4.809 -34.094 -15.156 1 98.25 303 LYS A C 1
ATOM 2242 O O . LYS A 1 303 ? -3.703 -33.688 -15.523 1 98.25 303 LYS A O 1
ATOM 2247 N N . GLU A 1 304 ? -5.84 -34.125 -15.891 1 98.31 304 GLU A N 1
ATOM 2248 C CA . GLU A 1 304 ? -5.781 -33.594 -17.25 1 98.31 304 GLU A CA 1
ATOM 2249 C C . GLU A 1 304 ? -5.402 -32.125 -17.281 1 98.31 304 GLU A C 1
ATOM 2251 O O . GLU A 1 304 ? -4.57 -31.703 -18.078 1 98.31 304 GLU A O 1
ATOM 2256 N N . ARG A 1 305 ? -5.992 -31.344 -16.453 1 98.25 305 ARG A N 1
ATOM 2257 C CA . ARG A 1 305 ? -5.723 -29.906 -16.391 1 98.25 305 ARG A CA 1
ATOM 2258 C C . ARG A 1 305 ? -4.289 -29.641 -15.938 1 98.25 305 ARG A C 1
ATOM 2260 O O . ARG A 1 305 ? -3.609 -28.781 -16.5 1 98.25 305 ARG A O 1
ATOM 2267 N N . ILE A 1 306 ? -3.861 -30.344 -14.898 1 98.75 306 ILE A N 1
ATOM 2268 C CA . ILE A 1 306 ? -2.51 -30.203 -14.367 1 98.75 306 ILE A CA 1
ATOM 2269 C C . ILE A 1 306 ? -1.49 -30.5 -15.469 1 98.75 306 ILE A C 1
ATOM 2271 O O . ILE A 1 306 ? -0.562 -29.719 -15.695 1 98.75 306 ILE A O 1
ATOM 2275 N N . MET A 1 307 ? -1.699 -31.562 -16.203 1 98.5 307 MET A N 1
ATOM 2276 C CA . MET A 1 307 ? -0.741 -31.984 -17.219 1 98.5 307 MET A CA 1
ATOM 2277 C C . MET A 1 307 ? -0.77 -31.047 -18.422 1 98.5 307 MET A C 1
ATOM 2279 O O . MET A 1 307 ? 0.261 -30.812 -19.047 1 98.5 307 MET A O 1
ATOM 2283 N N . ALA A 1 308 ? -1.924 -30.547 -18.766 1 98.31 308 ALA A N 1
ATOM 2284 C CA . ALA A 1 308 ? -2.016 -29.578 -19.844 1 98.31 308 ALA A CA 1
ATOM 2285 C C . ALA A 1 308 ? -1.206 -28.312 -19.516 1 98.31 308 ALA A C 1
ATOM 2287 O O . ALA A 1 308 ? -0.525 -27.766 -20.391 1 98.31 308 ALA A O 1
ATOM 2288 N N . SER A 1 309 ? -1.313 -27.844 -18.266 1 98.5 309 SER A N 1
ATOM 2289 C CA . SER A 1 309 ? -0.553 -26.672 -17.844 1 98.5 309 SER A CA 1
ATOM 2290 C C . SER A 1 309 ? 0.94 -26.984 -17.781 1 98.5 309 SER A C 1
ATOM 2292 O O . SER A 1 309 ? 1.764 -26.156 -18.172 1 98.5 309 SER A O 1
ATOM 2294 N N . ALA A 1 310 ? 1.302 -28.172 -17.297 1 98.56 310 ALA A N 1
ATOM 2295 C CA . ALA A 1 310 ? 2.697 -28.594 -17.25 1 98.56 310 ALA A CA 1
ATOM 2296 C C . ALA A 1 310 ? 3.297 -28.656 -18.656 1 98.56 310 ALA A C 1
ATOM 2298 O O . ALA A 1 310 ? 4.465 -28.312 -18.859 1 98.56 310 ALA A O 1
ATOM 2299 N N . LYS A 1 311 ? 2.518 -29.094 -19.578 1 98.19 311 LYS A N 1
ATOM 2300 C CA . LYS A 1 311 ? 2.986 -29.188 -20.969 1 98.19 311 LYS A CA 1
ATOM 2301 C C . LYS A 1 311 ? 3.354 -27.812 -21.516 1 98.19 311 LYS A C 1
ATOM 2303 O O . LYS A 1 311 ? 4.348 -27.672 -22.234 1 98.19 311 LYS A O 1
ATOM 2308 N N . ARG A 1 312 ? 2.547 -26.812 -21.219 1 96.94 312 ARG A N 1
ATOM 2309 C CA . ARG A 1 312 ? 2.873 -25.453 -21.609 1 96.94 312 ARG A CA 1
ATOM 2310 C C . ARG A 1 312 ? 4.23 -25.031 -21.062 1 96.94 312 ARG A C 1
ATOM 2312 O O . ARG A 1 312 ? 5.027 -24.406 -21.75 1 96.94 312 ARG A O 1
ATOM 2319 N N . LEU A 1 313 ? 4.477 -25.344 -19.828 1 98 313 LEU A N 1
ATOM 2320 C CA . LEU A 1 313 ? 5.738 -25 -19.172 1 98 313 LEU A CA 1
ATOM 2321 C C . LEU A 1 313 ? 6.895 -25.766 -19.812 1 98 313 LEU A C 1
ATOM 2323 O O . LEU A 1 313 ? 7.988 -25.219 -19.969 1 98 313 LEU A O 1
ATOM 2327 N N . GLU A 1 314 ? 6.66 -26.984 -20.172 1 98.06 314 GLU A N 1
ATOM 2328 C CA . GLU A 1 314 ? 7.684 -27.766 -20.875 1 98.06 314 GLU A CA 1
ATOM 2329 C C . GLU A 1 314 ? 8.031 -27.141 -22.219 1 98.06 314 GLU A C 1
ATOM 2331 O O . GLU A 1 314 ? 9.211 -27.047 -22.578 1 98.06 314 GLU A O 1
ATOM 2336 N N . ASP A 1 315 ? 6.992 -26.766 -22.938 1 96.5 315 ASP A N 1
ATOM 2337 C CA . ASP A 1 315 ? 7.211 -26.109 -24.219 1 96.5 315 ASP A CA 1
ATOM 2338 C C . ASP A 1 315 ? 8.031 -24.828 -24.062 1 96.5 315 ASP A C 1
ATOM 2340 O O . ASP A 1 315 ? 8.93 -24.562 -24.859 1 96.5 315 ASP A O 1
ATOM 2344 N N . GLU A 1 316 ? 7.723 -24.047 -23.047 1 95.69 316 GLU A N 1
ATOM 2345 C CA . GLU A 1 316 ? 8.477 -22.828 -22.781 1 95.69 316 GLU A CA 1
ATOM 2346 C C . GLU A 1 316 ? 9.914 -23.141 -22.406 1 95.69 316 GLU A C 1
ATOM 2348 O O . GLU A 1 316 ? 10.844 -22.438 -22.828 1 95.69 316 GLU A O 1
ATOM 2353 N N . ARG A 1 317 ? 10.094 -24.141 -21.547 1 97.12 317 ARG A N 1
ATOM 2354 C CA . ARG A 1 317 ? 11.438 -24.578 -21.172 1 97.12 317 ARG A CA 1
ATOM 2355 C C . ARG A 1 317 ? 12.25 -24.953 -22.406 1 97.12 317 ARG A C 1
ATOM 2357 O O . ARG A 1 317 ? 13.414 -24.562 -22.531 1 97.12 317 ARG A O 1
ATOM 2364 N N . ASP A 1 318 ? 11.656 -25.656 -23.328 1 97.06 318 ASP A N 1
ATOM 2365 C CA . ASP A 1 318 ? 12.352 -26.078 -24.531 1 97.06 318 ASP A CA 1
ATOM 2366 C C . ASP A 1 318 ? 12.719 -24.875 -25.406 1 97.06 318 ASP A C 1
ATOM 2368 O O . ASP A 1 318 ? 13.797 -24.844 -26 1 97.06 318 ASP A O 1
ATOM 2372 N N . GLN A 1 319 ? 11.836 -23.953 -25.469 1 95.56 319 GLN A N 1
ATOM 2373 C CA . GLN A 1 319 ? 12.102 -22.75 -26.234 1 95.56 319 GLN A CA 1
ATOM 2374 C C . GLN A 1 319 ? 13.289 -21.984 -25.656 1 95.56 319 GLN A C 1
ATOM 2376 O O . GLN A 1 319 ? 14.156 -21.516 -26.391 1 95.56 319 GLN A O 1
ATOM 2381 N N . VAL A 1 320 ? 13.289 -21.812 -24.312 1 96.38 320 VAL A N 1
ATOM 2382 C CA . VAL A 1 320 ? 14.367 -21.016 -23.719 1 96.38 320 VAL A CA 1
ATOM 2383 C C . VAL A 1 320 ? 15.672 -21.797 -23.766 1 96.38 320 VAL A C 1
ATOM 2385 O O . VAL A 1 320 ? 16.75 -21.203 -23.828 1 96.38 320 VAL A O 1
ATOM 2388 N N . LYS A 1 321 ? 15.641 -23.125 -23.75 1 96.5 321 LYS A N 1
ATOM 2389 C CA . LYS A 1 321 ? 16.828 -23.953 -23.984 1 96.5 321 LYS A CA 1
ATOM 2390 C C . LYS A 1 321 ? 17.391 -23.734 -25.375 1 96.5 321 LYS A C 1
ATOM 2392 O O . LYS A 1 321 ? 18.594 -23.594 -25.547 1 96.5 321 LYS A O 1
ATOM 2397 N N . GLN A 1 322 ? 16.547 -23.688 -26.328 1 96.06 322 GLN A N 1
ATOM 2398 C CA . GLN A 1 322 ? 16.938 -23.469 -27.719 1 96.06 322 GLN A CA 1
ATOM 2399 C C . GLN A 1 322 ? 17.578 -22.078 -27.891 1 96.06 322 GLN A C 1
ATOM 2401 O O . GLN A 1 322 ? 18.484 -21.906 -28.703 1 96.06 322 GLN A O 1
ATOM 2406 N N . LEU A 1 323 ? 17.094 -21.125 -27.156 1 94.94 323 LEU A N 1
ATOM 2407 C CA . LEU A 1 323 ? 17.609 -19.75 -27.219 1 94.94 323 LEU A CA 1
ATOM 2408 C C . LEU A 1 323 ? 18.906 -19.625 -26.438 1 94.94 323 LEU A C 1
ATOM 2410 O O . LEU A 1 323 ? 19.531 -18.547 -26.438 1 94.94 323 LEU A O 1
ATOM 2414 N N . GLY A 1 324 ? 19.344 -20.703 -25.734 1 95.31 324 GLY A N 1
ATOM 2415 C CA . GLY A 1 324 ? 20.609 -20.719 -25 1 95.31 324 GLY A CA 1
ATOM 2416 C C . GLY A 1 324 ? 20.531 -19.984 -23.672 1 95.31 324 GLY A C 1
ATOM 2417 O O . GLY A 1 324 ? 21.531 -19.484 -23.172 1 95.31 324 GLY A O 1
ATOM 2418 N N . LEU A 1 325 ? 19.312 -19.891 -23.141 1 96 325 LEU A N 1
ATOM 2419 C CA . LEU A 1 325 ? 19.094 -19.109 -21.922 1 96 325 LEU A CA 1
ATOM 2420 C C . LEU A 1 325 ? 19.234 -19.984 -20.688 1 96 325 LEU A C 1
ATOM 2422 O O . LEU A 1 325 ? 19.359 -19.484 -19.562 1 96 325 LEU A O 1
ATOM 2426 N N . ILE A 1 326 ? 19.156 -21.297 -20.875 1 96.38 326 ILE A N 1
ATOM 2427 C CA . ILE A 1 326 ? 19.359 -22.234 -19.781 1 96.38 326 ILE A CA 1
ATOM 2428 C C . ILE A 1 326 ? 20.203 -23.406 -20.25 1 96.38 326 ILE A C 1
AT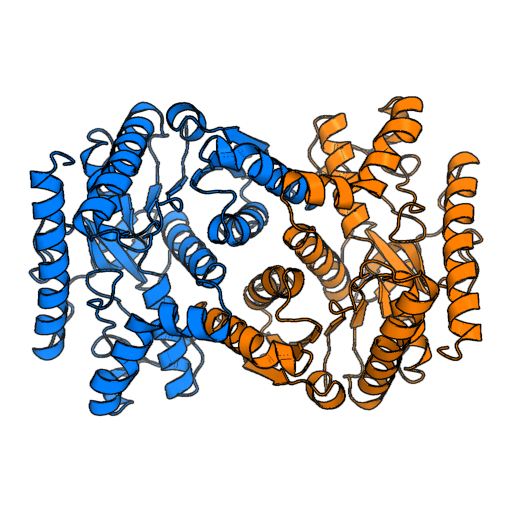OM 2430 O O . ILE A 1 326 ? 20.312 -23.656 -21.453 1 96.38 326 ILE A O 1
ATOM 2434 N N . MET B 1 1 ? -13.109 -10.359 20.078 1 43.97 1 MET B N 1
ATOM 2435 C CA . MET B 1 1 ? -12.938 -9.219 19.188 1 43.97 1 MET B CA 1
ATOM 2436 C C . MET B 1 1 ? -14.25 -8.875 18.484 1 43.97 1 MET B C 1
ATOM 2438 O O . MET B 1 1 ? -15.055 -9.758 18.188 1 43.97 1 MET B O 1
ATOM 2442 N N . SER B 1 2 ? -14.859 -7.758 18.688 1 53.28 2 SER B N 1
ATOM 2443 C CA . SER B 1 2 ? -16.125 -7.453 18.016 1 53.28 2 SER B CA 1
ATOM 2444 C C . SER B 1 2 ? -16.094 -7.922 16.562 1 53.28 2 SER B C 1
ATOM 2446 O O . SER B 1 2 ? -15.102 -7.75 15.859 1 53.28 2 SER B O 1
ATOM 2448 N N . THR B 1 3 ? -16.953 -8.766 16.203 1 74.88 3 THR B N 1
ATOM 2449 C CA . THR B 1 3 ? -17.094 -9.367 14.883 1 74.88 3 THR B CA 1
ATOM 2450 C C . THR B 1 3 ? -17.766 -8.398 13.922 1 74.88 3 THR B C 1
ATOM 2452 O O . THR B 1 3 ? -17.859 -8.672 12.719 1 74.88 3 THR B O 1
ATOM 2455 N N . THR B 1 4 ? -18.156 -7.156 14.555 1 91.75 4 THR B N 1
ATOM 2456 C CA . THR B 1 4 ? -18.828 -6.234 13.641 1 91.75 4 THR B CA 1
ATOM 2457 C C . THR B 1 4 ? -17.812 -5.375 12.891 1 91.75 4 THR B C 1
ATOM 2459 O O . THR B 1 4 ? -16.984 -4.695 13.516 1 91.75 4 THR B O 1
ATOM 2462 N N . PRO B 1 5 ? -17.828 -5.383 11.672 1 97.5 5 PRO B N 1
ATOM 2463 C CA . PRO B 1 5 ? -16.859 -4.617 10.898 1 97.5 5 PRO B CA 1
ATOM 2464 C C . PRO B 1 5 ? -17 -3.109 11.102 1 97.5 5 PRO B C 1
ATOM 2466 O O . PRO B 1 5 ? -18.109 -2.6 11.219 1 97.5 5 PRO B O 1
ATOM 2469 N N . VAL B 1 6 ? -15.93 -2.395 11.305 1 98.56 6 VAL B N 1
ATOM 2470 C CA . VAL B 1 6 ? -15.914 -0.935 11.289 1 98.56 6 VAL B CA 1
ATOM 2471 C C . VAL B 1 6 ? -16.172 -0.435 9.867 1 98.56 6 VAL B C 1
ATOM 2473 O O . VAL B 1 6 ? -15.547 -0.91 8.914 1 98.56 6 VAL B O 1
ATOM 2476 N N . LYS B 1 7 ? -17.141 0.468 9.672 1 98.81 7 LYS B N 1
ATOM 2477 C CA . LYS B 1 7 ? -17.422 1.042 8.359 1 98.81 7 LYS B CA 1
ATOM 2478 C C . LYS B 1 7 ? -16.484 2.203 8.055 1 98.81 7 LYS B C 1
ATOM 2480 O O . LYS B 1 7 ? -16.516 3.227 8.742 1 98.81 7 LYS B O 1
ATOM 2485 N N . VAL B 1 8 ? -15.656 2.039 7.039 1 98.94 8 VAL B N 1
ATOM 2486 C CA . VAL B 1 8 ? -14.68 3.041 6.621 1 98.94 8 VAL B CA 1
ATOM 2487 C C . VAL B 1 8 ? -15.055 3.586 5.242 1 98.94 8 VAL B C 1
ATOM 2489 O O . VAL B 1 8 ? -14.953 2.879 4.238 1 98.94 8 VAL B O 1
ATOM 2492 N N . ALA B 1 9 ? -15.469 4.812 5.223 1 98.94 9 ALA B N 1
ATOM 2493 C CA . ALA B 1 9 ? -15.797 5.469 3.961 1 98.94 9 ALA B CA 1
ATOM 2494 C C . ALA B 1 9 ? -14.578 6.184 3.381 1 98.94 9 ALA B C 1
ATOM 2496 O O . ALA B 1 9 ? -13.82 6.82 4.113 1 98.94 9 ALA B O 1
ATOM 2497 N N . VAL B 1 10 ? -14.336 6.027 2.092 1 98.94 10 VAL B N 1
ATOM 2498 C CA . VAL B 1 10 ? -13.258 6.707 1.387 1 98.94 10 VAL B CA 1
ATOM 2499 C C . VAL B 1 10 ? -13.805 7.398 0.14 1 98.94 10 VAL B C 1
ATOM 2501 O O . VAL B 1 10 ? -14.438 6.758 -0.703 1 98.94 10 VAL B O 1
ATOM 2504 N N . THR B 1 11 ? -13.633 8.688 0.02 1 98.88 11 THR B N 1
ATOM 2505 C CA . THR B 1 11 ? -14.023 9.406 -1.189 1 98.88 11 THR B CA 1
ATOM 2506 C C . THR B 1 11 ? -12.859 9.477 -2.174 1 98.88 11 THR B C 1
ATOM 2508 O O . THR B 1 11 ? -11.695 9.43 -1.772 1 98.88 11 THR B O 1
ATOM 2511 N N . GLY B 1 12 ? -13.234 9.664 -3.467 1 98.31 12 GLY B N 1
ATOM 2512 C CA . GLY B 1 12 ? -12.172 9.609 -4.457 1 98.31 12 GLY B CA 1
ATOM 2513 C C . GLY B 1 12 ? -11.43 8.281 -4.465 1 98.31 12 GLY B C 1
ATOM 2514 O O . GLY B 1 12 ? -10.211 8.25 -4.629 1 98.31 12 GLY B O 1
ATOM 2515 N N . ALA B 1 13 ? -12.125 7.207 -4.289 1 98.31 13 ALA B N 1
ATOM 2516 C CA . ALA B 1 13 ? -11.555 5.91 -3.945 1 98.31 13 ALA B CA 1
ATOM 2517 C C . ALA B 1 13 ? -10.797 5.316 -5.129 1 98.31 13 ALA B C 1
ATOM 2519 O O . ALA B 1 13 ? -9.875 4.52 -4.949 1 98.31 13 ALA B O 1
ATOM 2520 N N . ALA B 1 14 ? -11.141 5.684 -6.336 1 97.69 14 ALA B N 1
ATOM 2521 C CA . ALA B 1 14 ? -10.5 5.121 -7.52 1 97.69 14 ALA B CA 1
ATOM 2522 C C . ALA B 1 14 ? -9.227 5.891 -7.867 1 97.69 14 ALA B C 1
ATOM 2524 O O . ALA B 1 14 ? -8.438 5.449 -8.711 1 97.69 14 ALA B O 1
ATOM 2525 N N . GLY B 1 15 ? -9.031 7.082 -7.242 1 96.94 15 GLY B N 1
ATOM 2526 C CA . GLY B 1 15 ? -7.832 7.867 -7.504 1 96.94 15 GLY B CA 1
ATOM 2527 C C . GLY B 1 15 ? -6.57 7.23 -6.953 1 96.94 15 GLY B C 1
ATOM 2528 O O . GLY B 1 15 ? -6.625 6.18 -6.312 1 96.94 15 GLY B O 1
ATOM 2529 N N . GLN B 1 16 ? -5.473 7.871 -7.145 1 96.69 16 GLN B N 1
ATOM 2530 C CA . GLN B 1 16 ? -4.176 7.293 -6.816 1 96.69 16 GLN B CA 1
ATOM 2531 C C . GLN B 1 16 ? -3.99 7.18 -5.305 1 96.69 16 GLN B C 1
ATOM 2533 O O . GLN B 1 16 ? -3.422 6.203 -4.816 1 96.69 16 GLN B O 1
ATOM 2538 N N . ILE B 1 17 ? -4.41 8.195 -4.551 1 98.06 17 ILE B N 1
ATOM 2539 C CA . ILE B 1 17 ? -4.297 8.094 -3.1 1 98.06 17 ILE B CA 1
ATOM 2540 C C . ILE B 1 17 ? -5.203 6.977 -2.588 1 98.06 17 ILE B C 1
ATOM 2542 O O . ILE B 1 17 ? -4.797 6.18 -1.74 1 98.06 17 ILE B O 1
ATOM 2546 N N . GLY B 1 18 ? -6.469 6.961 -3.105 1 98.19 18 GLY B N 1
ATOM 2547 C CA . GLY B 1 18 ? -7.359 5.867 -2.75 1 98.19 18 GLY B CA 1
ATOM 2548 C C . GLY B 1 18 ? -6.762 4.5 -3.023 1 98.19 18 GLY B C 1
ATOM 2549 O O . GLY B 1 18 ? -6.797 3.619 -2.162 1 98.19 18 GLY B O 1
ATOM 2550 N N . TYR B 1 19 ? -6.172 4.355 -4.188 1 97.94 19 TYR B N 1
ATOM 2551 C CA . TYR B 1 19 ? -5.559 3.096 -4.602 1 97.94 19 TYR B CA 1
ATOM 2552 C C . TYR B 1 19 ? -4.418 2.709 -3.666 1 97.94 19 TYR B C 1
ATOM 2554 O O . TYR B 1 19 ? -4.215 1.526 -3.383 1 97.94 19 TYR B O 1
ATOM 2562 N N . SER B 1 20 ? -3.666 3.668 -3.186 1 98.06 20 SER B N 1
ATOM 2563 C CA . SER B 1 20 ? -2.564 3.41 -2.264 1 98.06 20 SER B CA 1
ATOM 2564 C C . SER B 1 20 ? -3.076 3.164 -0.848 1 98.06 20 SER B C 1
ATOM 2566 O O . SER B 1 20 ? -2.377 2.57 -0.024 1 98.06 20 SER B O 1
ATOM 2568 N N . LEU B 1 21 ? -4.262 3.564 -0.597 1 98.5 21 LEU B N 1
ATOM 2569 C CA . LEU B 1 21 ? -4.828 3.596 0.747 1 98.5 21 LEU B CA 1
ATOM 2570 C C . LEU B 1 21 ? -5.664 2.346 1.012 1 98.5 21 LEU B C 1
ATOM 2572 O O . LEU B 1 21 ? -5.527 1.716 2.062 1 98.5 21 LEU B O 1
ATOM 2576 N N . LEU B 1 22 ? -6.496 1.911 0.095 1 98.88 22 LEU B N 1
ATOM 2577 C CA . LEU B 1 22 ? -7.559 0.935 0.309 1 98.88 22 LEU B CA 1
ATOM 2578 C C . LEU B 1 22 ? -6.977 -0.427 0.679 1 98.88 22 LEU B C 1
ATOM 2580 O O . LEU B 1 22 ? -7.461 -1.081 1.605 1 98.88 22 LEU B O 1
ATOM 2584 N N . PHE B 1 23 ? -5.945 -0.855 0.035 1 98.75 23 PHE B N 1
ATOM 2585 C CA . PHE B 1 23 ? -5.383 -2.182 0.253 1 98.75 23 PHE B CA 1
ATOM 2586 C C . PHE B 1 23 ? -4.66 -2.252 1.594 1 98.75 23 PHE B C 1
ATOM 2588 O O . PHE B 1 23 ? -4.668 -3.293 2.256 1 98.75 23 PHE B O 1
ATOM 2595 N N . ARG B 1 24 ? -4.082 -1.139 2.01 1 98.62 24 ARG B N 1
ATOM 2596 C CA . ARG B 1 24 ? -3.461 -1.08 3.328 1 98.62 24 ARG B CA 1
ATOM 2597 C C . ARG B 1 24 ? -4.512 -1.118 4.434 1 98.62 24 ARG B C 1
ATOM 2599 O O . ARG B 1 24 ? -4.324 -1.783 5.453 1 98.62 24 ARG B O 1
ATOM 2606 N N . ILE B 1 25 ? -5.641 -0.412 4.188 1 98.75 25 ILE B N 1
ATOM 2607 C CA . ILE B 1 25 ? -6.727 -0.443 5.16 1 98.75 25 ILE B CA 1
ATOM 2608 C C . ILE B 1 25 ? -7.27 -1.865 5.285 1 98.75 25 ILE B C 1
ATOM 2610 O O . ILE B 1 25 ? -7.398 -2.393 6.391 1 98.75 25 ILE B O 1
ATOM 2614 N N . ALA B 1 26 ? -7.527 -2.504 4.156 1 98.62 26 ALA B N 1
ATOM 2615 C CA . ALA B 1 26 ? -8.133 -3.83 4.113 1 98.62 26 ALA B CA 1
ATOM 2616 C C . ALA B 1 26 ? -7.211 -4.879 4.723 1 98.62 26 ALA B C 1
ATOM 2618 O O . ALA B 1 26 ? -7.668 -5.918 5.199 1 98.62 26 ALA B O 1
ATOM 2619 N N . SER B 1 27 ? -5.906 -4.609 4.688 1 97.94 27 SER B N 1
ATOM 2620 C CA . SER B 1 27 ? -4.938 -5.559 5.223 1 97.94 27 SER B CA 1
ATOM 2621 C C . SER B 1 27 ? -4.699 -5.324 6.711 1 97.94 27 SER B C 1
ATOM 2623 O O . SER B 1 27 ? -3.922 -6.043 7.344 1 97.94 27 SER B O 1
ATOM 2625 N N . GLY B 1 28 ? -5.32 -4.242 7.316 1 97.44 28 GLY B N 1
ATOM 2626 C CA . GLY B 1 28 ? -5.297 -4.066 8.758 1 97.44 28 GLY B CA 1
ATOM 2627 C C . GLY B 1 28 ? -4.383 -2.947 9.211 1 97.44 28 GLY B C 1
ATOM 2628 O O . GLY B 1 28 ? -4.184 -2.746 10.414 1 97.44 28 GLY B O 1
ATOM 2629 N N . ALA B 1 29 ? -3.814 -2.188 8.297 1 97.56 29 ALA B N 1
ATOM 2630 C CA . ALA B 1 29 ? -2.83 -1.167 8.641 1 97.56 29 ALA B CA 1
ATOM 2631 C C . ALA B 1 29 ? -3.467 -0.039 9.453 1 97.56 29 ALA B C 1
ATOM 2633 O O . ALA B 1 29 ? -2.816 0.567 10.305 1 97.56 29 ALA B O 1
ATOM 2634 N N . LEU B 1 30 ? -4.758 0.22 9.211 1 98.12 30 LEU B N 1
ATOM 2635 C CA . LEU B 1 30 ? -5.41 1.381 9.805 1 98.12 30 LEU B CA 1
ATOM 2636 C C . LEU B 1 30 ? -5.914 1.063 11.211 1 98.12 30 LEU B C 1
ATOM 2638 O O . LEU B 1 30 ? -5.652 1.816 12.148 1 98.12 30 LEU B O 1
ATOM 2642 N N . LEU B 1 31 ? -6.605 -0.078 11.398 1 97.31 31 LEU B N 1
ATOM 2643 C CA . LEU B 1 31 ? -7.301 -0.337 12.648 1 97.31 31 LEU B CA 1
ATOM 2644 C C . LEU B 1 31 ? -6.672 -1.514 13.391 1 97.31 31 LEU B C 1
ATOM 2646 O O . LEU B 1 31 ? -7.137 -1.896 14.469 1 97.31 31 LEU B O 1
ATOM 2650 N N . GLY B 1 32 ? -5.621 -2.08 12.805 1 94.12 32 GLY B N 1
ATOM 2651 C CA . GLY B 1 32 ? -4.953 -3.209 13.43 1 94.12 32 GLY B CA 1
ATOM 2652 C C . GLY B 1 32 ? -5.324 -4.543 12.812 1 94.12 32 GLY B C 1
ATOM 2653 O O . GLY B 1 32 ? -6.246 -4.617 12 1 94.12 32 GLY B O 1
ATOM 2654 N N . PRO B 1 33 ? -4.668 -5.586 13.148 1 92.5 33 PRO B N 1
ATOM 2655 C CA . PRO B 1 33 ? -4.762 -6.879 12.469 1 92.5 33 PRO B CA 1
ATOM 2656 C C . PRO B 1 33 ? -5.98 -7.688 12.898 1 92.5 33 PRO B C 1
ATOM 2658 O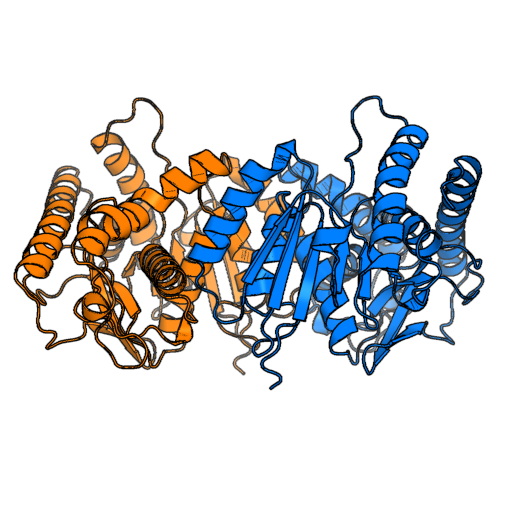 O . PRO B 1 33 ? -6.234 -8.766 12.359 1 92.5 33 PRO B O 1
ATOM 2661 N N . ASP B 1 34 ? -6.797 -7.168 13.789 1 94.19 34 ASP B N 1
ATOM 2662 C CA . ASP B 1 34 ? -7.895 -7.977 14.312 1 94.19 34 ASP B CA 1
ATOM 2663 C C . ASP B 1 34 ? -9.242 -7.297 14.086 1 94.19 34 ASP B C 1
ATOM 2665 O O . ASP B 1 34 ? -10.266 -7.758 14.586 1 94.19 34 ASP B O 1
ATOM 2669 N N . THR B 1 35 ? -9.242 -6.199 13.383 1 96.75 35 THR B N 1
ATOM 2670 C CA . THR B 1 35 ? -10.469 -5.43 13.227 1 96.75 35 THR B CA 1
ATOM 2671 C C . THR B 1 35 ? -10.984 -5.523 11.789 1 96.75 35 THR B C 1
ATOM 2673 O O . THR B 1 35 ? -10.391 -4.941 10.875 1 96.75 35 THR B O 1
ATOM 2676 N N . PRO B 1 36 ? -12.062 -6.254 11.555 1 97.62 36 PRO B N 1
ATOM 2677 C CA . PRO B 1 36 ? -12.633 -6.301 10.211 1 97.62 36 PRO B CA 1
ATOM 2678 C C . PRO B 1 36 ? -13.195 -4.953 9.766 1 97.62 36 PRO B C 1
ATOM 2680 O O . PRO B 1 36 ? -13.641 -4.156 10.594 1 97.62 36 PRO B O 1
ATOM 2683 N N . VAL B 1 37 ? -13.195 -4.719 8.484 1 98.56 37 VAL B N 1
ATOM 2684 C CA . VAL B 1 37 ? -13.688 -3.447 7.973 1 98.56 37 VAL B CA 1
ATOM 2685 C C . VAL B 1 37 ? -14.688 -3.697 6.844 1 98.56 37 VAL B C 1
ATOM 2687 O O . VAL B 1 37 ? -14.594 -4.699 6.129 1 98.56 37 VAL B O 1
ATOM 2690 N N . GLU B 1 38 ? -15.68 -2.889 6.75 1 98.75 38 GLU B N 1
ATOM 2691 C CA . GLU B 1 38 ? -16.469 -2.627 5.551 1 98.75 38 GLU B CA 1
ATOM 2692 C C . GLU B 1 38 ? -16 -1.351 4.855 1 98.75 38 GLU B C 1
ATOM 2694 O O . GLU B 1 38 ? -16.031 -0.269 5.445 1 98.75 38 GLU B O 1
ATOM 2699 N N . LEU B 1 39 ? -15.5 -1.537 3.66 1 98.94 39 LEU B N 1
ATOM 2700 C CA . LEU B 1 39 ? -15.102 -0.364 2.887 1 98.94 39 LEU B CA 1
ATOM 2701 C C . LEU B 1 39 ? -16.297 0.211 2.125 1 98.94 39 LEU B C 1
ATOM 2703 O O . LEU B 1 39 ? -17.016 -0.523 1.446 1 98.94 39 LEU B O 1
ATOM 2707 N N . ARG B 1 40 ? -16.531 1.478 2.309 1 98.94 40 ARG B N 1
ATOM 2708 C CA . ARG B 1 40 ? -17.578 2.203 1.587 1 98.94 40 ARG B CA 1
ATOM 2709 C C . ARG B 1 40 ? -16.969 3.287 0.699 1 98.94 40 ARG B C 1
ATOM 2711 O O . ARG B 1 40 ? -16.484 4.301 1.197 1 98.94 40 ARG B O 1
ATOM 2718 N N . LEU B 1 41 ? -17.062 3.051 -0.604 1 98.94 41 LEU B N 1
ATOM 2719 C CA . LEU B 1 41 ? -16.219 3.791 -1.539 1 98.94 41 LEU B CA 1
ATOM 2720 C C . LEU B 1 41 ? -17.062 4.727 -2.404 1 98.94 41 LEU B C 1
ATOM 2722 O O . LEU B 1 41 ? -17.953 4.273 -3.133 1 98.94 41 LEU B O 1
ATOM 2726 N N . LEU B 1 42 ? -16.766 6.012 -2.309 1 98.88 42 LEU B N 1
ATOM 2727 C CA . LEU B 1 42 ? -17.5 7.051 -3.029 1 98.88 42 LEU B CA 1
ATOM 2728 C C . LEU B 1 42 ? -16.688 7.543 -4.227 1 98.88 42 LEU B C 1
ATOM 2730 O O . LEU B 1 42 ? -15.492 7.797 -4.113 1 98.88 42 LEU B O 1
ATOM 2734 N N . GLU B 1 43 ? -17.312 7.594 -5.359 1 98.19 43 GLU B N 1
ATOM 2735 C CA . GLU B 1 43 ? -16.719 8.172 -6.562 1 98.19 43 GLU B CA 1
ATOM 2736 C C . GLU B 1 43 ? -17.734 8.984 -7.348 1 98.19 43 GLU B C 1
ATOM 2738 O O . GLU B 1 43 ? -18.938 8.836 -7.152 1 98.19 43 GLU B O 1
ATOM 2743 N N . VAL B 1 44 ? -17.188 9.922 -8.156 1 97.25 44 VAL B N 1
ATOM 2744 C CA . VAL B 1 44 ? -18.062 10.547 -9.148 1 97.25 44 VAL B CA 1
ATOM 2745 C C . VAL B 1 44 ? -18.5 9.516 -10.172 1 97.25 44 VAL B C 1
ATOM 2747 O O . VAL B 1 44 ? -17.781 8.555 -10.461 1 97.25 44 VAL B O 1
ATOM 2750 N N . THR B 1 45 ? -19.609 9.703 -10.789 1 97.88 45 THR B N 1
ATOM 2751 C CA . THR B 1 45 ? -20.25 8.727 -11.656 1 97.88 45 THR B CA 1
ATOM 2752 C C . THR B 1 45 ? -19.312 8.281 -12.773 1 97.88 45 THR B C 1
ATOM 2754 O O . THR B 1 45 ? -19.172 7.082 -13.039 1 97.88 45 THR B O 1
ATOM 2757 N N . PRO B 1 46 ? -18.547 9.195 -13.406 1 97 46 PRO B N 1
ATOM 2758 C CA . PRO B 1 46 ? -17.688 8.789 -14.523 1 97 46 PRO B CA 1
ATOM 2759 C C . PRO B 1 46 ? -16.547 7.867 -14.094 1 97 46 PRO B C 1
ATOM 2761 O O . PRO B 1 46 ? -15.961 7.172 -14.93 1 97 46 PRO B O 1
ATOM 2764 N N . ALA B 1 47 ? -16.219 7.816 -12.828 1 97.44 47 ALA B N 1
ATOM 2765 C CA . ALA B 1 47 ? -15.07 7.051 -12.352 1 97.44 47 ALA B CA 1
ATOM 2766 C C . ALA B 1 47 ? -15.516 5.707 -11.773 1 97.44 47 ALA B C 1
ATOM 2768 O O . ALA B 1 47 ? -14.68 4.918 -11.32 1 97.44 47 ALA B O 1
ATOM 2769 N N . LEU B 1 48 ? -16.812 5.41 -11.773 1 98.25 48 LEU B N 1
ATOM 2770 C CA . LEU B 1 48 ? -17.344 4.195 -11.172 1 98.25 48 LEU B CA 1
ATOM 2771 C C . LEU B 1 48 ? -16.797 2.955 -11.859 1 98.25 48 LEU B C 1
ATOM 2773 O O . LEU B 1 48 ? -16.484 1.96 -11.195 1 98.25 48 LEU B O 1
ATOM 2777 N N . PRO B 1 49 ? -16.625 2.965 -13.242 1 97.62 49 PRO B N 1
ATOM 2778 C CA . PRO B 1 49 ? -16.031 1.782 -13.867 1 97.62 49 PRO B CA 1
ATOM 2779 C C . PRO B 1 49 ? -14.609 1.499 -13.359 1 97.62 49 PRO B C 1
ATOM 2781 O O . PRO B 1 49 ? -14.273 0.349 -13.062 1 97.62 49 PRO B O 1
ATOM 2784 N N . ALA B 1 50 ? -13.797 2.545 -13.242 1 98 50 ALA B N 1
ATOM 2785 C CA . ALA B 1 50 ? -12.453 2.373 -12.703 1 98 50 ALA B CA 1
ATOM 2786 C C . ALA B 1 50 ? -12.5 1.852 -11.266 1 98 50 ALA B C 1
ATOM 2788 O O . ALA B 1 50 ? -11.672 1.029 -10.867 1 98 50 ALA B O 1
ATOM 2789 N N . LEU B 1 51 ? -13.461 2.348 -10.469 1 98.69 51 LEU B N 1
ATOM 2790 C CA . LEU B 1 51 ? -13.625 1.884 -9.102 1 98.69 51 LEU B CA 1
ATOM 2791 C C . LEU B 1 51 ? -13.953 0.394 -9.062 1 98.69 51 LEU B C 1
ATOM 2793 O O . LEU B 1 51 ? -13.5 -0.324 -8.172 1 98.69 51 LEU B O 1
ATOM 2797 N N . GLU B 1 52 ? -14.734 -0.039 -10 1 98.5 52 GLU B N 1
ATOM 2798 C CA . GLU B 1 52 ? -15.039 -1.465 -10.078 1 98.5 52 GLU B CA 1
ATOM 2799 C C . GLU B 1 52 ? -13.766 -2.293 -10.242 1 98.5 52 GLU B C 1
ATOM 2801 O O . GLU B 1 52 ? -13.641 -3.369 -9.656 1 98.5 52 GLU B O 1
ATOM 2806 N N . GLY B 1 53 ? -12.836 -1.817 -11.094 1 98.5 53 GLY B N 1
ATOM 2807 C CA . GLY B 1 53 ? -11.547 -2.475 -11.227 1 98.5 53 GLY B CA 1
ATOM 2808 C C . GLY B 1 53 ? -10.773 -2.541 -9.93 1 98.5 53 GLY B C 1
ATOM 2809 O O . GLY B 1 53 ? -10.148 -3.561 -9.617 1 98.5 53 GLY B O 1
ATOM 2810 N N . VAL B 1 54 ? -10.812 -1.43 -9.18 1 98.75 54 VAL B N 1
ATOM 2811 C CA . VAL B 1 54 ? -10.156 -1.394 -7.879 1 98.75 54 VAL B CA 1
ATOM 2812 C C . VAL B 1 54 ? -10.781 -2.436 -6.953 1 98.75 54 VAL B C 1
ATOM 2814 O O . VAL B 1 54 ? -10.07 -3.145 -6.238 1 98.75 54 VAL B O 1
ATOM 2817 N N . VAL B 1 55 ? -12.109 -2.582 -6.973 1 98.75 55 VAL B N 1
ATOM 2818 C CA . VAL B 1 55 ? -12.828 -3.539 -6.137 1 98.75 55 VAL B CA 1
ATOM 2819 C C . VAL B 1 55 ? -12.445 -4.961 -6.535 1 98.75 55 VAL B C 1
ATOM 2821 O O . VAL B 1 55 ? -12.289 -5.832 -5.68 1 98.75 55 VAL B O 1
ATOM 2824 N N . MET B 1 56 ? -12.312 -5.195 -7.871 1 98.62 56 MET B N 1
ATOM 2825 C CA . MET B 1 56 ? -11.836 -6.504 -8.32 1 98.62 56 MET B CA 1
ATOM 2826 C C . MET B 1 56 ? -10.5 -6.848 -7.668 1 98.62 56 MET B C 1
ATOM 2828 O O . MET B 1 56 ? -10.305 -7.977 -7.207 1 98.62 56 MET B O 1
ATOM 2832 N N . GLU B 1 57 ? -9.633 -5.895 -7.613 1 98.75 57 GLU B N 1
ATOM 2833 C CA . GLU B 1 57 ? -8.328 -6.16 -7.016 1 98.75 57 GLU B CA 1
ATOM 2834 C C . GLU B 1 57 ? -8.445 -6.383 -5.512 1 98.75 57 GLU B C 1
ATOM 2836 O O . GLU B 1 57 ? -7.715 -7.195 -4.938 1 98.75 57 GLU B O 1
ATOM 2841 N N . LEU B 1 58 ? -9.312 -5.629 -4.871 1 98.81 58 LEU B N 1
ATOM 2842 C CA . LEU B 1 58 ? -9.547 -5.879 -3.453 1 98.81 58 LEU B CA 1
ATOM 2843 C C . LEU B 1 58 ? -10 -7.316 -3.225 1 98.81 58 LEU B C 1
ATOM 2845 O O . LEU B 1 58 ? -9.508 -7.992 -2.32 1 98.81 58 LEU B O 1
ATOM 2849 N N . ASP B 1 59 ? -10.914 -7.762 -4.062 1 98.19 59 ASP B N 1
ATOM 2850 C CA . ASP B 1 59 ? -11.367 -9.148 -4 1 98.19 59 ASP B CA 1
ATOM 2851 C C . ASP B 1 59 ? -10.203 -10.117 -4.215 1 98.19 59 ASP B C 1
ATOM 2853 O O . ASP B 1 59 ? -10.102 -11.133 -3.525 1 98.19 59 ASP B O 1
ATOM 2857 N N . ASP B 1 60 ? -9.367 -9.734 -5.117 1 98.62 60 ASP B N 1
ATOM 2858 C CA . ASP B 1 60 ? -8.266 -10.602 -5.535 1 98.62 60 ASP B CA 1
ATOM 2859 C C . ASP B 1 60 ? -7.176 -10.656 -4.469 1 98.62 60 ASP B C 1
ATOM 2861 O O . ASP B 1 60 ? -6.246 -11.461 -4.57 1 98.62 60 ASP B O 1
ATOM 2865 N N . CYS B 1 61 ? -7.242 -9.828 -3.479 1 98.75 61 CYS B N 1
ATOM 2866 C CA . CYS B 1 61 ? -6.277 -9.867 -2.389 1 98.75 61 CYS B CA 1
ATOM 2867 C C . CYS B 1 61 ? -6.715 -10.852 -1.308 1 98.75 61 CYS B C 1
ATOM 2869 O O . CYS B 1 61 ? -5.91 -11.25 -0.467 1 98.75 61 CYS B O 1
ATOM 2871 N N . ALA B 1 62 ? -8.039 -11.195 -1.295 1 98.38 62 ALA B N 1
ATOM 2872 C CA . ALA B 1 62 ? -8.594 -12.148 -0.336 1 98.38 62 ALA B CA 1
ATOM 2873 C C . ALA B 1 62 ? -8.18 -11.797 1.09 1 98.38 62 ALA B C 1
ATOM 2875 O O . ALA B 1 62 ? -7.742 -12.664 1.848 1 98.38 62 ALA B O 1
ATOM 2876 N N . PHE B 1 63 ? -8.219 -10.523 1.437 1 98.19 63 PHE B N 1
ATOM 2877 C CA . PHE B 1 63 ? -7.898 -10.109 2.799 1 98.19 63 PHE B CA 1
ATOM 2878 C C . PHE B 1 63 ? -8.93 -10.648 3.781 1 98.19 63 PHE B C 1
ATOM 2880 O O . PHE B 1 63 ? -10.133 -10.398 3.631 1 98.19 63 PHE B O 1
ATOM 2887 N N . PRO B 1 64 ? -8.539 -11.305 4.824 1 96.94 64 PRO B N 1
ATOM 2888 C CA . PRO B 1 64 ? -9.5 -11.836 5.789 1 96.94 64 PRO B CA 1
ATOM 2889 C C . PRO B 1 64 ? -10.25 -10.734 6.539 1 96.94 64 PRO B C 1
ATOM 2891 O O . PRO B 1 64 ? -11.383 -10.945 6.98 1 96.94 64 PRO B O 1
ATOM 2894 N N . LEU B 1 65 ? -9.688 -9.562 6.652 1 97.5 65 LEU B N 1
ATOM 2895 C CA . LEU B 1 65 ? -10.273 -8.484 7.449 1 97.5 65 LEU B CA 1
ATOM 2896 C C . LEU B 1 65 ? -11.266 -7.672 6.629 1 97.5 65 LEU B C 1
ATOM 2898 O O . LEU B 1 65 ? -12.008 -6.855 7.176 1 97.5 65 LEU B O 1
ATOM 2902 N N . LEU B 1 66 ? -11.258 -7.844 5.312 1 98.25 66 LEU B N 1
ATOM 2903 C CA . LEU B 1 66 ? -12.211 -7.125 4.473 1 98.25 66 LEU B CA 1
ATOM 2904 C C . LEU B 1 66 ? -13.562 -7.84 4.453 1 98.25 66 LEU B C 1
ATOM 2906 O O . LEU B 1 66 ? -13.719 -8.844 3.758 1 98.25 66 LEU B O 1
ATOM 2910 N N . SER B 1 67 ? -14.469 -7.328 5.156 1 97.31 67 SER B N 1
ATOM 2911 C CA . SER B 1 67 ? -15.773 -7.965 5.305 1 97.31 67 SER B CA 1
ATOM 2912 C C . SER B 1 67 ? -16.641 -7.758 4.062 1 97.31 67 SER B C 1
ATOM 2914 O O . SER B 1 67 ? -17.281 -8.695 3.59 1 97.31 67 SER B O 1
ATOM 2916 N N . SER B 1 68 ? -16.641 -6.543 3.568 1 97.5 68 SER B N 1
ATOM 2917 C CA . SER B 1 68 ? -17.438 -6.207 2.4 1 97.5 68 SER B CA 1
ATOM 2918 C C . SER B 1 68 ? -17.031 -4.855 1.817 1 97.5 68 SER B C 1
ATOM 2920 O O . SER B 1 68 ? -16.266 -4.113 2.436 1 97.5 68 SER B O 1
ATOM 2922 N N . VAL B 1 69 ? -17.484 -4.617 0.618 1 98.62 69 VAL B N 1
ATOM 2923 C CA . VAL B 1 69 ? -17.234 -3.361 -0.087 1 98.62 69 VAL B CA 1
ATOM 2924 C C . VAL B 1 69 ? -18.547 -2.82 -0.654 1 98.62 69 VAL B C 1
ATOM 2926 O O . VAL B 1 69 ? -19.297 -3.547 -1.311 1 98.62 69 VAL B O 1
ATOM 2929 N N . VAL B 1 70 ? -18.844 -1.593 -0.324 1 98.75 70 VAL B N 1
ATOM 2930 C CA . VAL B 1 70 ? -19.969 -0.861 -0.903 1 98.75 70 VAL B CA 1
ATOM 2931 C C . VAL B 1 70 ? -19.453 0.288 -1.763 1 98.75 70 VAL B C 1
ATOM 2933 O O . VAL B 1 70 ? -18.547 1.025 -1.348 1 98.75 70 VAL B O 1
ATOM 2936 N N . THR B 1 71 ? -19.953 0.358 -2.988 1 98.88 71 THR B N 1
ATOM 2937 C CA . THR B 1 71 ? -19.516 1.429 -3.879 1 98.88 71 THR B CA 1
ATOM 2938 C C . THR B 1 71 ? -20.703 2.266 -4.336 1 98.88 71 THR B C 1
ATOM 2940 O O . THR B 1 71 ? -21.844 1.802 -4.305 1 98.88 71 THR B O 1
ATOM 2943 N N . GLY B 1 72 ? -20.453 3.506 -4.723 1 98.75 72 GLY B N 1
ATOM 2944 C CA . GLY B 1 72 ? -21.5 4.34 -5.281 1 98.75 72 GLY B CA 1
ATOM 2945 C C . GLY B 1 72 ? -21.078 5.781 -5.48 1 98.75 72 GLY B C 1
ATOM 2946 O O . GLY B 1 72 ? -19.953 6.156 -5.152 1 98.75 72 GLY B O 1
ATOM 2947 N N . ASP B 1 73 ? -21.984 6.562 -6.066 1 98.75 73 ASP B N 1
ATOM 2948 C CA . ASP B 1 73 ? -21.719 7.977 -6.32 1 98.75 73 ASP B CA 1
ATOM 2949 C C . ASP B 1 73 ? -22.625 8.867 -5.488 1 98.75 73 ASP B C 1
ATOM 2951 O O . ASP B 1 73 ? -22.672 10.086 -5.688 1 98.75 73 ASP B O 1
ATOM 2955 N N . ASN B 1 74 ? -23.375 8.305 -4.531 1 98.69 74 ASN B N 1
ATOM 2956 C CA . ASN B 1 74 ? -24.25 9.039 -3.621 1 98.69 74 ASN B CA 1
ATOM 2957 C C . ASN B 1 74 ? -23.656 9.102 -2.213 1 98.69 74 ASN B C 1
ATOM 2959 O O . ASN B 1 74 ? -23.625 8.094 -1.509 1 98.69 74 ASN B O 1
ATOM 2963 N N . PRO B 1 75 ? -23.328 10.289 -1.749 1 98.81 75 PRO B N 1
ATOM 2964 C CA . PRO B 1 75 ? -22.656 10.414 -0.448 1 98.81 75 PRO B CA 1
ATOM 2965 C C . PRO B 1 75 ? -23.5 9.867 0.7 1 98.81 75 PRO B C 1
ATOM 2967 O O . PRO B 1 75 ? -22.984 9.195 1.592 1 98.81 75 PRO B O 1
ATOM 2970 N N . GLU B 1 76 ? -24.781 10.117 0.737 1 98.81 76 GLU B N 1
ATOM 2971 C CA . GLU B 1 76 ? -25.625 9.648 1.835 1 98.81 76 GLU B CA 1
ATOM 2972 C C . GLU B 1 76 ? -25.609 8.125 1.93 1 98.81 76 GLU B C 1
ATOM 2974 O O . GLU B 1 76 ? -25.578 7.57 3.027 1 98.81 76 GLU B O 1
ATOM 2979 N N . GLN B 1 77 ? -25.672 7.496 0.798 1 98.81 77 GLN B N 1
ATOM 2980 C CA . GLN B 1 77 ? -25.609 6.039 0.78 1 98.81 77 GLN B CA 1
ATOM 2981 C C . GLN B 1 77 ? -24.266 5.535 1.295 1 98.81 77 GLN B C 1
ATOM 2983 O O . GLN B 1 77 ? -24.203 4.605 2.104 1 98.81 77 GLN B O 1
ATOM 2988 N N . ILE B 1 78 ? -23.203 6.117 0.882 1 98.94 78 ILE B N 1
ATOM 2989 C CA . ILE B 1 78 ? -21.844 5.648 1.182 1 98.94 78 ILE B CA 1
ATOM 2990 C C . ILE B 1 78 ? -21.5 5.969 2.635 1 98.94 78 ILE B C 1
ATOM 2992 O O . ILE B 1 78 ? -20.844 5.18 3.309 1 98.94 78 ILE B O 1
ATOM 2996 N N . PHE B 1 79 ? -22 7.09 3.166 1 98.94 79 PHE B N 1
ATOM 2997 C CA . PHE B 1 79 ? -21.625 7.516 4.512 1 98.94 79 PHE B CA 1
ATOM 2998 C C . PHE B 1 79 ? -22.562 6.895 5.547 1 98.94 79 PHE B C 1
ATOM 3000 O O . PHE B 1 79 ? -22.375 7.07 6.75 1 98.94 79 PHE B O 1
ATOM 3007 N N . ASP B 1 80 ? -23.609 6.141 5.082 1 98.94 80 ASP B N 1
ATOM 3008 C CA . ASP B 1 80 ? -24.609 5.582 5.988 1 98.94 80 ASP B CA 1
ATOM 3009 C C . ASP B 1 80 ? -23.953 4.699 7.047 1 98.94 80 ASP B C 1
ATOM 3011 O O . ASP B 1 80 ? -23.484 3.6 6.742 1 98.94 80 ASP B O 1
ATOM 3015 N N . GLY B 1 81 ? -23.922 5.203 8.281 1 98.81 81 GLY B N 1
ATOM 3016 C CA . GLY B 1 81 ? -23.406 4.438 9.406 1 98.81 81 GLY B CA 1
ATOM 3017 C C . GLY B 1 81 ? -21.891 4.402 9.461 1 98.81 81 GLY B C 1
ATOM 3018 O O . GLY B 1 81 ? -21.312 3.607 10.203 1 98.81 81 GLY B O 1
ATOM 3019 N N . ALA B 1 82 ? -21.234 5.215 8.711 1 98.88 82 ALA B N 1
ATOM 3020 C CA . ALA B 1 82 ? -19.781 5.215 8.68 1 98.88 82 ALA B CA 1
ATOM 3021 C C . ALA B 1 82 ? -19.203 5.629 10.031 1 98.88 82 ALA B C 1
ATOM 3023 O O . ALA B 1 82 ? -19.703 6.562 10.664 1 98.88 82 ALA B O 1
ATOM 3024 N N . ASN B 1 83 ? -18.188 4.891 10.484 1 98.81 83 ASN B N 1
ATOM 3025 C CA . ASN B 1 83 ? -17.453 5.219 11.703 1 98.81 83 ASN B CA 1
ATOM 3026 C C . ASN B 1 83 ? -16.234 6.078 11.398 1 98.81 83 ASN B C 1
ATOM 3028 O O . ASN B 1 83 ? -15.781 6.855 12.242 1 98.81 83 ASN B O 1
ATOM 3032 N N . VAL B 1 84 ? -15.633 5.867 10.273 1 98.88 84 VAL B N 1
ATOM 3033 C CA . VAL B 1 84 ? -14.469 6.586 9.766 1 98.88 84 VAL B CA 1
ATOM 3034 C C . VAL B 1 84 ? -14.766 7.129 8.367 1 98.88 84 VAL B C 1
ATOM 3036 O O . VAL B 1 84 ? -15.32 6.418 7.523 1 98.88 84 VAL B O 1
ATOM 3039 N N . ALA B 1 85 ? -14.508 8.336 8.133 1 98.94 85 ALA B N 1
ATOM 3040 C CA . ALA B 1 85 ? -14.617 8.93 6.805 1 98.94 85 ALA B CA 1
ATOM 3041 C C . ALA B 1 85 ? -13.305 9.586 6.387 1 98.94 85 ALA B C 1
ATOM 3043 O O . ALA B 1 85 ? -12.852 10.547 7.02 1 98.94 85 ALA B O 1
ATOM 3044 N N . LEU B 1 86 ? -12.695 9.039 5.422 1 98.94 86 LEU B N 1
ATOM 3045 C CA . LEU B 1 86 ? -11.5 9.602 4.809 1 98.94 86 LEU B CA 1
ATOM 3046 C C . LEU B 1 86 ? -11.844 10.344 3.523 1 98.94 86 LEU B C 1
ATOM 3048 O O . LEU B 1 86 ? -12.086 9.727 2.486 1 98.94 86 LEU B O 1
ATOM 3052 N N . LEU B 1 87 ? -11.914 11.633 3.604 1 98.94 87 LEU B N 1
ATOM 3053 C CA . LEU B 1 87 ? -12.328 12.469 2.48 1 98.94 87 LEU B CA 1
ATOM 3054 C C . LEU B 1 87 ? -11.125 12.898 1.653 1 98.94 87 LEU B C 1
ATOM 3056 O O . LEU B 1 87 ? -10.609 14.008 1.831 1 98.94 87 LEU B O 1
ATOM 3060 N N . VAL B 1 88 ? -10.758 12.016 0.732 1 98.44 88 VAL B N 1
ATOM 3061 C CA . VAL B 1 88 ? -9.547 12.164 -0.071 1 98.44 88 VAL B CA 1
ATOM 3062 C C . VAL B 1 88 ? -9.883 12.883 -1.375 1 98.44 88 VAL B C 1
ATOM 3064 O O . VAL B 1 88 ? -9.078 13.688 -1.868 1 98.44 88 VAL B O 1
ATOM 3067 N N . GLY B 1 89 ? -11.062 12.633 -1.896 1 96.06 89 GLY B N 1
ATOM 3068 C CA . GLY B 1 89 ? -11.445 13.164 -3.193 1 96.06 89 GLY B CA 1
ATOM 3069 C C . GLY B 1 89 ? -11.711 14.664 -3.168 1 96.06 89 GLY B C 1
ATOM 3070 O O . GLY B 1 89 ? -12.531 15.141 -2.383 1 96.06 89 GLY B O 1
ATOM 3071 N N . ALA B 1 90 ? -11 15.367 -3.979 1 95.44 90 ALA B N 1
ATOM 3072 C CA . ALA B 1 90 ? -11.211 16.781 -4.238 1 95.44 90 ALA B CA 1
ATOM 3073 C C . ALA B 1 90 ? -10.922 17.125 -5.699 1 95.44 90 ALA B C 1
ATOM 3075 O O . ALA B 1 90 ? -10.273 16.344 -6.406 1 95.44 90 ALA B O 1
ATOM 3076 N N . MET B 1 91 ? -11.469 18.125 -6.16 1 91.94 91 MET B N 1
ATOM 3077 C CA . MET B 1 91 ? -11.156 18.578 -7.516 1 91.94 91 MET B CA 1
ATOM 3078 C C . MET B 1 91 ? -9.734 19.109 -7.602 1 91.94 91 MET B C 1
ATOM 3080 O O . MET B 1 91 ? -9.344 19.984 -6.82 1 91.94 91 MET B O 1
ATOM 3084 N N . PRO B 1 92 ? -9.023 18.484 -8.5 1 85.81 92 PRO B N 1
ATOM 3085 C CA . PRO B 1 92 ? -7.684 19.031 -8.688 1 85.81 92 PRO B CA 1
ATOM 3086 C C . PRO B 1 92 ? -7.695 20.391 -9.383 1 85.81 92 PRO B C 1
ATOM 3088 O O . PRO B 1 92 ? -8.641 20.719 -10.109 1 85.81 92 PRO B O 1
ATOM 3091 N N . ARG B 1 93 ? -6.695 21.188 -8.977 1 79.94 93 ARG B N 1
ATOM 3092 C CA . ARG B 1 93 ? -6.582 22.469 -9.68 1 79.94 93 ARG B CA 1
ATOM 3093 C C . ARG B 1 93 ? -6.301 22.25 -11.164 1 79.94 93 ARG B C 1
ATOM 3095 O O . ARG B 1 93 ? -5.469 21.406 -11.523 1 79.94 93 ARG B O 1
ATOM 3102 N N . LYS B 1 94 ? -7.051 22.844 -12.117 1 84.19 94 LYS B N 1
ATOM 3103 C CA . LYS B 1 94 ? -6.867 22.766 -13.562 1 84.19 94 LYS B CA 1
ATOM 3104 C C . LYS B 1 94 ? -6.215 24.031 -14.102 1 84.19 94 LYS B C 1
ATOM 3106 O O . LYS B 1 94 ? -6.23 25.078 -13.43 1 84.19 94 LYS B O 1
ATOM 3111 N N . ASP B 1 95 ? -5.527 23.859 -15.188 1 83.19 95 ASP B N 1
ATOM 3112 C CA . ASP B 1 95 ? -4.918 25.016 -15.836 1 83.19 95 ASP B CA 1
ATOM 3113 C C . ASP B 1 95 ? -5.934 26.141 -16.016 1 83.19 95 ASP B C 1
ATOM 3115 O O . ASP B 1 95 ? -7.059 25.906 -16.469 1 83.19 95 ASP B O 1
ATOM 3119 N N . GLY B 1 96 ? -5.535 27.344 -15.648 1 85.19 96 GLY B N 1
ATOM 3120 C CA . GLY B 1 96 ? -6.391 28.5 -15.859 1 85.19 96 GLY B CA 1
ATOM 3121 C C . GLY B 1 96 ? -7.34 28.75 -14.703 1 85.19 96 GLY B C 1
ATOM 3122 O O . GLY B 1 96 ? -8 29.797 -14.648 1 85.19 96 GLY B O 1
ATOM 3123 N N . MET B 1 97 ? -7.453 27.797 -13.797 1 84.62 97 MET B N 1
ATOM 3124 C CA . MET B 1 97 ? -8.359 27.938 -12.664 1 84.62 97 MET B CA 1
ATOM 3125 C C . MET B 1 97 ? -7.77 28.844 -11.602 1 84.62 97 MET B C 1
ATOM 3127 O O . MET B 1 97 ? -6.629 28.656 -11.172 1 84.62 97 MET B O 1
ATOM 3131 N N . ASP B 1 98 ? -8.523 29.891 -11.367 1 85.56 98 ASP B N 1
ATOM 3132 C CA . ASP B 1 98 ? -8.062 30.75 -10.273 1 85.56 98 ASP B CA 1
ATOM 3133 C C . ASP B 1 98 ? -8.406 30.141 -8.922 1 85.56 98 ASP B C 1
ATOM 3135 O O . ASP B 1 98 ? -9.18 29.188 -8.844 1 85.56 98 ASP B O 1
ATOM 3139 N N . ARG B 1 99 ? -7.863 30.609 -7.93 1 80.25 99 ARG B N 1
ATOM 3140 C CA . ARG B 1 99 ? -8 30.078 -6.578 1 80.25 99 ARG B CA 1
ATOM 3141 C C . ARG B 1 99 ? -9.461 30.109 -6.125 1 80.25 99 ARG B C 1
ATOM 3143 O O . ARG B 1 99 ? -9.938 29.156 -5.508 1 80.25 99 ARG B O 1
ATOM 3150 N N . ALA B 1 100 ? -10.086 31.156 -6.383 1 83.81 100 ALA B N 1
ATOM 3151 C CA . ALA B 1 100 ? -11.484 31.312 -5.977 1 83.81 100 ALA B CA 1
ATOM 3152 C C . ALA B 1 100 ? -12.367 30.266 -6.645 1 83.81 100 ALA B C 1
ATOM 3154 O O . ALA B 1 100 ? -13.297 29.734 -6.027 1 83.81 100 ALA B O 1
ATOM 3155 N N . ASP B 1 101 ? -12.133 29.953 -7.828 1 88.38 101 ASP B N 1
ATOM 3156 C CA . ASP B 1 101 ? -12.867 28.922 -8.547 1 88.38 101 ASP B CA 1
ATOM 3157 C C . ASP B 1 101 ? -12.648 27.547 -7.914 1 88.38 101 ASP B C 1
ATOM 3159 O O . ASP B 1 101 ? -13.594 26.766 -7.777 1 88.38 101 ASP B O 1
ATOM 3163 N N . LEU B 1 102 ? -11.453 27.297 -7.566 1 89.75 102 LEU B N 1
ATOM 3164 C CA . LEU B 1 102 ? -11.117 26.031 -6.922 1 89.75 102 LEU B CA 1
ATOM 3165 C C . LEU B 1 102 ? -11.844 25.891 -5.59 1 89.75 102 LEU B C 1
ATOM 3167 O O . LEU B 1 102 ? -12.43 24.844 -5.297 1 89.75 102 LEU B O 1
ATOM 3171 N N . LEU B 1 103 ? -11.844 26.938 -4.855 1 90.88 103 LEU B N 1
ATOM 3172 C CA . LEU B 1 103 ? -12.508 26.938 -3.557 1 90.88 103 LEU B CA 1
ATOM 3173 C C . LEU B 1 103 ? -14.016 26.734 -3.717 1 90.88 103 LEU B C 1
ATOM 3175 O O . LEU B 1 103 ? -14.633 26.016 -2.93 1 90.88 103 LEU B O 1
ATOM 3179 N N . SER B 1 104 ? -14.555 27.344 -4.723 1 90.94 104 SER B N 1
ATOM 3180 C CA . SER B 1 104 ? -15.984 27.203 -4.973 1 90.94 104 SER B CA 1
ATOM 3181 C C . SER B 1 104 ? -16.344 25.781 -5.371 1 90.94 104 SER B C 1
ATOM 3183 O O . SER B 1 104 ? -17.312 25.219 -4.871 1 90.94 104 SER B O 1
ATOM 3185 N N . ALA B 1 105 ? -15.586 25.25 -6.246 1 91.5 105 ALA B N 1
ATOM 3186 C CA . ALA B 1 105 ? -15.844 23.891 -6.711 1 91.5 105 ALA B CA 1
ATOM 3187 C C . ALA B 1 105 ? -15.719 22.891 -5.566 1 91.5 105 ALA B C 1
ATOM 3189 O O . ALA B 1 105 ? -16.609 22.062 -5.359 1 91.5 105 ALA B O 1
ATOM 3190 N N . ASN B 1 106 ? -14.656 22.953 -4.836 1 93.25 106 ASN B N 1
ATOM 3191 C CA . ASN B 1 106 ? -14.461 22.062 -3.707 1 93.25 106 ASN B CA 1
ATOM 3192 C C . ASN B 1 106 ? -15.438 22.359 -2.572 1 93.25 106 ASN B C 1
ATOM 3194 O O . ASN B 1 106 ? -15.875 21.438 -1.863 1 93.25 106 ASN B O 1
ATOM 3198 N N . GLY B 1 107 ? -15.75 23.625 -2.477 1 95.06 107 GLY B N 1
ATOM 3199 C CA . GLY B 1 107 ? -16.75 24 -1.487 1 95.06 107 GLY B CA 1
ATOM 3200 C C . GLY B 1 107 ? -18.047 23.25 -1.649 1 95.06 107 GLY B C 1
ATOM 3201 O O . GLY B 1 107 ? -18.625 22.781 -0.667 1 95.06 107 GLY B O 1
ATOM 3202 N N . LYS B 1 108 ? -18.5 23.125 -2.873 1 94.88 108 LYS B N 1
ATOM 3203 C CA . LYS B 1 108 ? -19.734 22.406 -3.141 1 94.88 108 LYS B CA 1
ATOM 3204 C C . LYS B 1 108 ? -19.594 20.922 -2.762 1 94.88 108 LYS B C 1
ATOM 3206 O O . LYS B 1 108 ? -20.516 20.344 -2.174 1 94.88 108 LYS B O 1
ATOM 3211 N N . ILE B 1 109 ? -18.516 20.359 -3.059 1 97.44 109 ILE B N 1
ATOM 3212 C CA . ILE B 1 109 ? -18.25 18.953 -2.771 1 97.44 109 ILE B CA 1
ATOM 3213 C C . ILE B 1 109 ? -18.297 18.719 -1.263 1 97.44 109 ILE B C 1
ATOM 3215 O O . ILE B 1 109 ? -19.031 17.844 -0.782 1 97.44 109 ILE B O 1
ATOM 3219 N N . PHE B 1 110 ? -17.641 19.531 -0.496 1 98.69 110 PHE B N 1
ATOM 3220 C CA . PHE B 1 110 ? -17.469 19.281 0.93 1 98.69 110 PHE B CA 1
ATOM 3221 C C . PHE B 1 110 ? -18.672 19.781 1.72 1 98.69 110 PHE B C 1
ATOM 3223 O O . PHE B 1 110 ? -18.938 19.297 2.822 1 98.69 110 PHE B O 1
ATOM 3230 N N . THR B 1 111 ? -19.406 20.797 1.167 1 98.56 111 THR B N 1
ATOM 3231 C CA . THR B 1 111 ? -20.719 21.125 1.729 1 98.56 111 THR B CA 1
ATOM 3232 C C . THR B 1 111 ? -21.641 19.922 1.672 1 98.56 111 THR B C 1
ATOM 3234 O O . THR B 1 111 ? -22.266 19.562 2.678 1 98.56 111 THR B O 1
ATOM 3237 N N . GLY B 1 112 ? -21.719 19.328 0.478 1 98.44 112 GLY B N 1
ATOM 3238 C CA . GLY B 1 112 ? -22.562 18.156 0.295 1 98.44 112 GLY B CA 1
ATOM 3239 C C . GLY B 1 112 ? -22.141 16.984 1.154 1 98.44 112 GLY B C 1
ATOM 3240 O O . GLY B 1 112 ? -22.984 16.281 1.726 1 98.44 112 GLY B O 1
ATOM 3241 N N . GLN B 1 113 ? -20.859 16.719 1.28 1 98.88 113 GLN B N 1
ATOM 3242 C CA . GLN B 1 113 ? -20.359 15.602 2.076 1 98.88 113 GLN B CA 1
ATOM 3243 C C . GLN B 1 113 ? -20.594 15.836 3.564 1 98.88 113 GLN B C 1
ATOM 3245 O O . GLN B 1 113 ? -20.969 14.914 4.293 1 98.88 113 GLN B O 1
ATOM 3250 N N . GLY B 1 114 ? -20.328 17.094 4.027 1 98.88 114 GLY B N 1
ATOM 3251 C CA . GLY B 1 114 ? -20.672 17.422 5.402 1 98.88 114 GLY B CA 1
ATOM 3252 C C . GLY B 1 114 ? -22.125 17.156 5.742 1 98.88 114 GLY B C 1
ATOM 3253 O O . GLY B 1 114 ? -22.438 16.516 6.746 1 98.88 114 GLY B O 1
ATOM 3254 N N . ALA B 1 115 ? -23 17.641 4.836 1 98.88 115 ALA B N 1
ATOM 3255 C CA . ALA B 1 115 ? -24.438 17.484 5.047 1 98.88 115 ALA B CA 1
ATOM 3256 C C . ALA B 1 115 ? -24.828 16 5.066 1 98.88 115 ALA B C 1
ATOM 3258 O O . ALA B 1 115 ? -25.641 15.578 5.887 1 98.88 115 ALA B O 1
ATOM 3259 N N . ALA B 1 116 ? -24.266 15.234 4.156 1 98.94 116 ALA B N 1
ATOM 3260 C CA . ALA B 1 116 ? -24.547 13.805 4.094 1 98.94 116 ALA B CA 1
ATOM 3261 C C . ALA B 1 116 ? -24.094 13.094 5.363 1 98.94 116 ALA B C 1
ATOM 3263 O O . ALA B 1 116 ? -24.828 12.289 5.938 1 98.94 116 ALA B O 1
ATOM 3264 N N . LEU B 1 117 ? -22.859 13.383 5.824 1 98.94 117 LEU B N 1
ATOM 3265 C CA . LEU B 1 117 ? -22.359 12.805 7.07 1 98.94 117 LEU B CA 1
ATOM 3266 C C . LEU B 1 117 ? -23.281 13.156 8.234 1 98.94 117 LEU B C 1
ATOM 3268 O O . LEU B 1 117 ? -23.625 12.281 9.039 1 98.94 117 LEU B O 1
ATOM 3272 N N . ASN B 1 118 ? -23.641 14.406 8.266 1 98.94 118 ASN B N 1
ATOM 3273 C CA . ASN B 1 118 ? -24.5 14.891 9.328 1 98.94 118 ASN B CA 1
ATOM 3274 C C . ASN B 1 118 ? -25.781 14.062 9.438 1 98.94 118 ASN B C 1
ATOM 3276 O O . ASN B 1 118 ? -26.266 13.789 10.539 1 98.94 118 ASN B O 1
ATOM 3280 N N . LYS B 1 119 ? -26.234 13.695 8.32 1 98.88 119 LYS B N 1
ATOM 3281 C CA . LYS B 1 119 ? -27.531 13.023 8.227 1 98.88 119 LYS B CA 1
ATOM 3282 C C . LYS B 1 119 ? -27.406 11.547 8.602 1 98.88 119 LYS B C 1
ATOM 3284 O O . LYS B 1 119 ? -28.312 10.992 9.234 1 98.88 119 LYS B O 1
ATOM 3289 N N . VAL B 1 120 ? -26.281 10.867 8.258 1 98.94 120 VAL B N 1
ATOM 3290 C CA . VAL B 1 120 ? -26.438 9.422 8.227 1 98.94 120 VAL B CA 1
ATOM 3291 C C . VAL B 1 120 ? -25.25 8.75 8.914 1 98.94 120 VAL B C 1
ATOM 3293 O O . VAL B 1 120 ? -25.297 7.543 9.188 1 98.94 120 VAL B O 1
ATOM 3296 N N . ALA B 1 121 ? -24.156 9.438 9.227 1 98.88 121 ALA B N 1
ATOM 3297 C CA . ALA B 1 121 ? -22.969 8.789 9.773 1 98.88 121 ALA B CA 1
ATOM 3298 C C . ALA B 1 121 ? -23.234 8.266 11.18 1 98.88 121 ALA B C 1
ATOM 3300 O O . ALA B 1 121 ? -24.203 8.656 11.828 1 98.88 121 ALA B O 1
ATOM 3301 N N . ALA B 1 122 ? -22.469 7.344 11.625 1 98.81 122 ALA B N 1
ATOM 3302 C CA . ALA B 1 122 ? -22.547 6.832 12.992 1 98.81 122 ALA B CA 1
ATOM 3303 C C . ALA B 1 122 ? -22.219 7.926 14.008 1 98.81 122 ALA B C 1
ATOM 3305 O O . ALA B 1 122 ? -21.547 8.906 13.68 1 98.81 122 ALA B O 1
ATOM 3306 N N . ASP B 1 123 ? -22.578 7.758 15.227 1 98.12 123 ASP B N 1
ATOM 3307 C CA . ASP B 1 123 ? -22.406 8.734 16.297 1 98.12 123 ASP B CA 1
ATOM 3308 C C . ASP B 1 123 ? -20.922 8.938 16.609 1 98.12 123 ASP B C 1
ATOM 3310 O O . ASP B 1 123 ? -20.516 10.016 17.047 1 98.12 123 ASP B O 1
ATOM 3314 N N . ASP B 1 124 ? -20.156 7.898 16.359 1 97.81 124 ASP B N 1
ATOM 3315 C CA . ASP B 1 124 ? -18.734 7.973 16.734 1 97.81 124 ASP B CA 1
ATOM 3316 C C . ASP B 1 124 ? -17.875 8.297 15.523 1 97.81 124 ASP B C 1
ATOM 3318 O O . ASP B 1 124 ? -16.672 8.023 15.523 1 97.81 124 ASP B O 1
ATOM 3322 N N . ILE B 1 125 ? -18.438 8.914 14.516 1 98.75 125 ILE B N 1
ATOM 3323 C CA . ILE B 1 125 ? -17.75 9.195 13.258 1 98.75 125 ILE B CA 1
ATOM 3324 C C . ILE B 1 125 ? -16.484 10.016 13.531 1 98.75 125 ILE B C 1
ATOM 3326 O O . ILE B 1 125 ? -16.5 10.922 14.359 1 98.75 125 ILE B O 1
ATOM 3330 N N . LYS B 1 126 ? -15.367 9.633 12.914 1 98.88 126 LYS B N 1
ATOM 3331 C CA . LYS B 1 126 ? -14.148 10.422 12.781 1 98.88 126 LYS B CA 1
ATOM 3332 C C . LYS B 1 126 ? -13.875 10.781 11.328 1 98.88 126 LYS B C 1
ATOM 3334 O O . LYS B 1 126 ? -13.812 9.898 10.469 1 98.88 126 LYS B O 1
ATOM 3339 N N . VAL B 1 127 ? -13.734 12.062 11.039 1 98.94 127 VAL B N 1
ATOM 3340 C CA . VAL B 1 127 ? -13.617 12.547 9.664 1 98.94 127 VAL B CA 1
ATOM 3341 C C . VAL B 1 127 ? -12.234 13.141 9.445 1 98.94 127 VAL B C 1
ATOM 3343 O O . VAL B 1 127 ? -11.797 14.016 10.195 1 98.94 127 VAL B O 1
ATOM 3346 N N . LEU B 1 128 ? -11.516 12.648 8.477 1 98.94 128 LEU B N 1
ATOM 3347 C CA . LEU B 1 128 ? -10.219 13.188 8.094 1 98.94 128 LEU B CA 1
ATOM 3348 C C . LEU B 1 128 ? -10.234 13.648 6.637 1 98.94 128 LEU B C 1
ATOM 3350 O O . LEU B 1 128 ? -10.453 12.844 5.73 1 98.94 128 LEU B O 1
ATOM 3354 N N . VAL B 1 129 ? -10.008 14.93 6.426 1 98.88 129 VAL B N 1
ATOM 3355 C CA . VAL B 1 129 ? -10.008 15.516 5.09 1 98.88 129 VAL B CA 1
ATOM 3356 C C . VAL B 1 129 ? -8.586 15.586 4.547 1 98.88 129 VAL B C 1
ATOM 3358 O O . VAL B 1 129 ? -7.703 16.172 5.172 1 98.88 129 VAL B O 1
ATOM 3361 N N . THR B 1 130 ? -8.344 14.953 3.434 1 98.12 130 THR B N 1
ATOM 3362 C CA . THR B 1 130 ? -7.055 14.969 2.746 1 98.12 130 THR B CA 1
ATOM 3363 C C . THR B 1 130 ? -7.129 15.805 1.476 1 98.12 130 THR B C 1
ATOM 3365 O O . THR B 1 130 ? -6.129 16.406 1.062 1 98.12 130 THR B O 1
ATOM 3368 N N . GLY B 1 131 ? -8.289 15.891 0.871 1 96.5 131 GLY B N 1
ATOM 3369 C CA . GLY B 1 131 ? -8.461 16.641 -0.37 1 96.5 131 GLY B CA 1
ATOM 3370 C C . GLY B 1 131 ? -8.109 18.109 -0.239 1 96.5 131 GLY B C 1
ATOM 3371 O O . GLY B 1 131 ? -8.609 18.797 0.656 1 96.5 131 GLY B O 1
ATOM 3372 N N . ASN B 1 132 ? -7.352 18.672 -1.071 1 93.5 132 ASN B N 1
ATOM 3373 C CA . ASN B 1 132 ? -6.895 20.047 -1.001 1 93.5 132 ASN B CA 1
ATOM 3374 C C . ASN B 1 132 ? -7.973 21.016 -1.483 1 93.5 132 ASN B C 1
ATOM 3376 O O . ASN B 1 132 ? -8.727 20.703 -2.402 1 93.5 132 ASN B O 1
ATOM 3380 N N . PRO B 1 133 ? -7.934 22.219 -0.915 1 95.88 133 PRO B N 1
ATOM 3381 C CA . PRO B 1 133 ? -7.18 22.656 0.27 1 95.88 133 PRO B CA 1
ATOM 3382 C C . PRO B 1 133 ? -7.719 22.031 1.56 1 95.88 133 PRO B C 1
ATOM 3384 O O . PRO B 1 133 ? -8.805 22.391 2.014 1 95.88 133 PRO B O 1
ATOM 3387 N N . ALA B 1 134 ? -6.992 21.172 2.207 1 97.5 134 ALA B N 1
ATOM 3388 C CA . ALA B 1 134 ? -7.457 20.219 3.209 1 97.5 134 ALA B CA 1
ATOM 3389 C C . ALA B 1 134 ? -8.07 20.938 4.41 1 97.5 134 ALA B C 1
ATOM 3391 O O . ALA B 1 134 ? -9.188 20.625 4.82 1 97.5 134 ALA B O 1
ATOM 3392 N N . ASN B 1 135 ? -7.359 21.953 4.961 1 98.31 135 ASN B N 1
ATOM 3393 C CA . ASN B 1 135 ? -7.832 22.656 6.152 1 98.31 135 ASN B CA 1
ATOM 3394 C C . ASN B 1 135 ? -9.156 23.359 5.891 1 98.31 135 ASN B C 1
ATOM 3396 O O . ASN B 1 135 ? -10.094 23.25 6.684 1 98.31 135 ASN B O 1
ATOM 3400 N N . THR B 1 136 ? -9.195 24.016 4.777 1 97.75 136 THR B N 1
ATOM 3401 C CA . THR B 1 136 ? -10.391 24.797 4.445 1 97.75 136 THR B CA 1
ATOM 3402 C C . THR B 1 136 ? -11.555 23.859 4.098 1 97.75 136 THR B C 1
ATOM 3404 O O . THR B 1 136 ? -12.695 24.125 4.477 1 97.75 136 THR B O 1
ATOM 3407 N N . ASN B 1 137 ? -11.289 22.797 3.389 1 98.44 137 ASN B N 1
ATOM 3408 C CA . ASN B 1 137 ? -12.328 21.812 3.092 1 98.44 137 ASN B CA 1
ATOM 3409 C C . ASN B 1 137 ? -12.891 21.188 4.367 1 98.44 137 ASN B C 1
ATOM 3411 O O . ASN B 1 137 ? -14.086 20.906 4.449 1 98.44 137 ASN B O 1
ATOM 3415 N N . ALA B 1 138 ? -12.031 20.953 5.328 1 98.88 138 ALA B N 1
ATOM 3416 C CA . ALA B 1 138 ? -12.492 20.438 6.613 1 98.88 138 ALA B CA 1
ATOM 3417 C C . ALA B 1 138 ? -13.414 21.422 7.309 1 98.88 138 ALA B C 1
ATOM 3419 O O . ALA B 1 138 ? -14.438 21.047 7.879 1 98.88 138 ALA B O 1
ATOM 3420 N N . LEU B 1 139 ? -13.023 22.703 7.25 1 98.75 139 LEU B N 1
ATOM 3421 C CA . LEU B 1 139 ? -13.867 23.75 7.824 1 98.75 139 LEU B CA 1
ATOM 3422 C C . LEU B 1 139 ? -15.242 23.766 7.16 1 98.75 139 LEU B C 1
ATOM 3424 O O . LEU B 1 139 ? -16.266 23.859 7.844 1 98.75 139 LEU B O 1
ATOM 3428 N N . ILE B 1 140 ? -15.266 23.672 5.828 1 98.75 140 ILE B N 1
ATOM 3429 C CA . ILE B 1 140 ? -16.516 23.656 5.094 1 98.75 140 ILE B CA 1
ATOM 3430 C C . ILE B 1 140 ? -17.359 22.453 5.512 1 98.75 140 ILE B C 1
ATOM 3432 O O . ILE B 1 140 ? -18.547 22.578 5.801 1 98.75 140 ILE B O 1
ATOM 3436 N N . ALA B 1 141 ? -16.75 21.266 5.578 1 98.88 141 ALA B N 1
ATOM 3437 C CA . ALA B 1 141 ? -17.469 20.047 5.93 1 98.88 141 ALA B CA 1
ATOM 3438 C C . ALA B 1 141 ? -18.062 20.141 7.332 1 98.88 141 ALA B C 1
ATOM 3440 O O . ALA B 1 141 ? -19.25 19.859 7.531 1 98.88 141 ALA B O 1
ATOM 3441 N N . LEU B 1 142 ? -17.234 20.547 8.344 1 98.75 142 LEU B N 1
ATOM 3442 C CA . LEU B 1 142 ? -17.719 20.578 9.719 1 98.75 142 LEU B CA 1
ATOM 3443 C C . LEU B 1 142 ? -18.812 21.641 9.891 1 98.75 142 LEU B C 1
ATOM 3445 O O . LEU B 1 142 ? -19.734 21.453 10.68 1 98.75 142 LEU B O 1
ATOM 3449 N N . SER B 1 143 ? -18.734 22.734 9.117 1 98.75 143 SER B N 1
ATOM 3450 C CA . SER B 1 143 ? -19.734 23.797 9.188 1 98.75 143 SER B CA 1
ATOM 3451 C C . SER B 1 143 ? -21.078 23.328 8.625 1 98.75 143 SER B C 1
ATOM 3453 O O . SER B 1 143 ? -22.125 23.938 8.914 1 98.75 143 SER B O 1
ATOM 3455 N N . ASN B 1 144 ? -21.062 22.328 7.82 1 98.81 144 ASN B N 1
ATOM 3456 C CA . ASN B 1 144 ? -22.281 21.812 7.199 1 98.81 144 ASN B CA 1
ATOM 3457 C C . ASN B 1 144 ? -22.719 20.5 7.836 1 98.81 144 ASN B C 1
ATOM 3459 O O . ASN B 1 144 ? -23.531 19.766 7.262 1 98.81 144 ASN B O 1
ATOM 3463 N N . ALA B 1 145 ? -22.172 20.188 8.945 1 98.81 145 ALA B N 1
ATOM 3464 C CA . ALA B 1 145 ? -22.547 19.031 9.766 1 98.81 145 ALA B CA 1
ATOM 3465 C C . ALA B 1 145 ? -22.812 19.469 11.211 1 98.81 145 ALA B C 1
ATOM 3467 O O . ALA B 1 145 ? -22.125 19 12.133 1 98.81 145 ALA B O 1
ATOM 3468 N N . PRO B 1 146 ? -23.812 20.266 11.445 1 98.44 146 PRO B N 1
ATOM 3469 C CA . PRO B 1 146 ? -24 20.906 12.75 1 98.44 146 PRO B CA 1
ATOM 3470 C C . PRO B 1 146 ? -24.297 19.906 13.859 1 98.44 146 PRO B C 1
ATOM 3472 O O . PRO B 1 146 ? -24.125 20.219 15.039 1 98.44 146 PRO B O 1
ATOM 3475 N N . ASP B 1 147 ? -24.734 18.672 13.562 1 98.62 147 ASP B N 1
ATOM 3476 C CA . ASP B 1 147 ? -25.094 17.703 14.578 1 98.62 147 ASP B CA 1
ATOM 3477 C C . ASP B 1 147 ? -23.906 16.828 14.961 1 98.62 147 ASP B C 1
ATOM 3479 O O . ASP B 1 147 ? -24 16 15.867 1 98.62 147 ASP B O 1
ATOM 3483 N N . ILE B 1 148 ? -22.844 16.922 14.297 1 98.88 148 ILE B N 1
ATOM 3484 C CA . ILE B 1 148 ? -21.609 16.219 14.617 1 98.88 148 ILE B CA 1
ATOM 3485 C C . ILE B 1 148 ? -20.656 17.141 15.367 1 98.88 148 ILE B C 1
ATOM 3487 O O . ILE B 1 148 ? -20.406 18.266 14.93 1 98.88 148 ILE B O 1
ATOM 3491 N N . PRO B 1 149 ? -20.188 16.672 16.516 1 98.69 149 PRO B N 1
ATOM 3492 C CA . PRO B 1 149 ? -19.203 17.516 17.219 1 98.69 149 PRO B CA 1
ATOM 3493 C C . PRO B 1 149 ? -18.047 17.953 16.328 1 98.69 149 PRO B C 1
ATOM 3495 O O . PRO B 1 149 ? -17.5 17.141 15.578 1 98.69 149 PRO B O 1
ATOM 3498 N N . LYS B 1 150 ? -17.672 19.203 16.359 1 98.44 150 LYS B N 1
ATOM 3499 C CA . LYS B 1 150 ? -16.641 19.766 15.5 1 98.44 150 LYS B CA 1
ATOM 3500 C C . LYS B 1 150 ? -15.305 19.047 15.688 1 98.44 150 LYS B C 1
ATOM 3502 O O . LYS B 1 150 ? -14.508 18.953 14.75 1 98.44 150 LYS B O 1
ATOM 3507 N N . GLU B 1 151 ? -15.102 18.484 16.906 1 98.19 151 GLU B N 1
ATOM 3508 C CA . GLU B 1 151 ? -13.859 17.797 17.25 1 98.19 151 GLU B CA 1
ATOM 3509 C C . GLU B 1 151 ? -13.703 16.516 16.422 1 98.19 151 GLU B C 1
ATOM 3511 O O . GLU B 1 151 ? -12.617 15.945 16.375 1 98.19 151 GLU B O 1
ATOM 3516 N N . ARG B 1 152 ? -14.781 16.125 15.727 1 98.69 152 ARG B N 1
ATOM 3517 C CA . ARG B 1 152 ? -14.758 14.898 14.93 1 98.69 152 ARG B CA 1
ATOM 3518 C C . ARG B 1 152 ? -14.164 15.156 13.547 1 98.69 152 ARG B C 1
ATOM 3520 O O . ARG B 1 152 ? -13.922 14.219 12.781 1 98.69 152 ARG B O 1
ATOM 3527 N N . PHE B 1 153 ? -13.867 16.438 13.219 1 98.94 153 PHE B N 1
ATOM 3528 C CA . PHE B 1 153 ? -13.336 16.781 11.906 1 98.94 153 PHE B CA 1
ATOM 3529 C C . PHE B 1 153 ? -11.875 17.203 12.008 1 98.94 153 PHE B C 1
ATOM 3531 O O . PHE B 1 153 ? -11.547 18.125 12.758 1 98.94 153 PHE B O 1
ATOM 3538 N N . ASN B 1 154 ? -11.008 16.531 11.312 1 98.94 154 ASN B N 1
ATOM 3539 C CA . ASN B 1 154 ? -9.594 16.875 11.164 1 98.94 154 ASN B CA 1
ATOM 3540 C C . ASN B 1 154 ? -9.203 17.047 9.703 1 98.94 154 ASN B C 1
ATOM 3542 O O . ASN B 1 154 ? -9.914 16.562 8.812 1 98.94 154 ASN B O 1
ATOM 3546 N N . ALA B 1 155 ? -8.18 17.75 9.453 1 98.88 155 ALA B N 1
ATOM 3547 C CA . ALA B 1 155 ? -7.516 17.781 8.148 1 98.88 155 ALA B CA 1
ATOM 3548 C C . ALA B 1 155 ? -6.109 17.203 8.227 1 98.88 155 ALA B C 1
ATOM 3550 O O . ALA B 1 155 ? -5.527 17.109 9.312 1 98.88 155 ALA B O 1
ATOM 3551 N N . LEU B 1 156 ? -5.578 16.828 7.105 1 98.69 156 LEU B N 1
ATOM 3552 C CA . LEU B 1 156 ? -4.316 16.094 7.105 1 98.69 156 LEU B CA 1
ATOM 3553 C C . LEU B 1 156 ? -3.131 17.047 7.062 1 98.69 156 LEU B C 1
ATOM 3555 O O . LEU B 1 156 ? -2.918 17.734 6.062 1 98.69 156 LEU B O 1
ATOM 3559 N N . THR B 1 157 ? -2.326 17.047 8.047 1 98.62 157 THR B N 1
ATOM 3560 C CA . THR B 1 157 ? -1.003 17.656 8.047 1 98.62 157 THR B CA 1
ATOM 3561 C C . THR B 1 157 ? 0.061 16.656 8.469 1 98.62 157 THR B C 1
ATOM 3563 O O . THR B 1 157 ? 1.241 16.984 8.57 1 98.62 157 THR B O 1
ATOM 3566 N N . ARG B 1 158 ? -0.387 15.438 8.75 1 98.75 158 ARG B N 1
ATOM 3567 C CA . ARG B 1 158 ? 0.526 14.352 9.109 1 98.75 158 ARG B CA 1
ATOM 3568 C C . ARG B 1 158 ? 1.512 14.078 7.977 1 98.75 158 ARG B C 1
ATOM 3570 O O . ARG B 1 158 ? 2.631 13.617 8.219 1 98.75 158 ARG B O 1
ATOM 3577 N N . LEU B 1 159 ? 1.107 14.32 6.699 1 98.69 159 LEU B N 1
ATOM 3578 C CA . LEU B 1 159 ? 2.041 14.18 5.586 1 98.69 159 LEU B CA 1
ATOM 3579 C C . LEU B 1 159 ? 3.238 15.109 5.766 1 98.69 159 LEU B C 1
ATOM 3581 O O . LEU B 1 159 ? 4.387 14.688 5.625 1 98.69 159 LEU B O 1
ATOM 3585 N N . ASP B 1 160 ? 2.988 16.359 6.105 1 98.75 160 ASP B N 1
ATOM 3586 C CA . ASP B 1 160 ? 4.043 17.328 6.371 1 98.75 160 ASP B CA 1
ATOM 3587 C C . ASP B 1 160 ? 4.887 16.922 7.574 1 98.75 160 ASP B C 1
ATOM 3589 O O . ASP B 1 160 ? 6.109 17.078 7.57 1 98.75 160 ASP B O 1
ATOM 3593 N N . HIS B 1 161 ? 4.16 16.438 8.57 1 98.81 161 HIS B N 1
ATOM 3594 C CA . HIS B 1 161 ? 4.809 15.93 9.773 1 98.81 161 HIS B CA 1
ATOM 3595 C C . HIS B 1 161 ? 5.812 14.836 9.438 1 98.81 161 HIS B C 1
ATOM 3597 O O . HIS B 1 161 ? 6.969 14.891 9.875 1 98.81 161 HIS B O 1
ATOM 3603 N N . ASN B 1 162 ? 5.395 13.852 8.656 1 98.81 162 ASN B N 1
ATOM 3604 C CA . ASN B 1 162 ? 6.266 12.742 8.273 1 98.81 162 ASN B CA 1
ATOM 3605 C C . ASN B 1 162 ? 7.406 13.211 7.375 1 98.81 162 ASN B C 1
ATOM 3607 O O . ASN B 1 162 ? 8.539 12.758 7.52 1 98.81 162 ASN B O 1
ATOM 3611 N N . ARG B 1 163 ? 7.102 14.125 6.426 1 98.81 163 ARG B N 1
ATOM 3612 C CA . ARG B 1 163 ? 8.141 14.727 5.598 1 98.81 163 ARG B CA 1
ATOM 3613 C C . ARG B 1 163 ? 9.219 15.383 6.457 1 98.81 163 ARG B C 1
ATOM 3615 O O . ARG B 1 163 ? 10.414 15.188 6.219 1 98.81 163 ARG B O 1
ATOM 3622 N N . ALA B 1 164 ? 8.773 16.172 7.422 1 98.88 164 ALA B N 1
ATOM 3623 C CA . ALA B 1 164 ? 9.695 16.875 8.312 1 98.88 164 ALA B CA 1
ATOM 3624 C C . ALA B 1 164 ? 10.555 15.898 9.094 1 98.88 164 ALA B C 1
ATOM 3626 O O . ALA B 1 164 ? 11.773 16.078 9.211 1 98.88 164 ALA B O 1
ATOM 3627 N N . LYS B 1 165 ? 9.906 14.914 9.641 1 98.75 165 LYS B N 1
ATOM 3628 C CA . LYS B 1 165 ? 10.625 13.891 10.398 1 98.75 165 LYS B CA 1
ATOM 3629 C C . LYS B 1 165 ? 11.688 13.211 9.531 1 98.75 165 LYS B C 1
ATOM 3631 O O . LYS B 1 165 ? 12.828 13.039 9.969 1 98.75 165 LYS B O 1
ATOM 3636 N N . GLY B 1 166 ? 11.305 12.828 8.336 1 98.38 166 GLY B N 1
ATOM 3637 C CA . GLY B 1 166 ? 12.242 12.195 7.418 1 98.38 166 GLY B CA 1
ATOM 3638 C C . GLY B 1 166 ? 13.43 13.078 7.082 1 98.38 166 GLY B C 1
ATOM 3639 O O . GLY B 1 166 ? 14.578 12.625 7.098 1 98.38 166 GLY B O 1
ATOM 3640 N N . GLN B 1 167 ? 13.188 14.367 6.758 1 98.56 167 GLN B N 1
ATOM 3641 C CA . GLN B 1 167 ? 14.25 15.305 6.406 1 98.56 167 GLN B CA 1
ATOM 3642 C C . GLN B 1 167 ? 15.219 15.5 7.566 1 98.56 167 GLN B C 1
ATOM 3644 O O . GLN B 1 167 ? 16.438 15.531 7.363 1 98.56 167 GLN B O 1
ATOM 3649 N N . LEU B 1 168 ? 14.625 15.656 8.766 1 98.81 168 LEU B N 1
ATOM 3650 C CA . LEU B 1 168 ? 15.461 15.859 9.945 1 98.81 168 LEU B CA 1
ATOM 3651 C C . LEU B 1 168 ? 16.297 14.617 10.242 1 98.81 168 LEU B C 1
ATOM 3653 O O . LEU B 1 168 ? 17.484 14.719 10.555 1 98.81 168 LEU B O 1
ATOM 3657 N N . ALA B 1 169 ? 15.688 13.43 10.18 1 98.62 169 ALA B N 1
ATOM 3658 C CA . ALA B 1 169 ? 16.391 12.172 10.406 1 98.62 169 ALA B CA 1
ATOM 3659 C C . ALA B 1 169 ? 17.578 12.023 9.461 1 98.62 169 ALA B C 1
ATOM 3661 O O . ALA B 1 169 ? 18.656 11.617 9.875 1 98.62 169 ALA B O 1
ATOM 3662 N N . LYS B 1 170 ? 17.375 12.344 8.219 1 97.69 170 LYS B N 1
ATOM 3663 C CA . LYS B 1 170 ? 18.438 12.266 7.223 1 97.69 170 LYS B CA 1
ATOM 3664 C C . LYS B 1 170 ? 19.562 13.258 7.531 1 97.69 170 LYS B C 1
ATOM 3666 O O . LYS B 1 170 ? 20.734 12.922 7.453 1 97.69 170 LYS B O 1
ATOM 3671 N N . LYS B 1 171 ? 19.219 14.531 7.84 1 98.31 171 LYS B N 1
ATOM 3672 C CA . LYS B 1 171 ? 20.172 15.594 8.141 1 98.31 171 LYS B CA 1
ATOM 3673 C C . LYS B 1 171 ? 21.094 15.195 9.297 1 98.31 171 LYS B C 1
ATOM 3675 O O . LYS B 1 171 ? 22.297 15.461 9.266 1 98.31 171 LYS B O 1
ATOM 3680 N N . LEU B 1 172 ? 20.484 14.562 10.289 1 98.5 172 LEU B N 1
ATOM 3681 C CA . LEU B 1 172 ? 21.234 14.273 11.508 1 98.5 172 LEU B CA 1
ATOM 3682 C C . LEU B 1 172 ? 21.734 12.828 11.508 1 98.5 172 LEU B C 1
ATOM 3684 O O . LEU B 1 172 ? 22.406 12.398 12.453 1 98.5 172 LEU B O 1
ATOM 3688 N N . GLU B 1 173 ? 21.359 12.008 10.422 1 97.06 173 GLU B N 1
ATOM 3689 C CA . GLU B 1 173 ? 21.734 10.602 10.305 1 97.06 173 GLU B CA 1
ATOM 3690 C C . GLU B 1 173 ? 21.312 9.805 11.531 1 97.06 173 GLU B C 1
ATOM 3692 O O . GLU B 1 173 ? 22.125 9.102 12.133 1 97.06 173 GLU B O 1
ATOM 3697 N N . VAL B 1 174 ? 20.062 9.969 11.945 1 97.44 174 VAL B N 1
ATOM 3698 C CA . VAL B 1 174 ? 19.469 9.219 13.039 1 97.44 174 VAL B CA 1
ATOM 3699 C C . VAL B 1 174 ? 18.203 8.516 12.562 1 97.44 174 VAL B C 1
ATOM 3701 O O . VAL B 1 174 ? 17.703 8.805 11.469 1 97.44 174 VAL B O 1
ATOM 3704 N N . SER B 1 175 ? 17.703 7.562 13.367 1 96.06 175 SER B N 1
ATOM 3705 C CA . SER B 1 175 ? 16.406 6.938 13.094 1 96.06 175 SER B CA 1
ATOM 3706 C C . SER B 1 175 ? 15.258 7.91 13.328 1 96.06 175 SER B C 1
ATOM 3708 O O . SER B 1 175 ? 15.344 8.781 14.195 1 96.06 175 SER B O 1
ATOM 3710 N N . VAL B 1 176 ? 14.203 7.762 12.617 1 97.69 176 VAL B N 1
ATOM 3711 C CA . VAL B 1 176 ? 13.031 8.617 12.805 1 97.69 176 VAL B CA 1
ATOM 3712 C C . VAL B 1 176 ? 12.477 8.438 14.211 1 97.69 176 VAL B C 1
ATOM 3714 O O . VAL B 1 176 ? 11.852 9.352 14.758 1 97.69 176 VAL B O 1
ATOM 3717 N N . ASP B 1 177 ? 12.758 7.309 14.844 1 96.06 177 ASP B N 1
ATOM 3718 C CA . ASP B 1 177 ? 12.258 7.004 16.172 1 96.06 177 ASP B CA 1
ATOM 3719 C C . ASP B 1 177 ? 12.93 7.891 17.234 1 96.06 177 ASP B C 1
ATOM 3721 O O . ASP B 1 177 ? 12.43 8.023 18.344 1 96.06 177 ASP B O 1
ATOM 3725 N N . ALA B 1 178 ? 14.062 8.406 16.875 1 97.88 178 ALA B N 1
ATOM 3726 C CA . ALA B 1 178 ? 14.789 9.266 17.781 1 97.88 178 ALA B CA 1
ATOM 3727 C C . ALA B 1 178 ? 14.141 10.648 17.891 1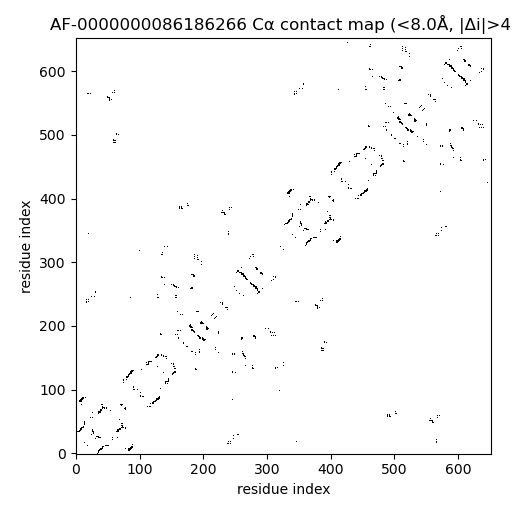 97.88 178 ALA B C 1
ATOM 3729 O O . ALA B 1 178 ? 14.438 11.422 18.797 1 97.88 178 ALA B O 1
ATOM 3730 N N . ILE B 1 179 ? 13.266 10.992 16.969 1 98.56 179 ILE B N 1
ATOM 3731 C CA . ILE B 1 179 ? 12.656 12.312 16.844 1 98.56 179 ILE B CA 1
ATOM 3732 C C . ILE B 1 179 ? 11.305 12.32 17.562 1 98.56 179 ILE B C 1
ATOM 3734 O O . ILE B 1 179 ? 10.422 11.516 17.234 1 98.56 179 ILE B O 1
ATOM 3738 N N . LYS B 1 180 ? 11.164 13.18 18.531 1 98.31 180 LYS B N 1
ATOM 3739 C CA . LYS B 1 180 ? 9.938 13.289 19.328 1 98.31 180 LYS B CA 1
ATOM 3740 C C . LYS B 1 180 ? 9.43 14.727 19.344 1 98.31 180 LYS B C 1
ATOM 3742 O O . LYS B 1 180 ? 10.188 15.664 19.109 1 98.31 180 LYS B O 1
ATOM 3747 N N . ASP B 1 181 ? 8.109 14.891 19.531 1 98.12 181 ASP B N 1
ATOM 3748 C CA . ASP B 1 181 ? 7.434 16.156 19.812 1 98.12 181 ASP B CA 1
ATOM 3749 C C . ASP B 1 181 ? 7.512 17.109 18.609 1 98.12 181 ASP B C 1
ATOM 3751 O O . ASP B 1 181 ? 7.488 18.328 18.781 1 98.12 181 ASP B O 1
ATOM 3755 N N . LEU B 1 182 ? 7.73 16.5 17.422 1 98.5 182 LEU B N 1
ATOM 3756 C CA . LEU B 1 182 ? 7.699 17.328 16.219 1 98.5 182 LEU B CA 1
ATOM 3757 C C . LEU B 1 182 ? 6.277 17.797 15.914 1 98.5 182 LEU B C 1
ATOM 3759 O O . LEU B 1 182 ? 5.328 17.016 16.016 1 98.5 182 LEU B O 1
ATOM 3763 N N . ALA B 1 183 ? 6.137 19.078 15.531 1 97.94 183 ALA B N 1
ATOM 3764 C CA . ALA B 1 183 ? 4.812 19.625 15.227 1 97.94 183 ALA B CA 1
ATOM 3765 C C . ALA B 1 183 ? 4.832 20.422 13.93 1 97.94 183 ALA B C 1
ATOM 3767 O O . ALA B 1 183 ? 5.781 21.172 13.672 1 97.94 183 ALA B O 1
ATOM 3768 N N . ILE B 1 184 ? 3.883 20.172 13.18 1 98.88 184 ILE B N 1
ATOM 3769 C CA . ILE B 1 184 ? 3.537 21.078 12.086 1 98.88 184 ILE B CA 1
ATOM 3770 C C . ILE B 1 184 ? 2.467 22.062 12.555 1 98.88 184 ILE B C 1
ATOM 3772 O O . ILE B 1 184 ? 1.443 21.672 13.109 1 98.88 184 ILE B O 1
ATOM 3776 N N . TRP B 1 185 ? 2.697 23.344 12.391 1 98.81 185 TRP B N 1
ATOM 3777 C CA . TRP B 1 185 ? 1.721 24.375 12.727 1 98.81 185 TRP B CA 1
ATOM 3778 C C . TRP B 1 185 ? 1.073 24.938 11.469 1 98.81 185 TRP B C 1
ATOM 3780 O O . TRP B 1 185 ? 1.735 25.109 10.445 1 98.81 185 TRP B O 1
ATOM 3790 N N . GLY B 1 186 ? -0.216 25.234 11.578 1 98.56 186 GLY B N 1
ATOM 3791 C CA . GLY B 1 186 ? -0.875 26.062 10.578 1 98.56 186 GLY B CA 1
ATOM 3792 C C . GLY B 1 186 ? -1.509 25.25 9.461 1 98.56 186 GLY B C 1
ATOM 3793 O O . GLY B 1 186 ? -2.238 24.297 9.719 1 98.56 186 GLY B O 1
ATOM 3794 N N . ASN B 1 187 ? -1.274 25.656 8.234 1 98 187 ASN B N 1
ATOM 3795 C CA . ASN B 1 187 ? -1.976 25.203 7.035 1 98 187 ASN B CA 1
ATOM 3796 C C . ASN B 1 187 ? -1.205 24.094 6.332 1 98 187 ASN B C 1
ATOM 3798 O O . ASN B 1 187 ? 0.021 24.016 6.426 1 98 187 ASN B O 1
ATOM 3802 N N . HIS B 1 188 ? -1.891 23.125 5.691 1 97.31 188 HIS B N 1
ATOM 3803 C CA . HIS B 1 188 ? -1.255 22.25 4.711 1 97.31 188 HIS B CA 1
ATOM 3804 C C . HIS B 1 188 ? -1.054 22.969 3.381 1 97.31 188 HIS B C 1
ATOM 3806 O O . HIS B 1 188 ? -1.774 22.703 2.416 1 97.31 188 HIS B O 1
ATOM 3812 N N . ASP B 1 189 ? -0.18 23.781 3.229 1 94.44 189 ASP B N 1
ATOM 3813 C CA . ASP B 1 189 ? 0.282 24.5 2.045 1 94.44 189 ASP B CA 1
ATOM 3814 C C . ASP B 1 189 ? 1.689 25.062 2.254 1 94.44 189 ASP B C 1
ATOM 3816 O O . ASP B 1 189 ? 2.443 24.547 3.09 1 94.44 189 ASP B O 1
ATOM 3820 N N . ASP B 1 190 ? 2.135 25.984 1.463 1 94.69 190 ASP B N 1
ATOM 3821 C CA . ASP B 1 190 ? 3.525 26.422 1.519 1 94.69 190 ASP B CA 1
ATOM 3822 C C . ASP B 1 190 ? 3.773 27.297 2.744 1 94.69 190 ASP B C 1
ATOM 3824 O O . ASP B 1 190 ? 4.922 27.609 3.072 1 94.69 190 ASP B O 1
ATOM 3828 N N . SER B 1 191 ? 2.721 27.688 3.525 1 96.56 191 SER B N 1
ATOM 3829 C CA . SER B 1 191 ? 2.875 28.531 4.707 1 96.56 191 SER B CA 1
ATOM 3830 C C . SER B 1 191 ? 3.057 27.703 5.965 1 96.56 191 SER B C 1
ATOM 3832 O O . SER B 1 191 ? 3.297 28.234 7.047 1 96.56 191 SER B O 1
ATOM 3834 N N . MET B 1 192 ? 2.904 26.328 5.844 1 97.19 192 MET B N 1
ATOM 3835 C CA . MET B 1 192 ? 3.031 25.469 7.016 1 97.19 192 MET B CA 1
ATOM 3836 C C . MET B 1 192 ? 4.363 25.703 7.723 1 97.19 192 MET B C 1
ATOM 3838 O O . MET B 1 192 ? 5.344 26.109 7.09 1 97.19 192 MET B O 1
ATOM 3842 N N . TYR B 1 193 ? 4.391 25.453 9.039 1 98.69 193 TYR B N 1
ATOM 3843 C CA . TYR B 1 193 ? 5.594 25.703 9.828 1 98.69 193 TYR B CA 1
ATOM 3844 C C . TYR B 1 193 ? 5.988 24.453 10.617 1 98.69 193 TYR B C 1
ATOM 3846 O O . TYR B 1 193 ? 5.344 24.125 11.617 1 98.69 193 TYR B O 1
ATOM 3854 N N . PRO B 1 194 ? 7.035 23.656 10.172 1 98.88 194 PRO B N 1
ATOM 3855 C CA . PRO B 1 194 ? 7.602 22.578 10.992 1 98.88 194 PRO B CA 1
ATOM 3856 C C . PRO B 1 194 ? 8.523 23.094 12.094 1 98.88 194 PRO B C 1
ATOM 3858 O O . PRO B 1 194 ? 9.586 23.656 11.805 1 98.88 194 PRO B O 1
ATOM 3861 N N . ASP B 1 195 ? 8.188 22.938 13.305 1 98.75 195 ASP B N 1
ATOM 3862 C CA . ASP B 1 195 ? 8.828 23.5 14.484 1 98.75 195 ASP B CA 1
ATOM 3863 C C . ASP B 1 195 ? 9.961 22.609 14.984 1 98.75 195 ASP B C 1
ATOM 3865 O O . ASP B 1 195 ? 9.711 21.531 15.531 1 98.75 195 ASP B O 1
ATOM 3869 N N . LEU B 1 196 ? 11.211 23.062 14.875 1 98.75 196 LEU B N 1
ATOM 3870 C CA . LEU B 1 196 ? 12.344 22.281 15.367 1 98.75 196 LEU B CA 1
ATOM 3871 C C . LEU B 1 196 ? 12.781 22.766 16.75 1 98.75 196 LEU B C 1
ATOM 3873 O O . LEU B 1 196 ? 13.602 22.125 17.406 1 98.75 196 LEU B O 1
ATOM 3877 N N . TYR B 1 197 ? 12.188 23.922 17.219 1 98.56 197 TYR B N 1
ATOM 3878 C CA . TYR B 1 197 ? 12.594 24.484 18.484 1 98.56 197 TYR B CA 1
ATOM 3879 C C . TYR B 1 197 ? 11.93 23.75 19.656 1 98.56 197 TYR B C 1
ATOM 3881 O O . TYR B 1 197 ? 12.406 23.828 20.781 1 98.56 197 TYR B O 1
ATOM 3889 N N . ASN B 1 198 ? 10.891 23.078 19.438 1 98.44 198 ASN B N 1
ATOM 3890 C CA . ASN B 1 198 ? 10.234 22.266 20.453 1 98.44 198 ASN B CA 1
ATOM 3891 C C . ASN B 1 198 ? 10.328 20.766 20.125 1 98.44 198 ASN B C 1
ATOM 3893 O O . ASN B 1 198 ? 9.719 19.938 20.812 1 98.44 198 ASN B O 1
ATOM 3897 N N . THR B 1 199 ? 10.953 20.391 19.016 1 98.75 199 THR B N 1
ATOM 3898 C CA . THR B 1 199 ? 11.242 19.016 18.625 1 98.75 199 THR B CA 1
ATOM 3899 C C . THR B 1 199 ? 12.469 18.5 19.375 1 98.75 199 THR B C 1
ATOM 3901 O O . THR B 1 199 ? 13.438 19.234 19.578 1 98.75 199 THR B O 1
ATOM 3904 N N . LYS B 1 200 ? 12.445 17.266 19.719 1 98.69 200 LYS B N 1
ATOM 3905 C CA . LYS B 1 200 ? 13.586 16.656 20.406 1 98.69 200 LYS B CA 1
ATOM 3906 C C . LYS B 1 200 ? 14.172 15.508 19.578 1 98.69 200 LYS B C 1
ATOM 3908 O O . LYS B 1 200 ? 13.438 14.758 18.938 1 98.69 200 LYS B O 1
ATOM 3913 N N . VAL B 1 201 ? 15.438 15.43 19.531 1 98.69 201 VAL B N 1
ATOM 3914 C CA . VAL B 1 201 ? 16.188 14.297 19 1 98.69 201 VAL B CA 1
ATOM 3915 C C . VAL B 1 201 ? 17.047 13.688 20.109 1 98.69 201 VAL B C 1
ATOM 3917 O O . VAL B 1 201 ? 17.984 14.32 20.594 1 98.69 201 VAL B O 1
ATOM 3920 N N . ASP B 1 202 ? 16.734 12.508 20.484 1 97.94 202 ASP B N 1
ATOM 3921 C CA . ASP B 1 202 ? 17.391 11.859 21.609 1 97.94 202 ASP B CA 1
ATOM 3922 C C . ASP B 1 202 ? 17.422 12.766 22.828 1 97.94 202 ASP B C 1
ATOM 3924 O O . ASP B 1 202 ? 18.469 12.93 23.453 1 97.94 202 ASP B O 1
ATOM 3928 N N . GLY B 1 203 ? 16.328 13.43 23.031 1 97.81 203 GLY B N 1
ATOM 3929 C CA . GLY B 1 203 ? 16.141 14.219 24.25 1 97.81 203 GLY B CA 1
ATOM 3930 C C . GLY B 1 203 ? 16.688 15.625 24.125 1 97.81 203 GLY B C 1
ATOM 3931 O O . GLY B 1 203 ? 16.469 16.453 25 1 97.81 203 GLY B O 1
ATOM 3932 N N . LYS B 1 204 ? 17.359 15.945 23.062 1 98.62 204 LYS B N 1
ATOM 3933 C CA . LYS B 1 204 ? 17.938 17.266 22.844 1 98.62 204 LYS B CA 1
ATOM 3934 C C . LYS B 1 204 ? 17.094 18.094 21.875 1 98.62 204 LYS B C 1
ATOM 3936 O O . LYS B 1 204 ? 16.484 17.531 20.953 1 98.62 204 LYS B O 1
ATOM 3941 N N . VAL B 1 205 ? 17.094 19.391 22.094 1 98.62 205 VAL B N 1
ATOM 3942 C CA . VAL B 1 205 ? 16.359 20.266 21.188 1 98.62 205 VAL B CA 1
ATOM 3943 C C . VAL B 1 205 ? 16.938 20.188 19.781 1 98.62 205 VAL B C 1
ATOM 3945 O O . VAL B 1 205 ? 18.125 20.422 19.578 1 98.62 205 VAL B O 1
ATOM 3948 N N . ALA B 1 206 ? 16.078 19.859 18.812 1 98.88 206 ALA B N 1
ATOM 3949 C CA . ALA B 1 206 ? 16.516 19.625 17.438 1 98.88 206 ALA B CA 1
ATOM 3950 C C . ALA B 1 206 ? 17.188 20.859 16.844 1 98.88 206 ALA B C 1
ATOM 3952 O O . ALA B 1 206 ? 18.203 20.766 16.156 1 98.88 206 ALA B O 1
ATOM 3953 N N . ALA B 1 207 ? 16.594 22.078 17.156 1 98.69 207 ALA B N 1
ATOM 3954 C CA . ALA B 1 207 ? 17.109 23.328 16.594 1 98.69 207 ALA B CA 1
ATOM 3955 C C . ALA B 1 207 ? 18.547 23.562 17.016 1 98.69 207 ALA B C 1
ATOM 3957 O O . ALA B 1 207 ? 19.312 24.25 16.328 1 98.69 207 ALA B O 1
ATOM 3958 N N . ASP B 1 208 ? 18.984 22.969 18.172 1 98.5 208 ASP B N 1
ATOM 3959 C CA . ASP B 1 208 ? 20.344 23.156 18.688 1 98.5 208 ASP B CA 1
ATOM 3960 C C . ASP B 1 208 ? 21.328 22.234 17.953 1 98.5 208 ASP B C 1
ATOM 3962 O O . ASP B 1 208 ? 22.547 22.391 18.078 1 98.5 208 ASP B O 1
ATOM 3966 N N . LEU B 1 209 ? 20.812 21.281 17.188 1 98.62 209 LEU B N 1
ATOM 3967 C CA . LEU B 1 209 ? 21.656 20.266 16.562 1 98.62 209 LEU B CA 1
ATOM 3968 C C . LEU B 1 209 ? 21.938 20.594 15.102 1 98.62 209 LEU B C 1
ATOM 3970 O O . LEU B 1 209 ? 22.672 19.875 14.422 1 98.62 209 LEU B O 1
ATOM 3974 N N . VAL B 1 210 ? 21.328 21.672 14.586 1 98.5 210 VAL B N 1
ATOM 3975 C CA . VAL B 1 210 ? 21.5 22.078 13.203 1 98.5 210 VAL B CA 1
ATOM 3976 C C . VAL B 1 210 ? 21.719 23.594 13.133 1 98.5 210 VAL B C 1
ATOM 3978 O O . VAL B 1 210 ? 21.453 24.312 14.102 1 98.5 210 VAL B O 1
ATOM 3981 N N . ASP B 1 211 ? 22.156 24.094 11.938 1 97.62 211 ASP B N 1
ATOM 3982 C CA . ASP B 1 211 ? 22.344 25.516 11.719 1 97.62 211 ASP B CA 1
ATOM 3983 C C . ASP B 1 211 ? 21.016 26.234 11.492 1 97.62 211 ASP B C 1
ATOM 3985 O O . ASP B 1 211 ? 20.156 25.734 10.758 1 97.62 211 ASP B O 1
ATOM 3989 N N . GLU B 1 212 ? 20.891 27.375 12.125 1 97.06 212 GLU B N 1
ATOM 3990 C CA . GLU B 1 212 ? 19.688 28.172 11.938 1 97.06 212 GLU B CA 1
ATOM 3991 C C . GLU B 1 212 ? 19.422 28.438 10.461 1 97.06 212 GLU B C 1
ATOM 3993 O O . GLU B 1 212 ? 18.281 28.5 10.023 1 97.06 212 GLU B O 1
ATOM 3998 N N . ALA B 1 213 ? 20.469 28.672 9.742 1 98.06 213 ALA B N 1
ATOM 3999 C CA . ALA B 1 213 ? 20.344 28.906 8.312 1 98.06 213 ALA B CA 1
ATOM 4000 C C . ALA B 1 213 ? 19.75 27.688 7.602 1 98.06 213 ALA B C 1
ATOM 4002 O O . ALA B 1 213 ? 18.984 27.844 6.648 1 98.06 213 ALA B O 1
ATOM 4003 N N . TRP B 1 214 ? 20.141 26.484 8.039 1 98.69 214 TRP B N 1
ATOM 4004 C CA . TRP B 1 214 ? 19.578 25.281 7.457 1 98.69 214 TRP B CA 1
ATOM 4005 C C . TRP B 1 214 ? 18.078 25.172 7.742 1 98.69 214 TRP B C 1
ATOM 4007 O O . TRP B 1 214 ? 17.312 24.766 6.871 1 98.69 214 TRP B O 1
ATOM 4017 N N . ILE B 1 215 ? 17.672 25.531 8.961 1 98.69 215 ILE B N 1
ATOM 4018 C CA . ILE B 1 215 ? 16.25 25.484 9.336 1 98.69 215 ILE B CA 1
ATOM 4019 C C . ILE B 1 215 ? 15.453 26.391 8.398 1 98.69 215 ILE B C 1
ATOM 4021 O O . ILE B 1 215 ? 14.477 25.953 7.781 1 98.69 215 ILE B O 1
ATOM 4025 N N . LYS B 1 216 ? 15.891 27.672 8.234 1 97.69 216 LYS B N 1
ATOM 4026 C CA . LYS B 1 216 ? 15.117 28.719 7.59 1 97.69 216 LYS B CA 1
ATOM 4027 C C . LYS B 1 216 ? 15.172 28.594 6.07 1 97.69 216 LYS B C 1
ATOM 4029 O O . LYS B 1 216 ? 14.172 28.812 5.387 1 97.69 216 LYS B O 1
ATOM 4034 N N . ASP B 1 217 ? 16.328 28.172 5.52 1 98.06 217 ASP B N 1
ATOM 4035 C CA . ASP B 1 217 ? 16.562 28.312 4.086 1 98.06 217 ASP B CA 1
ATOM 4036 C C . ASP B 1 217 ? 16.516 26.969 3.377 1 98.06 217 ASP B C 1
ATOM 4038 O O . ASP B 1 217 ? 16.438 26.906 2.148 1 98.06 217 ASP B O 1
ATOM 4042 N N . GLU B 1 218 ? 16.531 25.891 4.086 1 98.5 218 GLU B N 1
ATOM 4043 C CA . GLU B 1 218 ? 16.547 24.578 3.459 1 98.5 218 GLU B CA 1
ATOM 4044 C C . GLU B 1 218 ? 15.445 23.688 4.012 1 98.5 218 GLU B C 1
ATOM 4046 O O . GLU B 1 218 ? 14.578 23.219 3.26 1 98.5 218 GLU B O 1
ATOM 4051 N N . PHE B 1 219 ? 15.414 23.516 5.336 1 98.75 219 PHE B N 1
ATOM 4052 C CA . PHE B 1 219 ? 14.5 22.562 5.977 1 98.75 219 PHE B CA 1
ATOM 4053 C C . PHE B 1 219 ? 13.047 22.969 5.73 1 98.75 219 PHE B C 1
ATOM 4055 O O . PHE B 1 219 ? 12.281 22.188 5.164 1 98.75 219 PHE B O 1
ATOM 4062 N N . ILE B 1 220 ? 12.625 24.156 6.109 1 98.69 220 ILE B N 1
ATOM 4063 C CA . ILE B 1 220 ? 11.234 24.609 6.027 1 98.69 220 ILE B CA 1
ATOM 4064 C C . ILE B 1 220 ? 10.789 24.641 4.566 1 98.69 220 ILE B C 1
ATOM 4066 O O . ILE B 1 220 ? 9.773 24.031 4.215 1 98.69 220 ILE B O 1
ATOM 4070 N N . PRO B 1 221 ? 11.633 25.203 3.607 1 98.38 221 PRO B N 1
ATOM 4071 C CA . PRO B 1 221 ? 11.203 25.188 2.207 1 98.38 221 PRO B CA 1
ATOM 4072 C C . PRO B 1 221 ? 11.125 23.781 1.623 1 98.38 221 PRO B C 1
ATOM 4074 O O . PRO B 1 221 ? 10.25 23.5 0.8 1 98.38 221 PRO B O 1
ATOM 4077 N N . THR B 1 222 ? 12.023 22.859 2.027 1 98.44 222 THR B N 1
ATOM 4078 C CA . THR B 1 222 ? 12.016 21.5 1.513 1 98.44 222 THR B CA 1
ATOM 4079 C C . THR B 1 222 ? 10.727 20.781 1.901 1 98.44 222 THR B C 1
ATOM 4081 O O . THR B 1 222 ? 10.086 20.141 1.06 1 98.44 222 THR B O 1
ATOM 4084 N N . VAL B 1 223 ? 10.312 20.906 3.164 1 98.56 223 VAL B N 1
ATOM 4085 C CA . VAL B 1 223 ? 9.086 20.266 3.629 1 98.56 223 VAL B CA 1
ATOM 4086 C C . VAL B 1 223 ? 7.887 20.859 2.893 1 98.56 223 VAL B C 1
ATOM 4088 O O . VAL B 1 223 ? 7.027 20.125 2.408 1 98.56 223 VAL B O 1
ATOM 4091 N N . ALA B 1 224 ? 7.867 22.188 2.742 1 97.69 224 ALA B N 1
ATOM 4092 C CA . ALA B 1 224 ? 6.73 22.891 2.162 1 97.69 224 ALA B CA 1
ATOM 4093 C C . ALA B 1 224 ? 6.586 22.578 0.675 1 97.69 224 ALA B C 1
ATOM 4095 O O . ALA B 1 224 ? 5.473 22.484 0.156 1 97.69 224 ALA B O 1
ATOM 4096 N N . LYS B 1 225 ? 7.703 22.359 -0.074 1 97.06 225 LYS B N 1
ATOM 4097 C CA . LYS B 1 225 ? 7.688 22.234 -1.528 1 97.06 225 LYS B CA 1
ATOM 4098 C C . LYS B 1 225 ? 7.895 20.781 -1.953 1 97.06 225 LYS B C 1
ATOM 4100 O O . LYS B 1 225 ? 8.148 20.5 -3.127 1 97.06 225 LYS B O 1
ATOM 4105 N N . ARG B 1 226 ? 7.828 19.891 -1.001 1 98 226 ARG B N 1
ATOM 4106 C CA . ARG B 1 226 ? 8.18 18.5 -1.24 1 98 226 ARG B CA 1
ATOM 4107 C C . ARG B 1 226 ? 7.289 17.891 -2.316 1 98 226 ARG B C 1
ATOM 4109 O O . ARG B 1 226 ? 7.754 17.094 -3.141 1 98 226 ARG B O 1
ATOM 4116 N N . GLY B 1 227 ? 5.957 18.188 -2.316 1 96.56 227 GLY B N 1
ATOM 4117 C CA . GLY B 1 227 ? 5.062 17.688 -3.344 1 96.56 227 GLY B CA 1
ATOM 4118 C C . GLY B 1 227 ? 5.516 18.031 -4.75 1 96.56 227 GLY B C 1
ATOM 4119 O O . GLY B 1 227 ? 5.473 17.172 -5.645 1 96.56 227 GLY B O 1
ATOM 4120 N N . GLY B 1 228 ? 5.945 19.297 -4.918 1 96.19 228 GLY B N 1
ATOM 4121 C CA . GLY B 1 228 ? 6.449 19.719 -6.219 1 96.19 228 GLY B CA 1
ATOM 4122 C C . GLY B 1 228 ? 7.684 18.953 -6.652 1 96.19 228 GLY B C 1
ATOM 4123 O O . GLY B 1 228 ? 7.816 18.594 -7.824 1 96.19 228 GLY B O 1
ATOM 4124 N N . ALA B 1 229 ? 8.594 18.672 -5.684 1 97.56 229 ALA B N 1
ATOM 4125 C CA . ALA B 1 229 ? 9.805 17.922 -5.977 1 97.56 229 ALA B CA 1
ATOM 4126 C C . ALA B 1 229 ? 9.477 16.5 -6.441 1 97.56 229 ALA B C 1
ATOM 4128 O O . ALA B 1 229 ? 10.117 15.977 -7.359 1 97.56 229 ALA B O 1
ATOM 4129 N N . ILE B 1 230 ? 8.516 15.922 -5.852 1 97.94 230 ILE B N 1
ATOM 4130 C CA . ILE B 1 230 ? 8.109 14.562 -6.195 1 97.94 230 ILE B CA 1
ATOM 4131 C C . ILE B 1 230 ? 7.48 14.555 -7.586 1 97.94 230 ILE B C 1
ATOM 4133 O O . ILE B 1 230 ? 7.781 13.68 -8.406 1 97.94 230 ILE B O 1
ATOM 4137 N N . ILE B 1 231 ? 6.586 15.492 -7.824 1 96.69 231 ILE B N 1
ATOM 4138 C CA . ILE B 1 231 ? 5.957 15.57 -9.141 1 96.69 231 ILE B CA 1
ATOM 4139 C C . ILE B 1 231 ? 7.023 15.703 -10.219 1 96.69 231 ILE B C 1
ATOM 4141 O O . ILE B 1 231 ? 6.949 15.047 -11.258 1 96.69 231 ILE B O 1
ATOM 4145 N N . LYS B 1 232 ? 8 16.547 -9.961 1 97.5 232 LYS B N 1
ATOM 4146 C CA . LYS B 1 232 ? 9.078 16.766 -10.922 1 97.5 232 LYS B CA 1
ATOM 4147 C C . LYS B 1 232 ? 9.859 15.484 -11.164 1 97.5 232 LYS B C 1
ATOM 4149 O O . LYS B 1 232 ? 10.227 15.18 -12.305 1 97.5 232 LYS B O 1
ATOM 4154 N N . ALA B 1 233 ? 10.109 14.711 -10.133 1 97.31 233 ALA B N 1
ATOM 4155 C CA . ALA B 1 233 ? 10.938 13.516 -10.219 1 97.31 233 ALA B CA 1
ATOM 4156 C C . ALA B 1 233 ? 10.148 12.344 -10.797 1 97.31 233 ALA B C 1
ATOM 4158 O O . ALA B 1 233 ? 10.617 11.656 -11.711 1 97.31 233 ALA B O 1
ATOM 4159 N N . ARG B 1 234 ? 8.977 12.109 -10.305 1 95.56 234 ARG B N 1
ATOM 4160 C CA . ARG B 1 234 ? 8.219 10.898 -10.594 1 95.56 234 ARG B CA 1
ATOM 4161 C C . ARG B 1 234 ? 7.254 11.117 -11.75 1 95.56 234 ARG B C 1
ATOM 4163 O O . ARG B 1 234 ? 6.777 10.156 -12.359 1 95.56 234 ARG B O 1
ATOM 4170 N N . GLY B 1 235 ? 6.879 12.414 -12.031 1 95.12 235 GLY B N 1
ATOM 4171 C CA . GLY B 1 235 ? 5.859 12.719 -13.023 1 95.12 235 GLY B CA 1
ATOM 4172 C C . GLY B 1 235 ? 4.449 12.555 -12.492 1 95.12 235 GLY B C 1
ATOM 4173 O O . GLY B 1 235 ? 3.482 12.633 -13.258 1 95.12 235 GLY B O 1
ATOM 4174 N N . ALA B 1 236 ? 4.289 12.273 -11.203 1 94.31 236 ALA B N 1
ATOM 4175 C CA . ALA B 1 236 ? 2.992 12.102 -10.555 1 94.31 236 ALA B CA 1
ATOM 4176 C C . ALA B 1 236 ? 3.033 12.609 -9.117 1 94.31 236 ALA B C 1
ATOM 4178 O O . ALA B 1 236 ? 4.086 12.594 -8.477 1 94.31 236 ALA B O 1
ATOM 4179 N N . SER B 1 237 ? 1.875 13.047 -8.633 1 94.44 237 SER B N 1
ATOM 4180 C CA . SER B 1 237 ? 1.777 13.547 -7.27 1 94.44 237 SER B CA 1
ATOM 4181 C C . SER B 1 237 ? 1.986 12.422 -6.254 1 94.44 237 SER B C 1
ATOM 4183 O O . SER B 1 237 ? 1.921 11.242 -6.605 1 94.44 237 SER B O 1
ATOM 4185 N N . SER B 1 238 ? 2.24 12.836 -5.027 1 95.88 238 SER B N 1
ATOM 4186 C CA . SER B 1 238 ? 2.471 11.891 -3.938 1 95.88 238 SER B CA 1
ATOM 4187 C C . SER B 1 238 ? 1.185 11.164 -3.553 1 95.88 238 SER B C 1
ATOM 4189 O O . SER B 1 238 ? 0.245 11.781 -3.049 1 95.88 238 SER B O 1
ATOM 4191 N N . ALA B 1 239 ? 1.146 9.945 -3.85 1 97.56 239 ALA B N 1
ATOM 4192 C CA . ALA B 1 239 ? -0.041 9.18 -3.49 1 97.56 239 ALA B CA 1
ATOM 4193 C C . ALA B 1 239 ? 0.249 8.234 -2.324 1 97.56 239 ALA B C 1
ATOM 4195 O O . ALA B 1 239 ? -0.476 8.234 -1.326 1 97.56 239 ALA B O 1
ATOM 4196 N N . ALA B 1 240 ? 1.353 7.535 -2.383 1 98.31 240 ALA B N 1
ATOM 4197 C CA . ALA B 1 240 ? 1.677 6.531 -1.372 1 98.31 240 ALA B CA 1
ATOM 4198 C C . ALA B 1 240 ? 1.998 7.188 -0.032 1 98.31 240 ALA B C 1
ATOM 4200 O O . ALA B 1 240 ? 1.592 6.691 1.021 1 98.31 240 ALA B O 1
ATOM 4201 N N . SER B 1 241 ? 2.76 8.281 -0.074 1 98.69 241 SER B N 1
ATOM 4202 C CA . SER B 1 241 ? 3.1 8.945 1.179 1 98.69 241 SER B CA 1
ATOM 4203 C C . SER B 1 241 ? 1.884 9.641 1.784 1 98.69 241 SER B C 1
ATOM 4205 O O . SER B 1 241 ? 1.74 9.695 3.008 1 98.69 241 SER B O 1
ATOM 4207 N N . ALA B 1 242 ? 1.009 10.211 0.933 1 98.56 242 ALA B N 1
ATOM 4208 C CA . ALA B 1 242 ? -0.244 10.766 1.439 1 98.56 242 ALA B CA 1
ATOM 4209 C C . ALA B 1 242 ? -1.107 9.672 2.074 1 98.56 242 ALA B C 1
ATOM 4211 O O . ALA B 1 242 ? -1.721 9.891 3.121 1 98.56 242 ALA B O 1
ATOM 4212 N N . ALA B 1 243 ? -1.183 8.516 1.455 1 98.75 243 ALA B N 1
ATOM 4213 C CA . ALA B 1 243 ? -1.919 7.383 2.008 1 98.75 243 ALA B CA 1
ATOM 4214 C C . ALA B 1 243 ? -1.338 6.953 3.354 1 98.75 243 ALA B C 1
ATOM 4216 O O . ALA B 1 243 ? -2.08 6.723 4.312 1 98.75 243 ALA B O 1
ATOM 4217 N N . ALA B 1 244 ? 0.021 6.871 3.426 1 98.75 244 ALA B N 1
ATOM 4218 C CA . ALA B 1 244 ? 0.676 6.496 4.676 1 98.75 244 ALA B CA 1
ATOM 4219 C C . ALA B 1 244 ? 0.355 7.496 5.785 1 98.75 244 ALA B C 1
ATOM 4221 O O . ALA B 1 244 ? 0.063 7.102 6.914 1 98.75 244 ALA B O 1
ATOM 4222 N N . ALA B 1 245 ? 0.408 8.758 5.438 1 98.81 245 ALA B N 1
ATOM 4223 C CA . ALA B 1 245 ? 0.117 9.797 6.414 1 98.81 245 ALA B CA 1
ATOM 4224 C C . ALA B 1 245 ? -1.332 9.727 6.887 1 98.81 245 ALA B C 1
ATOM 4226 O O . ALA B 1 245 ? -1.62 9.938 8.07 1 98.81 245 ALA B O 1
ATOM 4227 N N . THR B 1 246 ? -2.246 9.484 5.953 1 98.88 246 THR B N 1
ATOM 4228 C CA . THR B 1 246 ? -3.658 9.328 6.281 1 98.88 246 THR B CA 1
ATOM 4229 C C . THR B 1 246 ? -3.861 8.164 7.254 1 98.88 246 THR B C 1
ATOM 4231 O O . THR B 1 246 ? -4.574 8.305 8.25 1 98.88 246 THR B O 1
ATOM 4234 N N . ILE B 1 247 ? -3.195 7.055 7 1 98.81 247 ILE B N 1
ATOM 4235 C CA . ILE B 1 247 ? -3.283 5.879 7.859 1 98.81 247 ILE B CA 1
ATOM 4236 C C . ILE B 1 247 ? -2.693 6.199 9.234 1 98.81 247 ILE B C 1
ATOM 4238 O O . ILE B 1 247 ? -3.307 5.91 10.258 1 98.81 247 ILE B O 1
ATOM 4242 N N . ASP B 1 248 ? -1.515 6.836 9.25 1 98.62 248 ASP B N 1
ATOM 4243 C CA . ASP B 1 248 ? -0.863 7.164 10.516 1 98.62 248 ASP B CA 1
ATOM 4244 C C . ASP B 1 248 ? -1.756 8.055 11.375 1 98.62 248 ASP B C 1
ATOM 4246 O O . ASP B 1 248 ? -1.928 7.793 12.57 1 98.62 248 ASP B O 1
ATOM 4250 N N . HIS B 1 249 ? -2.297 9.086 10.734 1 98.88 249 HIS B N 1
ATOM 4251 C CA . HIS B 1 249 ? -3.158 10.016 11.453 1 98.88 249 HIS B CA 1
ATOM 4252 C C . HIS B 1 249 ? -4.367 9.305 12.055 1 98.88 249 HIS B C 1
ATOM 4254 O O . HIS B 1 249 ? -4.629 9.414 13.25 1 98.88 249 HIS B O 1
ATOM 4260 N N . MET B 1 250 ? -5.074 8.602 11.242 1 98.88 250 MET B N 1
ATOM 4261 C CA . MET B 1 250 ? -6.324 7.984 11.68 1 98.88 250 MET B CA 1
ATOM 4262 C C . MET B 1 250 ? -6.059 6.863 12.68 1 98.88 250 MET B C 1
ATOM 4264 O O . MET B 1 250 ? -6.82 6.68 13.633 1 98.88 250 MET B O 1
ATOM 4268 N N . HIS B 1 251 ? -4.98 6.074 12.438 1 98.56 251 HIS B N 1
ATOM 4269 C CA . HIS B 1 251 ? -4.617 5.031 13.391 1 98.56 251 HIS B CA 1
ATOM 4270 C C . HIS B 1 251 ? -4.383 5.613 14.781 1 98.56 251 HIS B C 1
ATOM 4272 O O . HIS B 1 251 ? -4.938 5.117 15.766 1 98.56 251 HIS B O 1
ATOM 4278 N N . ASP B 1 252 ? -3.531 6.629 14.852 1 98.25 252 ASP B N 1
ATOM 4279 C CA . ASP B 1 252 ? -3.23 7.25 16.141 1 98.25 252 ASP B CA 1
ATOM 4280 C C . ASP B 1 252 ? -4.496 7.816 16.781 1 98.25 252 ASP B C 1
ATOM 4282 O O . ASP B 1 252 ? -4.664 7.738 18 1 98.25 252 ASP B O 1
ATOM 4286 N N . TRP B 1 253 ? -5.336 8.406 15.945 1 98.62 253 TRP B N 1
ATOM 4287 C CA . TRP B 1 253 ? -6.582 8.977 16.453 1 98.62 253 TRP B CA 1
ATOM 4288 C C . TRP B 1 253 ? -7.5 7.887 17 1 98.62 253 TRP B C 1
ATOM 4290 O O . TRP B 1 253 ? -8.094 8.047 18.062 1 98.62 253 TRP B O 1
ATOM 4300 N N . TYR B 1 254 ? -7.629 6.781 16.266 1 96.44 254 TYR B N 1
ATOM 4301 C CA . TYR B 1 254 ? -8.57 5.711 16.562 1 96.44 254 TYR B CA 1
ATOM 4302 C C . TYR B 1 254 ? -8.078 4.855 17.734 1 96.44 254 TYR B C 1
ATOM 4304 O O . TYR B 1 254 ? -8.852 4.488 18.609 1 96.44 254 TYR B O 1
ATOM 4312 N N . VAL B 1 255 ? -6.73 4.582 17.797 1 94.75 255 VAL B N 1
ATOM 4313 C CA . VAL B 1 255 ? -6.191 3.611 18.734 1 94.75 255 VAL B CA 1
ATOM 4314 C C . VAL B 1 255 ? -5.512 4.344 19.891 1 94.75 255 VAL B C 1
ATOM 4316 O O . VAL B 1 255 ? -5.406 3.805 21 1 94.75 255 VAL B O 1
ATOM 4319 N N . GLY B 1 256 ? -5.027 5.547 19.656 1 96.5 256 GLY B N 1
ATOM 4320 C CA . GLY B 1 256 ? -4.234 6.281 20.641 1 96.5 256 GLY B CA 1
ATOM 4321 C C . GLY B 1 256 ? -2.742 6.164 20.391 1 96.5 256 GLY B C 1
ATOM 4322 O O . GLY B 1 256 ? -2.289 5.27 19.688 1 96.5 256 GLY B O 1
ATOM 4323 N N . THR B 1 257 ? -2.041 7.066 20.875 1 97.38 257 THR B N 1
ATOM 4324 C CA . THR B 1 257 ? -0.584 7.074 20.797 1 97.38 257 THR B CA 1
ATOM 4325 C C . THR B 1 257 ? 0.018 7.816 21.984 1 97.38 257 THR B C 1
ATOM 4327 O O . THR B 1 257 ? -0.619 8.703 22.562 1 97.38 257 THR B O 1
ATOM 4330 N N . ASP B 1 258 ? 1.178 7.406 22.375 1 96.31 258 ASP B N 1
ATOM 4331 C CA . ASP B 1 258 ? 1.881 8.078 23.469 1 96.31 258 ASP B CA 1
ATOM 4332 C C . ASP B 1 258 ? 2.705 9.25 22.953 1 96.31 258 ASP B C 1
ATOM 4334 O O . ASP B 1 258 ? 3.297 10 23.734 1 96.31 258 ASP B O 1
ATOM 4338 N N . GLU B 1 259 ? 2.697 9.508 21.656 1 96.81 259 GLU B N 1
ATOM 4339 C CA . GLU B 1 259 ? 3.496 10.555 21.031 1 96.81 259 GLU B CA 1
ATOM 4340 C C . GLU B 1 259 ? 2.672 11.82 20.812 1 96.81 259 GLU B C 1
ATOM 4342 O O . GLU B 1 259 ? 1.441 11.758 20.734 1 96.81 259 GLU B O 1
ATOM 4347 N N . ILE B 1 260 ? 3.342 12.969 20.875 1 98.19 260 ILE B N 1
ATOM 4348 C CA . ILE B 1 260 ? 2.744 14.188 20.344 1 98.19 260 ILE B CA 1
ATOM 4349 C C . ILE B 1 260 ? 2.768 14.141 18.812 1 98.19 260 ILE B C 1
ATOM 4351 O O . ILE B 1 260 ? 3.801 13.844 18.219 1 98.19 260 ILE B O 1
ATOM 4355 N N . VAL B 1 261 ? 1.62 14.32 18.203 1 98.44 261 VAL B N 1
ATOM 4356 C CA . VAL B 1 261 ? 1.519 14.234 16.75 1 98.44 261 VAL B CA 1
ATOM 4357 C C . VAL B 1 261 ? 0.844 15.492 16.219 1 98.44 261 VAL B C 1
ATOM 4359 O O . VAL B 1 261 ? 0.121 16.188 16.938 1 98.44 261 VAL B O 1
ATOM 4362 N N . SER B 1 262 ? 1.104 15.797 14.969 1 98.81 262 SER B N 1
ATOM 4363 C CA . SER B 1 262 ? 0.475 16.953 14.328 1 98.81 262 SER B CA 1
ATOM 4364 C C . SER B 1 262 ? -0.929 16.609 13.836 1 98.81 262 SER B C 1
ATOM 4366 O O . SER B 1 262 ? -1.121 15.625 13.117 1 98.81 262 SER B O 1
ATOM 4368 N N . MET B 1 263 ? -1.874 17.359 14.18 1 98.88 263 MET B N 1
ATOM 4369 C CA . MET B 1 263 ? -3.256 17.25 13.719 1 98.88 263 MET B CA 1
ATOM 4370 C C . MET B 1 263 ? -3.836 18.625 13.398 1 98.88 263 MET B C 1
ATOM 4372 O O . MET B 1 263 ? -3.709 19.562 14.188 1 98.88 263 MET B O 1
ATOM 4376 N N . SER B 1 264 ? -4.391 18.734 12.203 1 98.88 264 SER B N 1
ATOM 4377 C CA . SER B 1 264 ? -5.176 19.938 11.914 1 98.88 264 SER B CA 1
ATOM 4378 C C . SER B 1 264 ? -6.594 19.812 12.469 1 98.88 264 SER B C 1
ATOM 4380 O O . SER B 1 264 ? -7.371 18.969 12.016 1 98.88 264 SER B O 1
ATOM 4382 N N . VAL B 1 265 ? -6.895 20.672 13.422 1 98.94 265 VAL B N 1
ATOM 4383 C CA . VAL B 1 265 ? -8.141 20.562 14.18 1 98.94 265 VAL B CA 1
ATOM 4384 C C . VAL B 1 265 ? -8.781 21.938 14.328 1 98.94 265 VAL B C 1
ATOM 4386 O O . VAL B 1 265 ? -8.133 22.953 14.07 1 98.94 265 VAL B O 1
ATOM 4389 N N . PRO B 1 266 ? -10.086 21.984 14.672 1 98.81 266 PRO B N 1
ATOM 4390 C CA . PRO B 1 266 ? -10.68 23.281 14.961 1 98.81 266 PRO B CA 1
ATOM 4391 C C . PRO B 1 266 ? -9.945 24.031 16.078 1 98.81 266 PRO B C 1
ATOM 4393 O O . PRO B 1 266 ? -9.789 23.516 17.172 1 98.81 266 PRO B O 1
ATOM 4396 N N . SER B 1 267 ? -9.508 25.25 15.75 1 98.81 267 SER B N 1
ATOM 4397 C CA . SER B 1 267 ? -8.734 26.047 16.703 1 98.81 267 SER B CA 1
ATOM 4398 C C . SER B 1 267 ? -9.602 26.5 17.875 1 98.81 267 SER B C 1
ATOM 4400 O O . SER B 1 267 ? -10.75 26.906 17.688 1 98.81 267 SER B O 1
ATOM 4402 N N . ASP B 1 268 ? -9.094 26.391 19.031 1 98.44 268 ASP B N 1
ATOM 4403 C CA . ASP B 1 268 ? -9.789 26.859 20.234 1 98.44 268 ASP B CA 1
ATOM 4404 C C . ASP B 1 268 ? -9.156 28.141 20.781 1 98.44 268 ASP B C 1
ATOM 4406 O O . ASP B 1 268 ? -9.336 28.469 21.953 1 98.44 268 ASP B O 1
ATOM 4410 N N . GLY B 1 269 ? -8.359 28.797 19.953 1 98.44 269 GLY B N 1
ATOM 4411 C CA . GLY B 1 269 ? -7.684 30 20.391 1 98.44 269 GLY B CA 1
ATOM 4412 C C . GLY B 1 269 ? -6.297 29.75 20.938 1 98.44 269 GLY B C 1
ATOM 4413 O O . GLY B 1 269 ? -5.562 30.688 21.25 1 98.44 269 GLY B O 1
ATOM 4414 N N . SER B 1 270 ? -5.918 28.5 21.109 1 98.5 270 SER B N 1
ATOM 4415 C CA . SER B 1 270 ? -4.613 28.109 21.625 1 98.5 270 SER B CA 1
ATOM 4416 C C . SER B 1 270 ? -3.486 28.781 20.859 1 98.5 270 SER B C 1
ATOM 4418 O O . SER B 1 270 ? -3.529 28.859 19.625 1 98.5 270 SER B O 1
ATOM 4420 N N . TYR B 1 271 ? -2.506 29.359 21.609 1 98.38 271 TYR B N 1
ATOM 4421 C CA . TYR B 1 271 ? -1.278 29.969 21.094 1 98.38 271 TYR B CA 1
ATOM 4422 C C . TYR B 1 271 ? -1.583 31.188 20.234 1 98.38 271 TYR B C 1
ATOM 4424 O O . TYR B 1 271 ? -0.793 31.547 19.359 1 98.38 271 TYR B O 1
ATOM 4432 N N . GLY B 1 272 ? -2.809 31.703 20.312 1 98.12 272 GLY B N 1
ATOM 4433 C CA . GLY B 1 272 ? -3.189 32.906 19.594 1 98.12 272 GLY B CA 1
ATOM 4434 C C . GLY B 1 272 ? -3.768 32.625 18.219 1 98.12 272 GLY B C 1
ATOM 4435 O O . GLY B 1 272 ? -4.105 33.562 17.484 1 98.12 272 GLY B O 1
ATOM 4436 N N . VAL B 1 273 ? -3.824 31.391 17.844 1 98.75 273 VAL B N 1
ATOM 4437 C CA . VAL B 1 273 ? -4.434 31.031 16.562 1 98.75 273 VAL B CA 1
ATOM 4438 C C . VAL B 1 273 ? -5.941 31.266 16.641 1 98.75 273 VAL B C 1
ATOM 4440 O O . VAL B 1 273 ? -6.621 30.719 17.516 1 98.75 273 VAL B O 1
ATOM 4443 N N . PRO B 1 274 ? -6.445 32 15.75 1 97.94 274 PRO B N 1
ATOM 4444 C CA . PRO B 1 274 ? -7.848 32.406 15.867 1 97.94 274 PRO B CA 1
ATOM 4445 C C . PRO B 1 274 ? -8.812 31.219 15.852 1 97.94 274 PRO B C 1
ATOM 4447 O O . PRO B 1 274 ? -8.586 30.25 15.141 1 97.94 274 PRO B O 1
ATOM 4450 N N . GLU B 1 275 ? -9.875 31.344 16.609 1 98.06 275 GLU B N 1
ATOM 4451 C CA . GLU B 1 275 ? -10.992 30.406 16.5 1 98.06 275 GLU B CA 1
ATOM 4452 C C . GLU B 1 275 ? -11.688 30.531 15.148 1 98.06 275 GLU B C 1
ATOM 4454 O O . GLU B 1 275 ? -11.531 31.547 14.461 1 98.06 275 GLU B O 1
ATOM 4459 N N . GLY B 1 276 ? -12.344 29.5 14.734 1 96.69 276 GLY B N 1
ATOM 4460 C CA . GLY B 1 276 ? -13.117 29.562 13.508 1 96.69 276 GLY B CA 1
ATOM 4461 C C . GLY B 1 276 ? -12.359 29.062 12.297 1 96.69 276 GLY B C 1
ATOM 4462 O O . GLY B 1 276 ? -12.891 29.047 11.188 1 96.69 276 GLY B O 1
ATOM 4463 N N . ILE B 1 277 ? -11.133 28.672 12.508 1 98.69 277 ILE B N 1
ATOM 4464 C CA . ILE B 1 277 ? -10.359 28.047 11.445 1 98.69 277 ILE B CA 1
ATOM 4465 C C . ILE B 1 277 ? -9.906 26.656 11.883 1 98.69 277 ILE B C 1
ATOM 4467 O O . ILE B 1 277 ? -9.945 26.328 13.07 1 98.69 277 ILE B O 1
ATOM 4471 N N . VAL B 1 278 ? -9.648 25.766 10.961 1 98.88 278 VAL B N 1
ATOM 4472 C CA . VAL B 1 278 ? -9 24.469 11.195 1 98.88 278 VAL B CA 1
ATOM 4473 C C . VAL B 1 278 ? -7.496 24.594 10.984 1 98.88 278 VAL B C 1
ATOM 4475 O O . VAL B 1 278 ? -7.047 24.906 9.875 1 98.88 278 VAL B O 1
ATOM 4478 N N . SER B 1 279 ? -6.75 24.453 11.984 1 98.94 279 SER B N 1
ATOM 4479 C CA . SER B 1 279 ? -5.305 24.672 11.953 1 98.94 279 SER B CA 1
ATOM 4480 C C . SER B 1 279 ? -4.562 23.5 12.609 1 98.94 279 SER B C 1
ATOM 4482 O O . SER B 1 279 ? -5.105 22.828 13.492 1 98.94 279 SER B O 1
ATOM 4484 N N . SER B 1 280 ? -3.336 23.25 12.148 1 98.94 280 SER B N 1
ATOM 4485 C CA . SER B 1 280 ? -2.521 22.172 12.688 1 98.94 280 SER B CA 1
ATOM 4486 C C . SER B 1 280 ? -1.87 22.578 14.008 1 98.94 280 SER B C 1
ATOM 4488 O O . SER B 1 280 ? -1.419 23.719 14.156 1 98.94 280 SER B O 1
ATOM 4490 N N . PHE B 1 281 ? -1.839 21.766 14.953 1 98.94 281 PHE B N 1
ATOM 4491 C CA . PHE B 1 281 ? -1.251 21.891 16.281 1 98.94 281 PHE B CA 1
ATOM 4492 C C . PHE B 1 281 ? -0.566 20.594 16.703 1 98.94 281 PHE B C 1
ATOM 4494 O O . PHE B 1 281 ? -0.854 19.531 16.156 1 98.94 281 PHE B O 1
ATOM 4501 N N . PRO B 1 282 ? 0.448 20.688 17.609 1 98.81 282 PRO B N 1
ATOM 4502 C CA . PRO B 1 282 ? 0.794 19.453 18.344 1 98.81 282 PRO B CA 1
ATOM 4503 C C . PRO B 1 282 ? -0.346 18.953 19.219 1 98.81 282 PRO B C 1
ATOM 4505 O O . PRO B 1 282 ? -0.946 19.719 19.969 1 98.81 282 PRO B O 1
ATOM 4508 N N . CYS B 1 283 ? -0.675 17.734 19.125 1 98.88 283 CYS B N 1
ATOM 4509 C CA . CYS B 1 283 ? -1.786 17.156 19.875 1 98.88 283 CYS B CA 1
ATOM 4510 C C . CYS B 1 283 ? -1.366 15.859 20.562 1 98.88 283 CYS B C 1
ATOM 4512 O O . CYS B 1 283 ? -0.448 15.18 20.109 1 98.88 283 CYS B O 1
ATOM 4514 N N . ARG B 1 284 ? -1.956 15.578 21.656 1 98.62 284 ARG B N 1
ATOM 4515 C CA . ARG B 1 284 ? -1.961 14.266 22.297 1 98.62 284 ARG B CA 1
ATOM 4516 C C . ARG B 1 284 ? -3.256 13.516 21.984 1 98.62 284 ARG B C 1
ATOM 4518 O O . ARG B 1 284 ? -4.301 14.133 21.766 1 98.62 284 ARG B O 1
ATOM 4525 N N . VAL B 1 285 ? -3.172 12.273 21.859 1 98.5 285 VAL B N 1
ATOM 4526 C CA . VAL B 1 285 ? -4.34 11.453 21.547 1 98.5 285 VAL B CA 1
ATOM 4527 C C . VAL B 1 285 ? -4.477 10.328 22.562 1 98.5 285 VAL B C 1
ATOM 4529 O O . VAL B 1 285 ? -3.566 9.508 22.719 1 98.5 285 VAL B O 1
ATOM 4532 N N . LYS B 1 286 ? -5.551 10.25 23.219 1 97.25 286 LYS B N 1
ATOM 4533 C CA . LYS B 1 286 ? -5.875 9.188 24.172 1 97.25 286 LYS B CA 1
ATOM 4534 C C . LYS B 1 286 ? -7.348 8.797 24.078 1 97.25 286 LYS B C 1
ATOM 4536 O O . LYS B 1 286 ? -8.219 9.664 24.016 1 97.25 286 LYS B O 1
ATOM 4541 N N . ASN B 1 28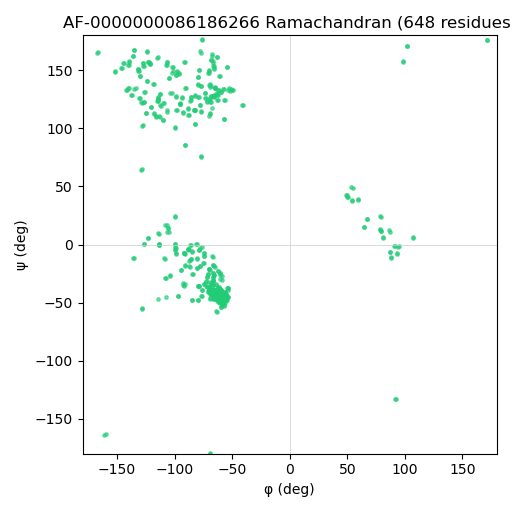7 ? -7.633 7.535 24.031 1 94.75 287 ASN B N 1
ATOM 4542 C CA . ASN B 1 287 ? -8.984 6.988 24.047 1 94.75 287 ASN B CA 1
ATOM 4543 C C . ASN B 1 287 ? -9.852 7.605 22.953 1 94.75 287 ASN B C 1
ATOM 4545 O O . ASN B 1 287 ? -10.992 8.008 23.203 1 94.75 287 ASN B O 1
ATOM 4549 N N . GLY B 1 288 ? -9.234 7.828 21.797 1 94.94 288 GLY B N 1
ATOM 4550 C CA . GLY B 1 288 ? -9.969 8.305 20.641 1 94.94 288 GLY B CA 1
ATOM 4551 C C . GLY B 1 288 ? -10.25 9.797 20.688 1 94.94 288 GLY B C 1
ATOM 4552 O O . GLY B 1 288 ? -11.055 10.305 19.906 1 94.94 288 GLY B O 1
ATOM 4553 N N . GLN B 1 289 ? -9.602 10.469 21.609 1 97.62 289 GLN B N 1
ATOM 4554 C CA . GLN B 1 289 ? -9.766 11.914 21.734 1 97.62 289 GLN B CA 1
ATOM 4555 C C . GLN B 1 289 ? -8.422 12.633 21.641 1 97.62 289 GLN B C 1
ATOM 4557 O O . GLN B 1 289 ? -7.41 12.133 22.125 1 97.62 289 GLN B O 1
ATOM 4562 N N . TRP B 1 290 ? -8.453 13.758 20.969 1 98.62 290 TRP B N 1
ATOM 4563 C CA . TRP B 1 290 ? -7.238 14.555 20.875 1 98.62 290 TRP B CA 1
ATOM 4564 C C . TRP B 1 290 ? -7.332 15.797 21.734 1 98.62 290 TRP B C 1
ATOM 4566 O O . TRP B 1 290 ? -8.43 16.266 22.047 1 98.62 29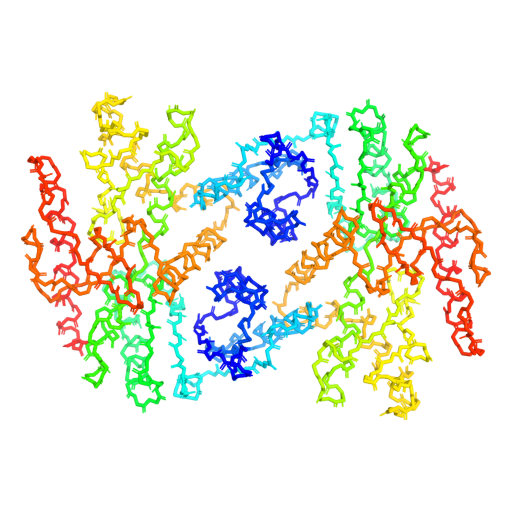0 TRP B O 1
ATOM 4576 N N . GLU B 1 291 ? -6.234 16.328 22.156 1 98.56 291 GLU B N 1
ATOM 4577 C CA . GLU B 1 291 ? -6.105 17.594 22.859 1 98.56 291 GLU B CA 1
ATOM 4578 C C . GLU B 1 291 ? -4.879 18.375 22.375 1 98.56 291 GLU B C 1
ATOM 4580 O O . GLU B 1 291 ? -3.826 17.781 22.125 1 98.56 291 GLU B O 1
ATOM 4585 N N . ILE B 1 292 ? -5.086 19.641 22.141 1 98.75 292 ILE B N 1
ATOM 4586 C CA . ILE B 1 292 ? -3.953 20.484 21.781 1 98.75 292 ILE B CA 1
ATOM 4587 C C . ILE B 1 292 ? -2.99 20.578 22.953 1 98.75 292 ILE B C 1
ATOM 4589 O O . ILE B 1 292 ? -3.404 20.859 24.078 1 98.75 292 ILE B O 1
ATOM 4593 N N . VAL B 1 293 ? -1.736 20.297 22.688 1 98.75 293 VAL B N 1
ATOM 4594 C CA . VAL B 1 293 ? -0.722 20.391 23.734 1 98.75 293 VAL B CA 1
ATOM 4595 C C . VAL B 1 293 ? -0.617 21.828 24.234 1 98.75 293 VAL B C 1
ATOM 4597 O O . VAL B 1 293 ? -0.576 22.766 23.422 1 98.75 293 VAL B O 1
ATOM 4600 N N . GLN B 1 294 ? -0.598 22.031 25.516 1 98.44 294 GLN B N 1
ATOM 4601 C CA . GLN B 1 294 ? -0.483 23.359 26.109 1 98.44 294 GLN B CA 1
ATOM 4602 C C . GLN B 1 294 ? 0.904 23.594 26.703 1 98.44 294 GLN B C 1
ATOM 4604 O O . GLN B 1 294 ? 1.642 22.625 26.938 1 98.44 294 GLN B O 1
ATOM 4609 N N . GLY B 1 295 ? 1.246 24.828 26.812 1 97.56 295 GLY B N 1
ATOM 4610 C CA . GLY B 1 295 ? 2.412 25.188 27.594 1 97.56 295 GLY B CA 1
ATOM 4611 C C . GLY B 1 295 ? 3.707 25.141 26.797 1 97.56 295 GLY B C 1
ATOM 4612 O O . GLY B 1 295 ? 4.793 25.141 27.391 1 97.56 295 GLY B O 1
ATOM 4613 N N . LEU B 1 296 ? 3.645 25.016 25.547 1 97.69 296 LEU B N 1
ATOM 4614 C CA . LEU B 1 296 ? 4.863 25.062 24.75 1 97.69 296 LEU B CA 1
ATOM 4615 C C . LEU B 1 296 ? 5.398 26.484 24.656 1 97.69 296 LEU B C 1
ATOM 4617 O O . LEU B 1 296 ? 4.637 27.422 24.422 1 97.69 296 LEU B O 1
ATOM 4621 N N . GLU B 1 297 ? 6.648 26.656 24.922 1 97.38 297 GLU B N 1
ATOM 4622 C CA . GLU B 1 297 ? 7.289 27.953 24.734 1 97.38 297 GLU B CA 1
ATOM 4623 C C . GLU B 1 297 ? 7.629 28.188 23.266 1 97.38 297 GLU B C 1
ATOM 4625 O O . GLU B 1 297 ? 8.25 27.328 22.625 1 97.38 297 GLU B O 1
ATOM 4630 N N . LEU B 1 298 ? 7.203 29.266 22.781 1 97.94 298 LEU B N 1
ATOM 4631 C CA . LEU B 1 298 ? 7.457 29.641 21.391 1 97.94 298 LEU B CA 1
ATOM 4632 C C . LEU B 1 298 ? 8.352 30.875 21.297 1 97.94 298 LEU B C 1
ATOM 4634 O O . LEU B 1 298 ? 8.062 31.891 21.922 1 97.94 298 LEU B O 1
ATOM 4638 N N . ASN B 1 299 ? 9.438 30.812 20.578 1 97.5 299 ASN B N 1
ATOM 4639 C CA . ASN B 1 299 ? 10.25 32 20.328 1 97.5 299 ASN B CA 1
ATOM 4640 C C . ASN B 1 299 ? 9.617 32.906 19.281 1 97.5 299 ASN B C 1
ATOM 4642 O O . ASN B 1 299 ? 8.57 32.562 18.719 1 97.5 299 ASN B O 1
ATOM 4646 N N . ASP B 1 300 ? 10.195 34.031 19.031 1 98 300 ASP B N 1
ATOM 4647 C CA . ASP B 1 300 ? 9.609 35.031 18.156 1 98 300 ASP B CA 1
ATOM 4648 C C . ASP B 1 300 ? 9.508 34.531 16.719 1 98 300 ASP B C 1
ATOM 4650 O O . ASP B 1 300 ? 8.523 34.781 16.031 1 98 300 ASP B O 1
ATOM 4654 N N . PHE B 1 301 ? 10.484 33.844 16.312 1 97.75 301 PHE B N 1
ATOM 4655 C CA . PHE B 1 301 ? 10.5 33.281 14.977 1 97.75 301 PHE B CA 1
ATOM 4656 C C . PHE B 1 301 ? 9.328 32.312 14.773 1 97.75 301 PHE B C 1
ATOM 4658 O O . PHE B 1 301 ? 8.602 32.406 13.781 1 97.75 301 PHE B O 1
ATOM 4665 N N . SER B 1 302 ? 9.148 31.375 15.68 1 98.19 302 SER B N 1
ATOM 4666 C CA . SER B 1 302 ? 8.055 30.406 15.625 1 98.19 302 SER B CA 1
ATOM 4667 C C . SER B 1 302 ? 6.699 31.094 15.648 1 98.19 302 SER B C 1
ATOM 4669 O O . SER B 1 302 ? 5.812 30.766 14.859 1 98.19 302 SER B O 1
ATOM 4671 N N . LYS B 1 303 ? 6.555 32.094 16.531 1 98.25 303 LYS B N 1
ATOM 4672 C CA . LYS B 1 303 ? 5.293 32.812 16.641 1 98.25 303 LYS B CA 1
ATOM 4673 C C . LYS B 1 303 ? 4.934 33.5 15.328 1 98.25 303 LYS B C 1
ATOM 4675 O O . LYS B 1 303 ? 3.781 33.469 14.898 1 98.25 303 LYS B O 1
ATOM 4680 N N . GLU B 1 304 ? 5.895 34.125 14.781 1 98.31 304 GLU B N 1
ATOM 4681 C CA . GLU B 1 304 ? 5.676 34.812 13.516 1 98.31 304 GLU B CA 1
ATOM 4682 C C . GLU B 1 304 ? 5.23 33.844 12.43 1 98.31 304 GLU B C 1
ATOM 4684 O O . GLU B 1 304 ? 4.305 34.156 11.664 1 98.31 304 GLU B O 1
ATOM 4689 N N . ARG B 1 305 ? 5.863 32.75 12.297 1 98.25 305 ARG B N 1
ATOM 4690 C CA . ARG B 1 305 ? 5.535 31.75 11.281 1 98.25 305 ARG B CA 1
ATOM 4691 C C . ARG B 1 305 ? 4.141 31.172 11.508 1 98.25 305 ARG B C 1
ATOM 4693 O O . ARG B 1 305 ? 3.373 31 10.562 1 98.25 305 ARG B O 1
ATOM 4700 N N . ILE B 1 306 ? 3.846 30.828 12.766 1 98.75 306 ILE B N 1
ATOM 4701 C CA . ILE B 1 306 ? 2.545 30.266 13.117 1 98.75 306 ILE B CA 1
ATOM 4702 C C . ILE B 1 306 ? 1.44 31.266 12.742 1 98.75 306 ILE B C 1
ATOM 4704 O O . ILE B 1 306 ? 0.459 30.891 12.102 1 98.75 306 ILE B O 1
ATOM 4708 N N . MET B 1 307 ? 1.628 32.531 13.055 1 98.5 307 MET B N 1
ATOM 4709 C CA . MET B 1 307 ? 0.597 33.531 12.812 1 98.5 307 MET B CA 1
ATOM 4710 C C . MET B 1 307 ? 0.464 33.812 11.328 1 98.5 307 MET B C 1
ATOM 4712 O O . MET B 1 307 ? -0.634 34.094 10.836 1 98.5 307 MET B O 1
ATOM 4716 N N . ALA B 1 308 ? 1.55 33.812 10.609 1 98.31 308 ALA B N 1
ATOM 4717 C CA . ALA B 1 308 ? 1.489 34 9.156 1 98.31 308 ALA B CA 1
ATOM 4718 C C . ALA B 1 308 ? 0.657 32.906 8.5 1 98.31 308 ALA B C 1
ATOM 4720 O O . ALA B 1 308 ? -0.131 33.156 7.594 1 98.31 308 ALA B O 1
ATOM 4721 N N . SER B 1 309 ? 0.861 31.641 8.938 1 98.5 309 SER B N 1
ATOM 4722 C CA . SER B 1 309 ? 0.095 30.531 8.406 1 98.5 309 SER B CA 1
ATOM 4723 C C . SER B 1 309 ? -1.371 30.609 8.82 1 98.5 309 SER B C 1
ATOM 4725 O O . SER B 1 309 ? -2.264 30.328 8.016 1 98.5 309 SER B O 1
ATOM 4727 N N . ALA B 1 310 ? -1.624 31 10.07 1 98.56 310 ALA B N 1
ATOM 4728 C CA . ALA B 1 310 ? -2.988 31.188 10.555 1 98.56 310 ALA B CA 1
ATOM 4729 C C . ALA B 1 310 ? -3.719 32.25 9.758 1 98.56 310 ALA B C 1
ATOM 4731 O O . ALA B 1 310 ? -4.914 32.125 9.477 1 98.56 310 ALA B O 1
ATOM 4732 N N . LYS B 1 311 ? -3.01 33.281 9.406 1 98.19 311 LYS B N 1
ATOM 4733 C CA . LYS B 1 311 ? -3.607 34.375 8.633 1 98.19 311 LYS B CA 1
ATOM 4734 C C . LYS B 1 311 ? -4.09 33.875 7.273 1 98.19 311 LYS B C 1
ATOM 4736 O O . LYS B 1 311 ? -5.152 34.281 6.801 1 98.19 311 LYS B O 1
ATOM 4741 N N . ARG B 1 312 ? -3.301 33.031 6.629 1 96.94 312 ARG B N 1
ATOM 4742 C CA . ARG B 1 312 ? -3.725 32.406 5.375 1 96.94 312 ARG B CA 1
ATOM 4743 C C . ARG B 1 312 ? -5.039 31.656 5.551 1 96.94 312 ARG B C 1
ATOM 4745 O O . ARG B 1 312 ? -5.926 31.75 4.699 1 96.94 312 ARG B O 1
ATOM 4752 N N . LEU B 1 313 ? -5.148 30.922 6.598 1 98 313 LEU B N 1
ATOM 4753 C CA . LEU B 1 313 ? -6.352 30.141 6.883 1 98 313 LEU B CA 1
ATOM 4754 C C . LEU B 1 313 ? -7.535 31.078 7.16 1 98 313 LEU B C 1
ATOM 4756 O O . LEU B 1 313 ? -8.664 30.781 6.75 1 98 313 LEU B O 1
ATOM 4760 N N . GLU B 1 314 ? -7.281 32.156 7.848 1 98.06 314 GLU B N 1
ATOM 4761 C CA . GLU B 1 314 ? -8.328 33.156 8.086 1 98.06 314 GLU B CA 1
ATOM 4762 C C . GLU B 1 314 ? -8.844 33.75 6.777 1 98.06 314 GLU B C 1
ATOM 4764 O O . GLU B 1 314 ? -10.047 33.906 6.594 1 98.06 314 GLU B O 1
ATOM 4769 N N . ASP B 1 315 ? -7.891 34.094 5.922 1 96.5 315 ASP B N 1
ATOM 4770 C CA . ASP B 1 315 ? -8.266 34.625 4.621 1 96.5 315 ASP B CA 1
ATOM 4771 C C . ASP B 1 315 ? -9.117 33.625 3.836 1 96.5 315 ASP B C 1
ATOM 4773 O O . ASP B 1 315 ? -10.109 34.031 3.205 1 96.5 315 ASP B O 1
ATOM 4777 N N . GLU B 1 316 ? -8.75 32.375 3.863 1 95.69 316 GLU B N 1
ATOM 4778 C CA . GLU B 1 316 ? -9.523 31.344 3.182 1 95.69 316 GLU B CA 1
ATOM 4779 C C . GLU B 1 316 ? -10.906 31.188 3.805 1 95.69 316 GLU B C 1
ATOM 4781 O O . GLU B 1 316 ? -11.898 31.016 3.092 1 95.69 316 GLU B O 1
ATOM 4786 N N . ARG B 1 317 ? -10.961 31.188 5.137 1 97.12 317 ARG B N 1
ATOM 4787 C CA . ARG B 1 317 ? -12.234 31.125 5.84 1 97.12 317 ARG B CA 1
ATOM 4788 C C . ARG B 1 317 ? -13.148 32.25 5.402 1 97.12 317 ARG B C 1
ATOM 4790 O O . ARG B 1 317 ? -14.336 32.031 5.137 1 97.12 317 ARG B O 1
ATOM 4797 N N . ASP B 1 318 ? -12.609 33.438 5.297 1 97 318 ASP B N 1
ATOM 4798 C CA . ASP B 1 318 ? -13.406 34.594 4.902 1 97 318 ASP B CA 1
ATOM 4799 C C . ASP B 1 318 ? -13.906 34.469 3.469 1 97 318 ASP B C 1
ATOM 4801 O O . ASP B 1 318 ? -15.039 34.844 3.16 1 97 318 ASP B O 1
ATOM 4805 N N . GLN B 1 319 ? -13.078 33.969 2.635 1 95.56 319 GLN B N 1
ATOM 4806 C CA . GLN B 1 319 ? -13.477 33.75 1.247 1 95.56 319 GLN B CA 1
ATOM 4807 C C . GLN B 1 319 ? -14.625 32.75 1.156 1 95.56 319 GLN B C 1
ATOM 4809 O O . GLN B 1 319 ? -15.586 32.969 0.413 1 95.56 319 GLN B O 1
ATOM 4814 N N . VAL B 1 320 ? -14.508 31.609 1.9 1 96.44 320 VAL B N 1
ATOM 4815 C CA . VAL B 1 320 ? -15.555 30.594 1.784 1 96.44 320 VAL B CA 1
ATOM 4816 C C . VAL B 1 320 ? -16.828 31.078 2.471 1 96.44 320 VAL B C 1
ATOM 4818 O O . VAL B 1 320 ? -17.938 30.703 2.084 1 96.44 320 VAL B O 1
ATOM 4821 N N . LYS B 1 321 ? -16.719 31.938 3.482 1 96.5 321 LYS B N 1
ATOM 4822 C CA . LYS B 1 321 ? -17.891 32.594 4.082 1 96.5 321 LYS B CA 1
ATOM 4823 C C . LYS B 1 321 ? -18.594 33.5 3.068 1 96.5 321 LYS B C 1
ATOM 4825 O O . LYS B 1 321 ? -19.828 33.469 2.971 1 96.5 321 LYS B O 1
ATOM 4830 N N . GLN B 1 322 ? -17.844 34.219 2.332 1 96 322 GLN B N 1
ATOM 4831 C CA . GLN B 1 322 ? -18.391 35.094 1.31 1 96 322 GLN B CA 1
ATOM 4832 C C . GLN B 1 322 ? -19.109 34.312 0.218 1 96 322 GLN B C 1
ATOM 4834 O O . GLN B 1 322 ? -20.094 34.781 -0.357 1 96 322 GLN B O 1
ATOM 4839 N N . LEU B 1 323 ? -18.594 33.125 -0.081 1 94.94 323 LEU B N 1
ATOM 4840 C CA . LEU B 1 323 ? -19.172 32.281 -1.108 1 94.94 323 LEU B CA 1
ATOM 4841 C C . LEU B 1 323 ? -20.406 31.547 -0.579 1 94.94 323 LEU B C 1
ATOM 4843 O O . LEU B 1 323 ? -21.062 30.828 -1.322 1 94.94 323 LEU B O 1
ATOM 4847 N N . GLY B 1 324 ? -20.719 31.688 0.75 1 95.38 324 GLY B N 1
ATOM 4848 C CA . GLY B 1 324 ? -21.891 31.094 1.357 1 95.38 324 GLY B CA 1
ATOM 4849 C C . GLY B 1 324 ? -21.719 29.609 1.661 1 95.38 324 GLY B C 1
ATOM 4850 O O . GLY B 1 324 ? -22.703 28.875 1.703 1 95.38 324 GLY B O 1
ATOM 4851 N N . LEU B 1 325 ? -20.453 29.203 1.807 1 95.94 325 LEU B N 1
ATOM 4852 C CA . LEU B 1 325 ? -20.172 27.797 1.979 1 95.94 325 LEU B CA 1
ATOM 4853 C C . LEU B 1 325 ? -20.156 27.422 3.457 1 95.94 325 LEU B C 1
ATOM 4855 O O . LEU B 1 325 ? -20.188 26.234 3.803 1 95.94 325 LEU B O 1
ATOM 4859 N N . ILE B 1 326 ? -20.016 28.406 4.305 1 96.31 326 ILE B N 1
ATOM 4860 C CA . ILE B 1 326 ? -20.062 28.188 5.742 1 96.31 326 ILE B CA 1
ATOM 4861 C C . ILE B 1 326 ? -20.891 29.266 6.418 1 96.31 326 ILE B C 1
ATOM 4863 O O . ILE B 1 326 ? -21.125 30.328 5.836 1 96.31 326 ILE B O 1
#

Solvent-accessible surface area (backbone atoms only — not comparable to full-atom values): 31945 Å² total; per-residue (Å²): 119,75,85,67,50,48,30,38,21,30,29,32,34,60,40,64,36,26,59,49,29,52,62,44,46,37,66,15,70,35,75,34,87,74,47,34,28,27,42,17,32,28,31,58,72,90,45,44,54,33,31,50,20,52,48,52,34,54,40,25,44,41,40,73,32,44,72,46,78,45,73,46,64,48,58,48,71,40,28,51,51,16,37,33,36,38,38,46,49,49,67,73,89,52,91,91,59,50,69,67,57,50,51,51,58,39,38,53,54,26,29,52,46,15,39,24,37,47,71,35,32,33,94,74,38,39,38,39,20,56,18,61,62,15,32,60,41,30,43,24,16,44,59,34,12,82,83,44,67,59,85,33,38,26,19,59,33,28,39,52,39,23,27,42,43,27,55,50,18,60,76,70,72,49,60,48,77,43,53,41,49,47,24,28,29,22,39,73,47,75,51,37,35,73,43,40,76,67,10,26,43,78,84,36,51,38,48,78,76,51,55,68,62,47,47,69,71,41,49,49,52,47,47,44,44,39,57,59,53,27,24,70,35,44,73,45,71,74,20,59,26,47,23,46,21,51,35,52,50,49,23,32,41,65,70,29,44,95,54,47,37,34,42,16,30,65,35,84,37,68,97,72,37,59,58,89,35,38,32,21,32,40,23,39,27,52,89,53,40,75,44,74,67,75,87,75,84,69,56,72,70,55,50,51,41,38,50,54,13,38,48,53,46,48,52,50,48,51,52,40,40,73,72,64,47,85,118,75,86,68,50,49,30,37,22,31,30,32,35,63,41,63,37,28,58,49,29,52,61,44,44,36,66,15,69,35,74,34,87,71,47,32,28,27,41,18,32,28,31,59,72,90,45,43,54,33,32,50,19,53,49,51,34,53,40,24,45,43,41,73,33,45,72,46,77,45,76,47,63,49,58,47,72,40,28,50,51,17,37,32,35,38,39,46,50,50,68,73,89,52,91,90,59,50,69,68,56,49,4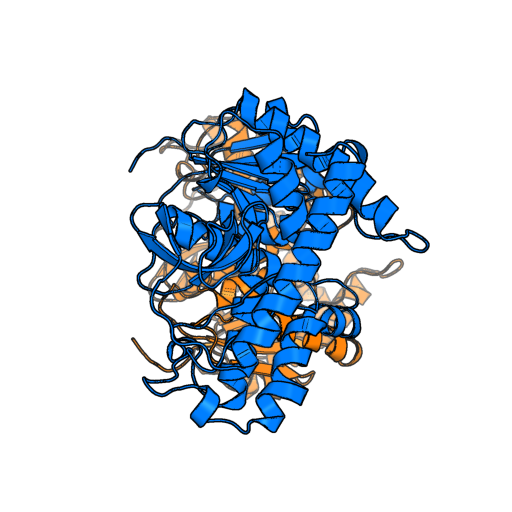9,51,57,41,39,54,54,26,29,52,45,15,39,24,38,48,72,34,33,32,94,73,38,38,37,40,20,56,18,61,62,15,32,62,43,29,44,25,16,44,60,34,11,82,82,44,67,59,87,33,36,28,19,57,33,29,39,52,38,23,28,42,43,27,54,49,18,62,76,69,71,50,59,48,78,43,53,42,49,47,25,27,30,21,40,72,48,74,52,38,35,72,43,40,76,66,11,25,43,78,84,36,51,38,49,79,76,50,55,68,64,46,48,68,72,41,49,49,53,47,48,42,46,39,59,59,54,27,25,70,35,44,72,43,71,71,21,58,26,47,23,47,22,52,37,53,48,50,24,32,41,65,70,29,45,97,55,48,38,34,41,16,30,66,36,82,37,67,96,72,38,60,58,87,34,39,33,23,32,40,22,40,27,52,88,52,38,74,43,73,67,76,86,75,84,71,54,70,68,55,49,53,42,39,49,55,12,39,48,52,47,50,54,51,47,53,51,40,40,73,71,64,46,84

Secondary structure (DSSP, 8-state):
---SPEEEEEESTTSHHHHHHHHHHHTTTTT-TT--EEEEEE--GGGHHHHHHHHHHHHHHT-TTEEEEEEES-HHHHHTT-SEEEE---PPPPTT--HHHHHHHHHHHHHHHHHHHHHHS-TT-EEEE-SSSHHHHHHHHHHT-TTS-GGGEEE--HHHHHHHHHHHHHHHT--GGGEES-EEEB-SSTT-EEE-SS-EETTEEGGGGS-HHHIIIIIHHHHHTHHHHHHHHHSS---HHHHHHHHHHHHHHHH-EEEEEEEEEE--SGGGPPTTSEEEEEEEEETTEEEE-------HHHHHHHHHHHHHHHHHHHHHHHTT--/---SPEEEEEESTTSHHHHHHHHHHHTTTTT-TT--EEEEEE--GGGHHHHHHHHHHHHHHT-TTEEEEEEES-HHHHHTT-SEEEE---PPPPTT--HHHHHHHHHHHHHHHHHHHHHHS-TT-EEEE-SSSHHHHHHHHHHT-TTS-GGGEEE--HHHHHHHHHHHHHHHT--GGGEES-EEEB-SSTT-EEE-SS-EETTEEGGGGS-HHHIIIIIHHHHHTHHHHHHHHHSS---HHHHHHHHHHHHHHHH-EEEEEEEEEE--SGGGPPTTSEEEEEEEEETTEEEE-------HHHHHHHHHHHHHHHHHHHHHHHTT--

Nearest PDB structures (foldseek):
  1bmd-assembly1_B  TM=9.897E-01  e=3.934E-47  Thermus thermophilus
  6itk-assembly1_B  TM=9.872E-01  e=1.315E-43  Corynebacterium glutamicum ATCC 13032
  7rrl-assembly1_A  TM=9.821E-01  e=1.171E-42  Homo sapiens
  7rrl-assembly1_B  TM=9.833E-01  e=1.171E-42  Homo sapiens
  4uuo-assembly1_A-2  TM=9.705E-01  e=6.958E-39  Trichomonas vaginalis

Sequence (652 aa):
MSTTPVKVAVTGAAGQIGYSLLFRIASGALLGPDTPVELRLLEVTPALPALEGVVMELDDCAFPLLSSVVTGDNPEQIFDGANVALLVGAMPRKDGMDRADLLSANGKIFTGQGAALNKVAADDIKVLVTGNPANTNALIALSNAPDIPKERFNALTRLDHNRAKGQLAKKLEVSVDAIKDLAIWGNHDDSMYPDLYNTKVDGKVAADLVDEAWIKDEFIPTVAKRGGAIIKARGASSAASAAAATIDHMHDWYVGTDEIVSMSVPSDGSYGVPEGIVSSFPCRVKNGQWEIVQGLELNDFSKERIMASAKRLEDERDQVKQLGLIMSTTPVKVAVTGAAGQIGYSLLFRIASGALLGPDTPVELRLLEVTPALPALEGVVMELDDCAFPLLSSVVTGDNPEQIFDGANVALLVGAMPRKDGMDRADLLSANGKIFTGQGAALNKVAADDIKVLVTGNPANTNALIALSNAPDIPKERFNALTRLDHNRAKGQLAKKLEVSVDAIKDLAIWGNHDDSMYPDLYNTKVDGKVAADLVDEAWIKDEFIPTVAKRGGAIIKARGASSAASAAAATIDHMHDWYVGTDEIVSMSVPSDGSYGVPEGIVSSFPCRVKNGQWEIVQGLELNDFSKERIMASAKRLEDERDQVKQLGLI

Radius of gyration: 25.69 Å; Cα contacts (8 Å, |Δi|>4): 1470; chains: 2; bounding box: 55×73×60 Å